Protein 1VS3 (pdb70)

Solvent-accessible surface area: 22667 Å² total; per-residue (Å²): 142,54,37,1,8,0,54,0,3,1,9,1,43,123,8,25,3,2,46,137,80,48,227,85,86,80,3,1,34,11,16,0,7,175,5,0,72,56,9,30,7,55,81,90,5,34,7,1,15,101,9,62,52,13,3,0,0,21,19,0,0,0,5,3,14,0,101,45,97,26,71,37,152,73,1,8,95,7,0,15,168,81,10,37,102,5,0,25,0,40,14,27,103,87,18,52,107,122,14,26,0,117,151,53,7,85,52,21,0,17,14,0,42,0,2,18,28,90,30,22,7,1,10,36,52,66,36,4,26,93,14,103,141,112,14,73,53,142,13,0,71,97,0,0,67,42,0,70,29,195,54,45,1,52,1,4,5,94,143,30,144,120,90,3,107,37,79,5,70,49,8,100,31,82,70,45,149,35,118,24,18,37,24,0,51,0,26,0,49,1,134,21,28,5,113,23,2,8,37,6,0,0,5,0,0,14,50,5,4,63,66,46,193,45,12,100,22,0,99,41,0,9,157,74,28,29,123,204,81,22,16,94,62,2,59,13,50,0,6,10,0,23,74,20,24,32,37,176,189,113,58,42,0,6,0,57,0,7,1,5,2,39,120,9,36,7,6,91,141,109,48,229,80,91,83,3,1,29,13,20,0,15,179,5,0,73,48,13,29,8,72,81,134,1,24,15,1,20,93,4,48,53,13,3,0,0,34,19,0,0,0,7,2,26,1,118,33,95,34,67,31,129,113,1,5,76,17,0,14,180,76,9,37,101,3,0,28,0,38,14,28,117,93,20,52,111,126,8,36,0,119,142,58,4,93,52,20,0,21,41,0,35,0,2,32,34,93,37,25,6,1,7,24,56,72,31,3,28,94,13,142,130,118,27,70,46,125,19,0,85,105,0,4,69,54,0,78,24,191,46,38,0,39,0,5,6,114,165,20,127,96,100,2,109,49,81,6,75,49,12,113,26,93,63,39,149,41,86,16,16,57,12,4,55,0,15,0,50,1,134,32,31,5,128,15,2,7,37,6,0,0,6,0,0,16,52,5,3,55,69,40,170,81,3,101,17,1,128,40,5,19,165,65,22,36,139,193,75,23,17,95,50,5,57,14,47,0,7,11,0,16,71,18,24,30,57,175,199

Sequence (498 aa):
MRRLLLLCEYDGTLFAGLQRQGRGLRTVQGELERALPGIGALPKAVAAGRTDAGVHALAMPFHVDVESAIPVEKVPEALNRLLPEDLKVVGAREVAPDFHARKDALWRAYRYRILVRPHPSPLLRHRALWVRRPLDLEAMEEALSLLLGRHNFLGFAKEETRPGERELLEARLQVAEGEAGLEVRLYFRGKSFLRGQVRGMVGTLLEVGLGKRPPESLKAILKTADRRLAGPTAPAHGLYFVEAAYPEEMRRLLLLCEYDGTLFAGLQRQGRGLRTVQGELERALPGIGALPKAVAAGRTDAGVHALAMPFHVDVESAIPVEKVPEALNRLLPEDLKVVGAREVAPDFHARKDALWRAYRYRILVRPHPSPLLRHRALWVRRPLDLEAMEEALSLLLGRHNFLGFAKEETRPGERELLEARLQVAEGEAGLEVRLYFRGKSFLRGQVRGMVGTLLEVGLGKRPPESLKAILKTADRRLAGPTAPAHGLYFVEAAYPEE

Radius of gyration: 25.38 Å; Cα contacts (8 Å, |Δi|>4): 1256; chains: 2; bounding box: 74×55×56 Å

B-factor: mean 38.06, std 12.83, range [6.57, 115.13]

Nearest PDB structures (foldseek):
  1vs3-assembly1_B  TM=9.971E-01  e=1.453E-52  Thermus thermophilus HB8
  2nr0-assembly1_B  TM=9.198E-01  e=5.809E-24  Escherichia coli K-12
  2nre-assembly1_A-2  TM=9.129E-01  e=4.443E-21  Escherichia coli K-12
  9enc-assembly1_A  TM=8.587E-01  e=5.817E-20  Homo sapiens
  7r9f-assembly1_A-2  TM=7.685E-01  e=6.000E-17  Saccharomyces cerevisiae

Secondary structure (DSSP, 8-state):
-EEEEEEEEE-GGG-SBSS---TT---HHHHHHHHGGGGTB-S--EESS--BTT-EEEEEEEEEEE-S---GGGHHHHHHHHS-TTEEEEEEEEE-TT--TTTT-SEEEEEEEEEE-SS--TTTTTTSEEE-SPP-HHHHHHHHHHHSEEEEGGGG-SS--S--EEEEEEEEEEEEE-SSSEEEEEEEEES---TTHHHHHHHHHHHHHHSSS-GGGHHHHHHH--GGGS-PPPPGGGEEEEEEE----/-EEEEEEEEE--TTSS-SS--STT---HHHHHHHHGGGGTB-S--EESS---TT-EEEEEEEEEEE-S---GGGHHHHHHHHS-TTEEEEEEEEE-TT--TTTT-SEEEEEEEEEESSS--TTTTTTSEEE-S---HHHHHHHHHHH-EEEE-GGG-SS--S--EEEEEEEEEEEEE-SS-EEEEEEEEES---TTHHHHHHHHHHHHHSSSS-TTHHHHHHHH--GGGS-PPPPGGGEEEEEEE----

Organism: Thermus thermophilus (strain ATCC 27634 / DSM 579 / HB8) (NCBI:txid300852)

InterPro domains:
  IPR001406 Pseudouridine synthase I, TruA [MF_00171] (2-246)
  IPR001406 Pseudouridine synthase I, TruA [PIRSF001430] (1-249)
  IPR001406 Pseudouridine synthase I, TruA [PTHR11142] (2-246)
  IPR001406 Pseudouridine synthase I, TruA [TIGR00071] (2-240)
  IPR001406 Pseudouridine synthase I, TruA [cd02570] (6-246)
  IPR020094 Pseudouridine synthase TruA/RsuA/RluB/E/F, N-terminal [G3DSA:3.30.70.580] (1-105)
  IPR020095 Pseudouridine synthase I, TruA, C-terminal [G3DSA:3.30.70.660] (106-249)
  IPR020097 Pseudouridine synthase I, TruA, alpha/beta domain [PF01416] (143-247)
  IPR020103 Pseudouridine synthase, catalytic domain superfamily [SSF55120] (1-249)

CATH classification: 3.30.70.580 (+1 more: 3.30.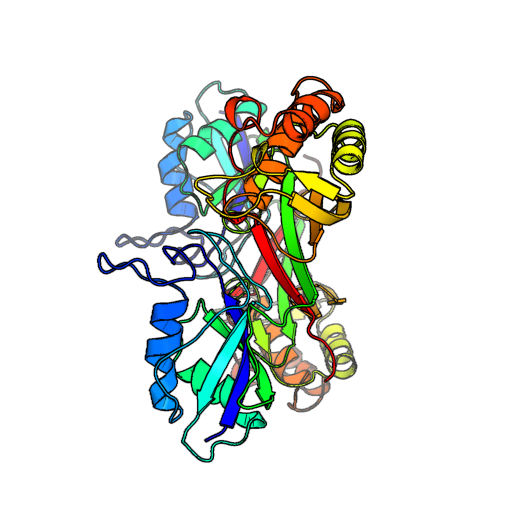70.660)

Foldseek 3Di:
DFKKKWWKWFQQQQFQWADDDDPPGHHVLQQLLVLQVLQQWHSGWAWQDIAGRLAIADTIIIITGHDDPDDQVPPQVSSQVRGDPGMGTPHMDTDDPPDDSHPQFQKWKKKFKAFEDCDDDPVCNLAHHYHDDFFPVVQLVVLLVVPAAWFQLLLLADPFDDRRIWGWHDWDWDWDQDDSGIIIMIMTMTRDDTHRNVQQSVQQSRCCRVPDPTSVQVNVCGVVVHNVSTGDGHDRSRMYTYDTHGDPD/DWKKKWWKWFQQQQAQWADDDDPPGHHVLQQLLVQQVQQQWHSGWAWQDIAGRLATADTTITMTGHPDPDDFVCVQVRSQVRGDPGMGTPHMDTDDPPDHSHVQFQKWKKKFKEFEDQDDQPVCNLAHHYDDDFFDVVLLVVLQVVQAAWFQQLLQADPDDDRRTWHWHDWDWDWDQDPSGIMIMTMTMTSDHHHRRVLQSVQQSRCCGPPDPTSVLSVVCRVVVHNVSTGDRHDRSRMYTYYTDGDPD

Structure (mmCIF, N/CA/C/O backbone):
data_1VS3
#
_entry.id   1VS3
#
_cell.length_a   91.530
_cell.length_b   91.530
_cell.length_c   163.990
_cell.angle_alpha   90.00
_cell.angle_beta   90.00
_cell.angle_gamma   90.00
#
_symmetry.space_group_name_H-M   'P 41 21 2'
#
loop_
_entity.id
_entity.type
_entity.pdbx_description
1 polymer 'tRNA pseudouridine synthase A'
2 water water
#
loop_
_atom_site.group_PDB
_atom_site.id
_atom_site.type_symbol
_atom_site.label_atom_id
_atom_site.label_alt_id
_atom_site.label_comp_id
_atom_site.label_asym_id
_atom_site.label_entity_id
_atom_site.label_seq_id
_atom_site.pdbx_PDB_ins_code
_atom_site.Cartn_x
_atom_site.Cartn_y
_atom_site.Cartn_z
_atom_site.occupancy
_atom_site.B_iso_or_equiv
_atom_site.auth_seq_id
_atom_site.auth_comp_id
_atom_site.auth_asym_id
_atom_site.auth_atom_id
_atom_site.pdbx_PDB_model_num
ATOM 1 N N . MET A 1 1 ? 29.392 20.118 11.806 1.00 51.78 1 MET A N 1
ATOM 2 C CA . MET A 1 1 ? 28.258 20.626 12.619 1.00 51.18 1 MET A CA 1
ATOM 3 C C . MET A 1 1 ? 27.791 22.002 12.146 1.00 49.66 1 MET A C 1
ATOM 4 O O . MET A 1 1 ? 28.592 22.922 11.970 1.00 50.06 1 MET A O 1
ATOM 9 N N . ARG A 1 2 ? 26.479 22.134 11.967 1.00 48.20 2 ARG A N 1
ATOM 10 C CA . ARG A 1 2 ? 25.871 23.381 11.495 1.00 45.81 2 ARG A CA 1
ATOM 11 C C . ARG A 1 2 ? 24.937 24.027 12.536 1.00 44.11 2 ARG A C 1
ATOM 12 O O . ARG A 1 2 ? 24.308 23.326 13.328 1.00 44.15 2 ARG A O 1
ATOM 20 N N . ARG A 1 3 ? 24.836 25.357 12.528 1.00 41.95 3 ARG A N 1
ATOM 21 C CA . ARG A 1 3 ? 23.926 26.038 13.446 1.00 40.33 3 ARG A CA 1
ATOM 22 C C . ARG A 1 3 ? 22.755 26.485 12.603 1.00 40.26 3 ARG A C 1
ATOM 23 O O . ARG A 1 3 ? 22.944 27.219 11.634 1.00 39.95 3 ARG A O 1
ATOM 31 N N . LEU A 1 4 ? 21.559 26.017 12.963 1.00 39.07 4 LEU A N 1
ATOM 32 C CA . LEU A 1 4 ? 20.343 26.351 12.220 1.00 38.10 4 LEU A CA 1
ATOM 33 C C . LEU A 1 4 ? 19.477 27.337 12.987 1.00 37.50 4 LEU A C 1
ATOM 34 O O . LEU A 1 4 ? 19.513 27.358 14.220 1.00 37.78 4 LEU A O 1
ATOM 39 N N . LEU A 1 5 ? 18.705 28.144 12.258 1.00 35.24 5 LEU A N 1
ATOM 40 C CA . LEU A 1 5 ? 17.788 29.101 12.874 1.00 34.70 5 LEU A CA 1
ATOM 41 C C . LEU A 1 5 ? 16.434 28.513 12.544 1.00 34.39 5 LEU A C 1
ATOM 42 O O . LEU A 1 5 ? 16.076 28.383 11.369 1.00 34.90 5 LEU A O 1
ATOM 47 N N . LEU A 1 6 ? 15.722 28.123 13.597 1.00 31.46 6 LEU A N 1
ATOM 48 C CA . LEU A 1 6 ? 14.404 27.517 13.490 1.00 31.45 6 LEU A CA 1
ATOM 49 C C . LEU A 1 6 ? 13.339 28.530 13.891 1.00 30.10 6 LEU A C 1
ATOM 50 O O . LEU A 1 6 ? 13.573 29.366 14.760 1.00 29.44 6 LEU A O 1
ATOM 55 N N . LEU A 1 7 ? 12.189 28.480 13.228 1.00 30.02 7 LEU A N 1
ATOM 56 C CA . LEU A 1 7 ? 11.077 29.361 13.562 1.00 27.37 7 LEU A CA 1
ATOM 57 C C . LEU A 1 7 ? 9.996 28.391 13.983 1.00 27.05 7 LEU A C 1
ATOM 58 O O . LEU A 1 7 ? 9.751 27.388 13.299 1.00 26.14 7 LEU A O 1
ATOM 63 N N . CYS A 1 8 ? 9.374 28.678 15.119 1.00 25.79 8 CYS A N 1
ATOM 64 C CA . CYS A 1 8 ? 8.343 27.807 15.652 1.00 25.45 8 CYS A CA 1
ATOM 65 C C . CYS A 1 8 ? 7.016 28.508 15.934 1.00 24.76 8 CYS A C 1
ATOM 66 O O . CYS A 1 8 ? 6.980 29.671 16.328 1.00 23.12 8 CYS A O 1
ATOM 69 N N . GLU A 1 9 ? 5.929 27.766 15.762 1.00 23.64 9 GLU A N 1
ATOM 70 C CA . GLU A 1 9 ? 4.590 28.257 16.052 1.00 22.91 9 GLU A CA 1
ATOM 71 C C . GLU A 1 9 ? 4.114 27.375 17.166 1.00 21.59 9 GLU A C 1
ATOM 72 O O . GLU A 1 9 ? 4.384 26.179 17.138 1.00 19.94 9 GLU A O 1
ATOM 78 N N . TYR A 1 10 ? 3.438 27.956 18.146 1.00 21.01 10 TYR A N 1
ATOM 79 C CA . TYR A 1 10 ? 2.899 27.134 19.206 1.00 18.64 10 TYR A CA 1
ATOM 80 C C . TYR A 1 10 ? 1.686 27.734 19.865 1.00 18.19 10 TYR A C 1
ATOM 81 O O . TYR A 1 10 ? 1.501 28.948 19.884 1.00 16.64 10 TYR A O 1
ATOM 90 N N . ASP A 1 11 ? 0.856 26.834 20.368 1.00 16.88 11 ASP A N 1
ATOM 91 C CA . ASP A 1 11 ? -0.358 27.162 21.079 1.00 18.07 11 ASP A CA 1
ATOM 92 C C . ASP A 1 11 ? 0.171 27.072 22.488 1.00 19.55 11 ASP A C 1
ATOM 93 O O . ASP A 1 11 ? 0.491 25.988 22.949 1.00 18.21 11 ASP A O 1
ATOM 98 N N . GLY A 1 12 ? 0.277 28.203 23.167 1.00 18.74 12 GLY A N 1
ATOM 99 C CA . GLY A 1 12 ? 0.823 28.148 24.504 1.00 19.78 12 GLY A CA 1
ATOM 100 C C . GLY A 1 12 ? -0.050 27.634 25.641 1.00 20.89 12 GLY A C 1
ATOM 101 O O . GLY A 1 12 ? 0.457 27.410 26.739 1.00 19.86 12 GLY A O 1
ATOM 102 N N . THR A 1 13 ? -1.355 27.461 25.430 1.00 21.27 13 THR A N 1
ATOM 103 C CA . THR A 1 13 ? -2.210 27.048 26.552 1.00 22.68 13 THR A CA 1
ATOM 104 C C . THR A 1 13 ? -1.829 25.789 27.354 1.00 23.15 13 THR A C 1
ATOM 105 O O . THR A 1 13 ? -2.135 25.740 28.543 1.00 23.33 13 THR A O 1
ATOM 109 N N . LEU A 1 14 ? -1.185 24.776 26.766 1.00 21.72 14 LEU A N 1
ATOM 110 C CA . LEU A 1 14 ? -0.802 23.598 27.562 1.00 22.30 14 LEU A CA 1
ATOM 111 C C . LEU A 1 14 ? 0.721 23.561 27.875 1.00 22.16 14 LEU A C 1
ATOM 112 O O . LEU A 1 14 ? 1.302 22.494 28.077 1.00 21.88 14 LEU A O 1
ATOM 117 N N . PHE A 1 15 ? 1.353 24.733 27.939 1.00 23.47 15 PHE A N 1
ATOM 118 C CA . PHE A 1 15 ? 2.791 24.854 28.229 1.00 22.24 15 PHE A CA 1
ATOM 119 C C . PHE A 1 15 ? 2.948 25.775 29.437 1.00 23.66 15 PHE A C 1
ATOM 120 O O . PHE A 1 15 ? 2.250 26.783 29.546 1.00 24.56 15 PHE A O 1
ATOM 128 N N . ALA A 1 16 ? 3.871 25.441 30.333 1.00 23.32 16 ALA A N 1
ATOM 129 C CA . ALA A 1 16 ? 4.099 26.266 31.518 1.00 22.71 16 ALA A CA 1
ATOM 130 C C . ALA A 1 16 ? 4.853 27.539 31.141 1.00 23.34 16 ALA A C 1
ATOM 131 O O . ALA A 1 16 ? 4.956 28.468 31.932 1.00 23.20 16 ALA A O 1
ATOM 133 N N . GLY A 1 17 ? 5.382 27.554 29.922 1.00 22.53 17 GLY A N 1
ATOM 134 C CA . GLY A 1 17 ? 6.132 28.691 29.415 1.00 22.52 17 GLY A CA 1
ATOM 135 C C . GLY A 1 17 ? 7.101 28.234 28.343 1.00 21.42 17 GLY A C 1
ATOM 136 O O . GLY A 1 17 ? 7.111 27.058 27.994 1.00 19.69 17 GLY A O 1
ATOM 137 N N . LEU A 1 18 ? 7.893 29.157 27.803 1.00 22.52 18 LEU A N 1
ATOM 138 C CA . LEU A 1 18 ? 8.858 28.788 26.772 1.00 22.88 18 LEU A CA 1
ATOM 139 C C . LEU A 1 18 ? 10.073 28.121 27.427 1.00 23.28 18 LEU A C 1
ATOM 140 O O . LEU A 1 18 ? 10.245 26.927 27.301 1.00 23.69 18 LEU A O 1
ATOM 145 N N . GLN A 1 19 ? 10.898 28.874 28.147 1.00 25.52 19 GLN A N 1
ATOM 146 C CA . GLN A 1 19 ? 12.079 28.287 28.783 1.00 27.42 19 GLN A CA 1
ATOM 147 C C . GLN A 1 19 ? 11.776 27.195 29.825 1.00 27.70 19 GLN A C 1
ATOM 148 O O . GLN A 1 19 ? 10.705 27.185 30.419 1.00 27.21 19 GLN A O 1
ATOM 154 N N . ARG A 1 20 ? 12.719 26.267 30.034 1.00 28.72 20 ARG A N 1
ATOM 155 C CA . ARG A 1 20 ? 12.547 25.186 31.029 1.00 31.07 20 ARG A CA 1
ATOM 156 C C . ARG A 1 20 ? 12.342 25.817 32.413 1.00 31.01 20 ARG A C 1
ATOM 157 O O . ARG A 1 20 ? 12.942 26.835 32.703 1.00 32.05 20 ARG A O 1
ATOM 165 N N . GLN A 1 21 ? 11.491 25.217 33.246 1.00 32.13 21 GLN A N 1
ATOM 166 C CA . GLN A 1 21 ? 11.221 25.741 34.585 1.00 33.44 21 GLN A CA 1
ATOM 167 C C . GLN A 1 21 ? 11.331 24.652 35.630 1.00 34.55 21 GLN A C 1
ATOM 168 O O . GLN A 1 21 ? 10.906 24.823 36.765 1.00 34.86 21 GLN A O 1
ATOM 174 N N . GLY A 1 22 ? 11.840 23.500 35.229 1.00 35.21 22 GLY A N 1
ATOM 175 C CA . GLY A 1 22 ? 11.981 22.436 36.195 1.00 37.94 22 GLY A CA 1
ATOM 176 C C . GLY A 1 22 ? 10.637 21.979 36.676 1.00 39.46 22 GLY A C 1
ATOM 177 O O . GLY A 1 22 ? 9.682 22.066 35.910 1.00 39.33 22 GLY A O 1
ATOM 178 N N . ARG A 1 23 ? 10.579 21.465 37.904 1.00 39.94 23 ARG A N 1
ATOM 179 C CA . ARG A 1 23 ? 9.336 20.981 38.505 1.00 41.57 23 ARG A CA 1
ATOM 180 C C . ARG A 1 23 ? 8.528 20.011 37.649 1.00 39.99 23 ARG A C 1
ATOM 181 O O . ARG A 1 23 ? 7.326 19.853 37.851 1.00 40.75 23 ARG A O 1
ATOM 189 N N . GLY A 1 24 ? 9.186 19.391 36.680 1.00 39.42 24 GLY A N 1
ATOM 190 C CA . GLY A 1 24 ? 8.505 18.437 35.824 1.00 38.67 24 GLY A CA 1
ATOM 191 C C . GLY A 1 24 ? 7.467 19.066 34.910 1.00 39.13 24 GLY A C 1
ATOM 192 O O . GLY A 1 24 ? 6.639 18.365 34.320 1.00 41.33 24 GLY A O 1
ATOM 193 N N . LEU A 1 25 ? 7.475 20.390 34.818 1.00 36.32 25 LEU A N 1
ATOM 194 C CA . LEU A 1 25 ? 6.501 21.087 33.978 1.00 34.56 25 LEU A CA 1
ATOM 195 C C . LEU A 1 25 ? 6.774 20.958 32.455 1.00 32.02 25 LEU A C 1
ATOM 196 O O . LEU A 1 25 ? 7.930 20.803 32.011 1.00 31.20 25 LEU A O 1
ATOM 201 N N . ARG A 1 26 ? 5.710 21.024 31.645 1.00 30.69 26 ARG A N 1
ATOM 202 C CA . ARG A 1 26 ? 5.875 20.920 30.191 1.00 28.54 26 ARG A CA 1
ATOM 203 C C . ARG A 1 26 ? 6.102 22.322 29.665 1.00 26.78 26 ARG A C 1
ATOM 204 O O . ARG A 1 26 ? 5.278 23.197 29.898 1.00 26.08 26 ARG A O 1
ATOM 212 N N . THR A 1 27 ? 7.226 22.531 28.984 1.00 24.26 27 THR A N 1
ATOM 213 C CA . THR A 1 27 ? 7.561 23.834 28.428 1.00 22.35 27 THR A CA 1
ATOM 214 C C . THR A 1 27 ? 7.872 23.695 26.943 1.00 23.40 27 THR A C 1
ATOM 215 O O . THR A 1 27 ? 8.055 22.575 26.461 1.00 22.76 27 THR A O 1
ATOM 219 N N . VAL A 1 28 ? 7.939 24.814 26.220 1.00 21.94 28 VAL A N 1
ATOM 220 C CA . VAL A 1 28 ? 8.232 24.744 24.790 1.00 20.98 28 VAL A CA 1
ATOM 221 C C . VAL A 1 28 ? 9.678 24.267 24.543 1.00 23.16 28 VAL A C 1
ATOM 222 O O . VAL A 1 28 ? 9.912 23.441 23.659 1.00 21.66 28 VAL A O 1
ATOM 226 N N . GLN A 1 29 ? 10.639 24.777 25.323 1.00 23.47 29 GLN A N 1
ATOM 227 C CA . GLN A 1 29 ? 12.061 24.402 25.199 1.00 25.29 29 GLN A CA 1
ATOM 228 C C . GLN A 1 29 ? 12.236 22.906 25.452 1.00 26.27 29 GLN A C 1
ATOM 229 O O . GLN A 1 29 ? 12.963 22.217 24.742 1.00 26.53 29 GLN A O 1
ATOM 235 N N . GLY A 1 30 ? 11.556 22.415 26.479 1.00 26.90 30 GLY A N 1
ATOM 236 C CA . GLY A 1 30 ? 11.637 21.012 26.821 1.00 27.00 30 GLY A CA 1
ATOM 237 C C . GLY A 1 30 ? 11.240 20.129 25.653 1.00 30.24 30 GLY A C 1
ATOM 238 O O . GLY A 1 30 ? 11.966 19.208 25.271 1.00 31.02 30 GLY A O 1
ATOM 239 N N . GLU A 1 31 ? 10.059 20.381 25.101 1.00 29.34 31 GLU A N 1
ATOM 240 C CA . GLU A 1 31 ? 9.567 19.579 23.990 1.00 29.68 31 GLU A CA 1
ATOM 241 C C . GLU A 1 31 ? 10.402 19.707 22.718 1.00 29.05 31 GLU A C 1
ATOM 242 O O . GLU A 1 31 ? 10.534 18.754 21.959 1.00 28.61 31 GLU A O 1
ATOM 248 N N . LEU A 1 32 ? 10.948 20.889 22.466 1.00 29.18 32 LEU A N 1
ATOM 249 C CA . LEU A 1 32 ? 11.767 21.067 21.281 1.00 29.54 32 LEU A CA 1
ATOM 250 C C . LEU A 1 32 ? 13.065 20.304 21.488 1.00 30.85 32 LEU A C 1
ATOM 251 O O . LEU A 1 32 ? 13.518 19.589 20.605 1.00 31.10 32 LEU A O 1
ATOM 256 N N . GLU A 1 33 ? 13.655 20.427 22.668 1.00 31.79 33 GLU A N 1
ATOM 257 C CA . GLU A 1 33 ? 14.895 19.723 22.923 1.00 31.99 33 GLU A CA 1
ATOM 258 C C . GLU A 1 33 ? 14.678 18.193 22.949 1.00 32.22 33 GLU A C 1
ATOM 259 O O . GLU A 1 33 ? 15.584 17.423 22.641 1.00 35.44 33 GLU A O 1
ATOM 265 N N . ARG A 1 34 ? 13.452 17.764 23.257 1.00 32.45 34 ARG A N 1
ATOM 266 C CA . ARG A 1 34 ? 13.108 16.331 23.298 1.00 33.31 34 ARG A CA 1
ATOM 267 C C . ARG A 1 34 ? 13.158 15.761 21.883 1.00 34.64 34 ARG A C 1
ATOM 268 O O . ARG A 1 34 ? 13.575 14.611 21.664 1.00 34.61 34 ARG A O 1
ATOM 276 N N . ALA A 1 35 ? 12.714 16.584 20.934 1.00 34.04 35 ALA A N 1
ATOM 277 C CA . ALA A 1 35 ? 12.656 16.206 19.524 1.00 33.96 35 ALA A CA 1
ATOM 278 C C . ALA A 1 35 ? 13.999 16.311 18.782 1.00 33.28 35 ALA A C 1
ATOM 279 O O . ALA A 1 35 ? 14.313 15.493 17.910 1.00 33.32 35 ALA A O 1
ATOM 281 N N . LEU A 1 36 ? 14.761 17.349 19.112 1.00 34.75 36 LEU A N 1
ATOM 282 C CA . LEU A 1 36 ? 16.025 17.627 18.447 1.00 35.69 36 LEU A CA 1
ATOM 283 C C . LEU A 1 36 ? 16.964 16.417 18.165 1.00 37.86 36 LEU A C 1
ATOM 284 O O . LEU A 1 36 ? 17.553 16.360 17.102 1.00 39.72 36 LEU A O 1
ATOM 289 N N . PRO A 1 37 ? 17.103 15.426 19.076 1.00 38.83 37 PRO A N 1
ATOM 290 C CA . PRO A 1 37 ? 18.008 14.297 18.765 1.00 39.83 37 PRO A CA 1
ATOM 291 C C . PRO A 1 37 ? 17.531 13.433 17.590 1.00 40.15 37 PRO A C 1
ATOM 292 O O . PRO A 1 37 ? 18.332 12.772 16.917 1.00 41.31 37 PRO A O 1
ATOM 296 N N . GLY A 1 38 ? 16.226 13.437 17.338 1.00 39.75 38 GLY A N 1
ATOM 297 C CA . GLY A 1 38 ? 15.725 12.623 16.244 1.00 40.13 38 GLY A CA 1
ATOM 298 C C . GLY A 1 38 ? 16.159 13.158 14.900 1.00 40.65 38 GLY A C 1
ATOM 299 O O . GLY A 1 38 ? 15.911 12.547 13.863 1.00 41.58 38 GLY A O 1
ATOM 300 N N . ILE A 1 39 ? 16.840 14.299 14.954 1.00 41.87 39 ILE A N 1
ATOM 301 C CA . ILE A 1 39 ? 17.334 14.987 13.776 1.00 42.52 39 ILE A CA 1
ATOM 302 C C . ILE A 1 39 ? 18.867 15.048 13.797 1.00 41.94 39 ILE A C 1
ATOM 303 O O . ILE A 1 39 ? 19.517 15.596 12.908 1.00 42.29 39 ILE A O 1
ATOM 308 N N . GLY A 1 40 ? 19.435 14.421 14.815 1.00 41.06 40 GLY A N 1
ATOM 309 C CA . GLY A 1 40 ? 20.871 14.385 14.937 1.00 40.24 40 GLY A CA 1
ATOM 310 C C . GLY A 1 40 ? 21.394 15.709 15.429 1.00 40.76 40 GLY A C 1
ATOM 311 O O . GLY A 1 40 ? 22.495 16.110 15.056 1.00 41.42 40 GLY A O 1
ATOM 312 N N . ALA A 1 41 ? 20.618 16.388 16.268 1.00 39.18 41 ALA A N 1
ATOM 313 C CA . ALA A 1 41 ? 21.055 17.677 16.790 1.00 38.68 41 ALA A CA 1
ATOM 314 C C . ALA A 1 41 ? 21.239 17.629 18.286 1.00 37.96 41 ALA A C 1
ATOM 315 O O . ALA A 1 41 ? 20.654 16.781 18.953 1.00 37.07 41 ALA A O 1
ATOM 317 N N . LEU A 1 42 ? 22.048 18.548 18.807 1.00 37.86 42 LEU A N 1
ATOM 318 C CA . LEU A 1 42 ? 22.283 18.594 20.236 1.00 37.54 42 LEU A CA 1
ATOM 319 C C . LEU A 1 42 ? 20.956 18.985 20.834 1.00 38.04 42 LEU A C 1
ATOM 320 O O . LEU A 1 42 ? 20.250 19.806 20.269 1.00 37.22 42 LEU A O 1
ATOM 325 N N . PRO A 1 43 ? 20.593 18.390 21.979 1.00 37.41 43 PRO A N 1
ATOM 326 C CA . PRO A 1 43 ? 19.321 18.696 22.636 1.00 36.58 43 PRO A CA 1
ATOM 327 C C . PRO A 1 43 ? 19.325 20.048 23.358 1.00 36.32 43 PRO A C 1
ATOM 328 O O . PRO A 1 43 ? 19.002 20.137 24.543 1.00 37.56 43 PRO A O 1
ATOM 332 N N . LYS A 1 44 ? 19.682 21.100 22.634 1.00 35.98 44 LYS A N 1
ATOM 333 C CA . LYS A 1 44 ? 19.722 22.438 23.190 1.00 35.87 44 LYS A CA 1
ATOM 334 C C . LYS A 1 44 ? 19.085 23.413 22.209 1.00 33.68 44 LYS A C 1
ATOM 335 O O . LYS A 1 44 ? 19.334 23.349 21.011 1.00 34.30 44 LYS A O 1
ATOM 341 N N . ALA A 1 45 ? 18.247 24.299 22.734 1.00 29.59 45 ALA A N 1
ATOM 342 C CA . ALA A 1 45 ? 17.595 25.313 21.927 1.00 28.13 45 ALA A CA 1
ATOM 343 C C . ALA A 1 45 ? 17.572 26.631 22.689 1.00 27.56 45 ALA A C 1
ATOM 344 O O . ALA A 1 45 ? 17.123 26.680 23.830 1.00 28.94 45 ALA A O 1
ATOM 346 N N . VAL A 1 46 ? 18.081 27.690 22.068 1.00 24.76 46 VAL A N 1
ATOM 347 C CA . VAL A 1 46 ? 18.081 29.012 22.693 1.00 25.43 46 VAL A CA 1
ATOM 348 C C . VAL A 1 46 ? 17.124 29.887 21.898 1.00 25.60 46 VAL A C 1
ATOM 349 O O . VAL A 1 46 ? 17.287 30.064 20.686 1.00 24.27 46 VAL A O 1
ATOM 353 N N . ALA A 1 47 ? 16.119 30.420 22.584 1.00 25.21 47 ALA A N 1
ATOM 354 C CA . ALA A 1 47 ? 15.118 31.258 21.937 1.00 26.08 47 ALA A CA 1
ATOM 355 C C . ALA A 1 47 ? 15.470 32.745 21.859 1.00 25.43 47 ALA A C 1
ATOM 356 O O . ALA A 1 47 ? 16.343 33.238 22.580 1.00 25.28 47 ALA A O 1
ATOM 358 N N . ALA A 1 48 ? 14.774 33.458 20.981 1.00 25.19 48 ALA A N 1
ATOM 359 C CA . ALA A 1 48 ? 15.010 34.883 20.805 1.00 24.49 48 ALA A CA 1
ATOM 360 C C . ALA A 1 48 ? 14.401 35.651 21.972 1.00 24.83 48 ALA A C 1
ATOM 361 O O . ALA A 1 48 ? 14.835 36.775 22.297 1.00 26.75 48 ALA A O 1
ATOM 363 N N . GLY A 1 49 ? 13.398 35.045 22.609 1.00 25.08 49 GLY A N 1
ATOM 364 C CA . GLY A 1 49 ? 12.737 35.701 23.725 1.00 24.84 49 GLY A CA 1
ATOM 365 C C . GLY A 1 49 ? 12.102 34.734 24.715 1.00 25.79 49 GLY A C 1
ATOM 366 O O . GLY A 1 49 ? 12.468 33.546 24.779 1.00 27.24 49 GLY A O 1
ATOM 367 N N . ARG A 1 50 ? 11.145 35.256 25.483 1.00 25.72 50 ARG A N 1
ATOM 368 C CA . ARG A 1 50 ? 10.428 34.502 26.514 1.00 25.90 50 ARG A CA 1
ATOM 369 C C . ARG A 1 50 ? 8.914 34.621 26.404 1.00 25.37 50 ARG A C 1
ATOM 370 O O . ARG A 1 50 ? 8.391 35.680 26.118 1.00 27.15 50 ARG A O 1
ATOM 378 N N . THR A 1 51 ? 8.204 33.533 26.647 1.00 22.81 51 THR A N 1
ATOM 379 C CA . THR A 1 51 ? 6.758 33.613 26.687 1.00 22.19 51 THR A CA 1
ATOM 380 C C . THR A 1 51 ? 6.271 32.858 27.921 1.00 20.98 51 THR A C 1
ATOM 381 O O . THR A 1 51 ? 6.766 31.772 28.244 1.00 19.39 51 THR A O 1
ATOM 385 N N . ASP A 1 52 ? 5.364 33.515 28.646 1.00 21.31 52 ASP A N 1
ATOM 386 C CA . ASP A 1 52 ? 4.781 32.977 29.869 1.00 22.21 52 ASP A CA 1
ATOM 387 C C . ASP A 1 52 ? 3.806 31.859 29.532 1.00 23.10 52 ASP A C 1
ATOM 388 O O . ASP A 1 52 ? 3.464 31.653 28.363 1.00 19.59 52 ASP A O 1
ATOM 393 N N . ALA A 1 53 ? 3.344 31.163 30.572 1.00 21.34 53 ALA A N 1
ATOM 394 C CA . ALA A 1 53 ? 2.384 30.088 30.412 1.00 20.17 53 ALA A CA 1
ATOM 395 C C . ALA A 1 53 ? 1.203 30.672 29.665 1.00 20.22 53 ALA A C 1
ATOM 396 O O . ALA A 1 53 ? 0.794 31.789 29.942 1.00 19.84 53 ALA A O 1
ATOM 398 N N . GLY A 1 54 ? 0.674 29.918 28.708 1.00 19.48 54 GLY A N 1
ATOM 399 C CA . GLY A 1 54 ? -0.472 30.398 27.956 1.00 18.52 54 GLY A CA 1
ATOM 400 C C . GLY A 1 54 ? -0.255 31.305 26.742 1.00 20.50 54 GLY A C 1
ATOM 401 O O . GLY A 1 54 ? -1.142 31.387 25.889 1.00 21.02 54 GLY A O 1
ATOM 402 N N . VAL A 1 55 ? 0.885 31.992 26.619 1.00 21.45 55 VAL A N 1
ATOM 403 C CA . VAL A 1 55 ? 1.055 32.843 25.458 1.00 20.11 55 VAL A CA 1
ATOM 404 C C . VAL A 1 55 ? 1.612 32.079 24.265 1.00 20.27 55 VAL A C 1
ATOM 405 O O . VAL A 1 55 ? 2.401 31.119 24.381 1.00 19.36 55 VAL A O 1
ATOM 409 N N . HIS A 1 56 ? 1.151 32.540 23.111 1.00 19.93 56 HIS A N 1
ATOM 410 C CA . HIS A 1 56 ? 1.439 31.961 21.811 1.00 20.43 56 HIS A CA 1
ATOM 411 C C . HIS A 1 56 ? 2.586 32.549 21.008 1.00 19.97 56 HIS A C 1
ATOM 412 O O . HIS A 1 56 ? 3.124 33.588 21.349 1.00 20.43 56 HIS A O 1
ATOM 419 N N . ALA A 1 57 ? 2.913 31.886 19.903 1.00 19.01 57 ALA A N 1
ATOM 420 C CA . ALA A 1 57 ? 3.939 32.374 19.003 1.00 20.58 57 ALA A CA 1
ATOM 421 C C . ALA A 1 57 ? 3.600 31.926 17.602 1.00 19.88 57 ALA A C 1
ATOM 422 O O . ALA A 1 57 ? 3.107 30.825 17.397 1.00 20.11 57 ALA A O 1
ATOM 424 N N . LEU A 1 58 ? 3.851 32.807 16.645 1.00 20.60 58 LEU A N 1
ATOM 425 C CA . LEU A 1 58 ? 3.609 32.495 15.249 1.00 22.49 58 LEU A CA 1
ATOM 426 C C . LEU A 1 58 ? 4.954 32.122 14.653 1.00 22.91 58 LEU A C 1
ATOM 427 O O . LEU A 1 58 ? 5.052 31.164 13.896 1.00 22.70 58 LEU A O 1
ATOM 432 N N . ALA A 1 59 ? 5.989 32.872 15.019 1.00 22.99 59 ALA A N 1
ATOM 433 C CA . ALA A 1 59 ? 7.337 32.580 14.523 1.00 22.96 59 ALA A CA 1
ATOM 434 C C . ALA A 1 59 ? 8.459 32.839 15.535 1.00 21.78 59 ALA A C 1
ATOM 435 O O . ALA A 1 59 ? 9.280 33.727 15.317 1.00 21.10 59 ALA A O 1
ATOM 437 N N . MET A 1 60 ? 8.506 32.081 16.631 1.00 21.08 60 MET A N 1
ATOM 438 C CA . MET A 1 60 ? 9.557 32.282 17.628 1.00 19.95 60 MET A CA 1
ATOM 439 C C . MET A 1 60 ? 10.850 31.649 17.152 1.00 21.12 60 MET A C 1
ATOM 440 O O . MET A 1 60 ? 10.904 30.440 16.901 1.00 20.25 60 MET A O 1
ATOM 445 N N . PRO A 1 61 ? 11.913 32.454 17.039 1.00 23.69 61 PRO A N 1
ATOM 446 C CA . PRO A 1 61 ? 13.195 31.912 16.574 1.00 24.58 61 PRO A CA 1
ATOM 447 C C . PRO A 1 61 ? 13.936 31.131 17.665 1.00 27.11 61 PRO A C 1
ATOM 448 O O . PRO A 1 61 ? 13.836 31.479 18.843 1.00 28.61 61 PRO A O 1
ATOM 452 N N . PHE A 1 62 ? 14.695 30.108 17.267 1.00 27.85 62 PHE A N 1
ATOM 453 C CA . PHE A 1 62 ? 15.503 29.304 18.200 1.00 28.39 62 PHE A CA 1
ATOM 454 C C . PHE A 1 62 ? 16.746 28.920 17.425 1.00 31.06 62 PHE A C 1
ATOM 455 O O . PHE A 1 62 ? 16.651 28.645 16.231 1.00 30.54 62 PHE A O 1
ATOM 463 N N . HIS A 1 63 ? 17.903 28.875 18.073 1.00 31.11 63 HIS A N 1
ATOM 464 C CA . HIS A 1 63 ? 19.056 28.382 17.336 1.00 32.50 63 HIS A CA 1
ATOM 465 C C . HIS A 1 63 ? 19.399 27.045 17.947 1.00 33.02 63 HIS A C 1
ATOM 466 O O . HIS A 1 63 ? 19.289 26.870 19.165 1.00 32.85 63 HIS A O 1
ATOM 473 N N . VAL A 1 64 ? 19.757 26.107 17.076 1.00 33.45 64 VAL A N 1
ATOM 474 C CA . VAL A 1 64 ? 20.089 24.753 17.451 1.00 32.47 64 VAL A CA 1
ATOM 475 C C . VAL A 1 64 ? 21.347 24.335 16.673 1.00 35.19 64 VAL A C 1
ATOM 476 O O . VAL A 1 64 ? 21.696 24.957 15.663 1.00 34.53 64 VAL A O 1
ATOM 480 N N . ASP A 1 65 ? 22.042 23.307 17.149 1.00 35.77 65 ASP A N 1
ATOM 481 C CA . ASP A 1 65 ? 23.236 22.828 16.464 1.00 37.51 65 ASP A CA 1
ATOM 482 C C . ASP A 1 65 ? 22.973 21.408 15.975 1.00 37.32 65 ASP A C 1
ATOM 483 O O . ASP A 1 65 ? 22.637 20.519 16.758 1.00 36.79 65 ASP A O 1
ATOM 488 N N . VAL A 1 66 ? 23.089 21.195 14.671 1.00 39.12 66 VAL A N 1
ATOM 489 C CA . VAL A 1 66 ? 22.854 19.863 14.147 1.00 41.60 66 VAL A CA 1
ATOM 490 C C . VAL A 1 66 ? 24.188 19.224 13.811 1.00 43.01 66 VAL A C 1
ATOM 491 O O . VAL A 1 66 ? 25.098 19.866 13.270 1.00 42.09 66 VAL A O 1
ATOM 495 N N . GLU A 1 67 ? 24.314 17.957 14.174 1.00 44.75 67 GLU A N 1
ATOM 496 C CA . GLU A 1 67 ? 25.532 17.238 13.894 1.00 46.41 67 GLU A CA 1
ATOM 497 C C . GLU A 1 67 ? 25.345 16.442 12.605 1.00 45.94 67 GLU A C 1
ATOM 498 O O . GLU A 1 67 ? 26.217 16.421 11.746 1.00 46.08 67 GLU A O 1
ATOM 504 N N . SER A 1 68 ? 24.174 15.837 12.442 1.00 46.02 68 SER A N 1
ATOM 505 C CA . SER A 1 68 ? 23.896 15.038 11.249 1.00 46.52 68 SER A CA 1
ATOM 506 C C . SER A 1 68 ? 24.063 15.823 9.951 1.00 46.54 68 SER A C 1
ATOM 507 O O . SER A 1 68 ? 24.376 17.015 9.979 1.00 46.28 68 SER A O 1
ATOM 510 N N . ALA A 1 69 ? 23.841 15.143 8.824 1.00 46.83 69 ALA A N 1
ATOM 511 C CA . ALA A 1 69 ? 23.985 15.744 7.498 1.00 47.92 69 ALA A CA 1
ATOM 512 C C . ALA A 1 69 ? 22.661 16.278 6.938 1.00 48.22 69 ALA A C 1
ATOM 513 O O . ALA A 1 69 ? 22.626 16.849 5.842 1.00 48.96 69 ALA A O 1
ATOM 515 N N . ILE A 1 70 ? 21.581 16.079 7.688 1.00 47.98 70 ILE A N 1
ATOM 516 C CA . ILE A 1 70 ? 20.254 16.518 7.288 1.00 46.15 70 ILE A CA 1
ATOM 517 C C . ILE A 1 70 ? 20.226 17.871 6.533 1.00 45.81 70 ILE A C 1
ATOM 518 O O . ILE A 1 70 ? 20.828 18.875 6.951 1.00 45.38 70 ILE A O 1
ATOM 523 N N . PRO A 1 71 ? 19.577 17.888 5.359 1.00 45.77 71 PRO A N 1
ATOM 524 C CA . PRO A 1 71 ? 19.502 19.133 4.584 1.00 44.79 71 PRO A CA 1
ATOM 525 C C . PRO A 1 71 ? 18.547 20.108 5.265 1.00 44.38 71 PRO A C 1
ATOM 526 O O . PRO A 1 71 ? 17.529 19.709 5.791 1.00 44.01 71 PRO A O 1
ATOM 530 N N . VAL A 1 72 ? 18.901 21.384 5.274 1.00 44.77 72 VAL A N 1
ATOM 531 C CA . VAL A 1 72 ? 18.079 22.385 5.925 1.00 45.27 72 VAL A CA 1
ATOM 532 C C . VAL A 1 72 ? 16.606 22.262 5.494 1.00 46.51 72 VAL A C 1
ATOM 533 O O . VAL A 1 72 ? 15.696 22.334 6.331 1.00 46.74 72 VAL A O 1
ATOM 537 N N . GLU A 1 73 ? 16.393 22.025 4.200 1.00 46.09 73 GLU A N 1
ATOM 538 C CA . GLU A 1 73 ? 15.062 21.865 3.610 1.00 44.84 73 GLU A CA 1
ATOM 539 C C . GLU A 1 73 ? 14.203 20.834 4.342 1.00 43.17 73 GLU A C 1
ATOM 540 O O . GLU A 1 73 ? 12.972 20.962 4.422 1.00 43.09 73 GLU A O 1
ATOM 546 N N . LYS A 1 74 ? 14.851 19.798 4.857 1.00 41.32 74 LYS A N 1
ATOM 547 C CA . LYS A 1 74 ? 14.099 18.742 5.512 1.00 41.16 74 LYS A CA 1
ATOM 548 C C . LYS A 1 74 ? 13.905 18.837 7.015 1.00 39.55 74 LYS A C 1
ATOM 549 O O . LYS A 1 74 ? 13.086 18.112 7.562 1.00 36.22 74 LYS A O 1
ATOM 555 N N . VAL A 1 75 ? 14.599 19.720 7.722 1.00 37.95 75 VAL A N 1
ATOM 556 C CA . VAL A 1 75 ? 14.388 19.649 9.163 1.00 38.20 75 VAL A CA 1
ATOM 557 C C . VAL A 1 75 ? 12.991 20.050 9.700 1.00 35.94 75 VAL A C 1
ATOM 558 O O . VAL A 1 75 ? 12.537 19.471 10.681 1.00 37.03 75 VAL A O 1
ATOM 562 N N . PRO A 1 76 ? 12.284 21.018 9.077 1.00 33.72 76 PRO A N 1
ATOM 563 C CA . PRO A 1 76 ? 10.964 21.299 9.664 1.00 33.88 76 PRO A CA 1
ATOM 564 C C . PRO A 1 76 ? 10.039 20.066 9.691 1.00 34.98 76 PRO A C 1
ATOM 565 O O . PRO A 1 76 ? 9.365 19.800 10.691 1.00 33.65 76 PRO A O 1
ATOM 569 N N . GLU A 1 77 ? 10.035 19.304 8.597 1.00 36.25 77 GLU A N 1
ATOM 570 C CA . GLU A 1 77 ? 9.207 18.097 8.499 1.00 36.77 77 GLU A CA 1
ATOM 571 C C . GLU A 1 77 ? 9.670 16.984 9.432 1.00 34.85 77 GLU A C 1
ATOM 572 O O . GLU A 1 77 ? 8.871 16.269 10.034 1.00 35.45 77 GLU A O 1
ATOM 578 N N . ALA A 1 78 ? 10.978 16.812 9.530 1.00 34.82 78 ALA A N 1
ATOM 579 C CA . ALA A 1 78 ? 11.519 15.765 10.399 1.00 34.20 78 ALA A CA 1
ATOM 580 C C . ALA A 1 78 ? 11.241 16.092 11.864 1.00 33.56 78 ALA A C 1
ATOM 581 O O . ALA A 1 78 ? 10.879 15.218 12.642 1.00 34.63 78 ALA A O 1
ATOM 583 N N . LEU A 1 79 ? 11.383 17.354 12.251 1.00 34.59 79 LEU A N 1
ATOM 584 C CA . LEU A 1 79 ? 11.101 17.708 13.640 1.00 33.16 79 LEU A CA 1
ATOM 585 C C . LEU A 1 79 ? 9.599 17.622 13.907 1.00 33.07 79 LEU A C 1
ATOM 586 O O . LEU A 1 79 ? 9.178 17.136 14.948 1.00 32.50 79 LEU A O 1
ATOM 591 N N . ASN A 1 80 ? 8.796 18.032 12.935 1.00 33.85 80 ASN A N 1
ATOM 592 C CA . ASN A 1 80 ? 7.345 17.990 13.083 1.00 34.15 80 ASN A CA 1
ATOM 593 C C . ASN A 1 80 ? 6.723 16.582 13.260 1.00 35.86 80 ASN A C 1
ATOM 594 O O . ASN A 1 80 ? 5.643 16.458 13.852 1.00 36.54 80 ASN A O 1
ATOM 599 N N . ARG A 1 81 ? 7.392 15.530 12.780 1.00 36.65 81 ARG A N 1
ATOM 600 C CA . ARG A 1 81 ? 6.884 14.157 12.962 1.00 38.52 81 ARG A CA 1
ATOM 601 C C . ARG A 1 81 ? 7.084 13.800 14.433 1.00 37.20 81 ARG A C 1
ATOM 602 O O . ARG A 1 81 ? 6.357 12.989 14.996 1.00 38.32 81 ARG A O 1
ATOM 610 N N . LEU A 1 82 ? 8.096 14.414 15.038 1.00 36.74 82 LEU A N 1
ATOM 611 C CA . LEU A 1 82 ? 8.450 14.149 16.433 1.00 35.77 82 LEU A CA 1
ATOM 612 C C . LEU A 1 82 ? 7.813 15.077 17.468 1.00 35.36 82 LEU A C 1
ATOM 613 O O . LEU A 1 82 ? 7.611 14.684 18.608 1.00 36.20 82 LEU A O 1
ATOM 618 N N . LEU A 1 83 ? 7.510 16.304 17.069 1.00 34.06 83 LEU A N 1
ATOM 619 C CA . LEU A 1 83 ? 6.914 17.274 17.978 1.00 31.74 83 LEU A CA 1
ATOM 620 C C . LEU A 1 83 ? 5.440 17.058 18.318 1.00 30.45 83 LEU A C 1
ATOM 621 O O . LEU A 1 83 ? 4.698 16.402 17.581 1.00 33.22 83 LEU A O 1
ATOM 626 N N . PRO A 1 84 ? 4.988 17.631 19.457 1.00 28.28 84 PRO A N 1
ATOM 627 C CA . PRO A 1 84 ? 3.581 17.461 19.836 1.00 26.66 84 PRO A CA 1
ATOM 628 C C . PRO A 1 84 ? 2.680 18.319 18.935 1.00 25.11 84 PRO A C 1
ATOM 629 O O . PRO A 1 84 ? 3.171 19.180 18.210 1.00 25.76 84 PRO A O 1
ATOM 633 N N . GLU A 1 85 ? 1.378 18.034 18.935 1.00 25.86 85 GLU A N 1
ATOM 634 C CA . GLU A 1 85 ? 0.437 18.748 18.065 1.00 27.26 85 GLU A CA 1
ATOM 635 C C . GLU A 1 85 ? 0.335 20.267 18.282 1.00 26.99 85 GLU A C 1
ATOM 636 O O . GLU A 1 85 ? -0.096 20.996 17.381 1.00 27.60 85 GLU A O 1
ATOM 642 N N . ASP A 1 86 ? 0.711 20.752 19.466 1.00 25.91 86 ASP A N 1
ATOM 643 C CA . ASP A 1 86 ? 0.636 22.177 19.739 1.00 23.86 86 ASP A CA 1
ATOM 644 C C . ASP A 1 86 ? 1.942 22.967 19.527 1.00 24.51 86 ASP A C 1
ATOM 645 O O . ASP A 1 86 ? 2.045 24.124 19.951 1.00 23.94 86 ASP A O 1
ATOM 650 N N . LEU A 1 87 ? 2.917 22.380 18.827 1.00 24.11 87 LEU A N 1
ATOM 651 C CA . LEU A 1 87 ? 4.197 23.065 18.579 1.00 23.07 87 LEU A CA 1
ATOM 652 C C . LEU A 1 87 ? 4.822 22.457 17.324 1.00 23.62 87 LEU A C 1
ATOM 653 O O . LEU A 1 87 ? 4.970 21.231 17.204 1.00 23.89 87 LEU A O 1
ATOM 658 N N . LYS A 1 88 ? 5.165 23.322 16.379 1.00 24.59 88 LYS A N 1
ATOM 659 C CA . LYS A 1 88 ? 5.755 22.870 15.126 1.00 24.73 88 LYS A CA 1
ATOM 660 C C . LYS A 1 88 ? 6.744 23.891 14.584 1.00 23.93 88 LYS A C 1
ATOM 661 O O . LYS A 1 88 ? 6.627 25.094 14.833 1.00 25.33 88 LYS A O 1
ATOM 667 N N . VAL A 1 89 ? 7.714 23.397 13.830 1.00 24.72 89 VAL A N 1
ATOM 668 C CA . VAL A 1 89 ? 8.721 24.246 13.207 1.00 24.94 89 VAL A CA 1
ATOM 669 C C . VAL A 1 89 ? 8.100 24.684 11.884 1.00 26.92 89 VAL A C 1
ATOM 670 O O . VAL A 1 89 ? 7.593 23.840 11.133 1.00 26.47 89 VAL A O 1
ATOM 674 N N . VAL A 1 90 ? 8.085 25.992 11.620 1.00 26.91 90 VAL A N 1
ATOM 675 C CA . VAL A 1 90 ? 7.485 26.506 10.380 1.00 29.07 90 VAL A CA 1
ATOM 676 C C . VAL A 1 90 ? 8.543 27.154 9.472 1.00 31.63 90 VAL A C 1
ATOM 677 O O . VAL A 1 90 ? 8.227 27.773 8.441 1.00 32.90 90 VAL A O 1
ATOM 681 N N . GLY A 1 91 ? 9.809 26.963 9.843 1.00 32.17 91 GLY A N 1
ATOM 682 C CA . GLY A 1 91 ? 10.908 27.512 9.069 1.00 33.31 91 GLY A CA 1
ATOM 683 C C . GLY A 1 91 ? 12.266 27.106 9.624 1.00 34.45 91 GLY A C 1
ATOM 684 O O . GLY A 1 91 ? 12.428 26.925 10.830 1.00 34.45 91 GLY A O 1
ATOM 685 N N . ALA A 1 92 ? 13.245 26.973 8.736 1.00 35.42 92 ALA A N 1
ATOM 686 C CA . ALA A 1 92 ? 14.607 26.619 9.114 1.00 36.14 92 ALA A CA 1
ATOM 687 C C . ALA A 1 92 ? 15.550 27.230 8.099 1.00 37.17 92 ALA A C 1
ATOM 688 O O . ALA A 1 92 ? 15.256 27.235 6.901 1.00 38.03 92 ALA A O 1
ATOM 690 N N . ARG A 1 93 ? 16.688 27.715 8.587 1.00 39.01 93 ARG A N 1
ATOM 691 C CA . ARG A 1 93 ? 17.674 28.401 7.751 1.00 40.55 93 ARG A CA 1
ATOM 692 C C . ARG A 1 93 ? 19.068 28.251 8.372 1.00 40.81 93 ARG A C 1
ATOM 693 O O . ARG A 1 93 ? 19.223 28.409 9.590 1.00 39.54 93 ARG A O 1
ATOM 701 N N . GLU A 1 94 ? 20.085 27.953 7.566 1.00 40.30 94 GLU A N 1
ATOM 702 C CA . GLU A 1 94 ? 21.426 27.826 8.136 1.00 40.36 94 GLU A CA 1
ATOM 703 C C . GLU A 1 94 ? 22.003 29.215 8.394 1.00 39.46 94 GLU A C 1
ATOM 704 O O . GLU A 1 94 ? 21.801 30.133 7.591 1.00 38.67 94 GLU A O 1
ATOM 710 N N . VAL A 1 95 ? 22.686 29.373 9.526 1.00 39.19 95 VAL A N 1
ATOM 711 C CA . VAL A 1 95 ? 23.302 30.647 9.875 1.00 39.61 95 VAL A CA 1
ATOM 712 C C . VAL A 1 95 ? 24.750 30.452 10.341 1.00 40.10 95 VAL A C 1
ATOM 713 O O . VAL A 1 95 ? 25.290 29.342 10.282 1.00 40.01 95 VAL A O 1
ATOM 717 N N . ALA A 1 96 ? 25.371 31.532 10.796 1.00 40.32 96 ALA A N 1
ATOM 718 C CA . ALA A 1 96 ? 26.737 31.471 11.286 1.00 41.79 96 ALA A CA 1
ATOM 719 C C . ALA A 1 96 ? 26.783 30.565 12.519 1.00 43.37 96 ALA A C 1
ATOM 720 O O . ALA A 1 96 ? 25.873 30.588 13.343 1.00 44.36 96 ALA A O 1
ATOM 722 N N . PRO A 1 97 ? 27.834 29.740 12.650 1.00 44.61 97 PRO A N 1
ATOM 723 C CA . PRO A 1 97 ? 27.962 28.831 13.802 1.00 43.60 97 PRO A CA 1
ATOM 724 C C . PRO A 1 97 ? 28.014 29.609 15.112 1.00 42.79 97 PRO A C 1
ATOM 725 O O . PRO A 1 97 ? 27.916 29.052 16.204 1.00 41.70 97 PRO A O 1
ATOM 729 N N . ASP A 1 98 ? 28.123 30.916 14.915 1.00 43.10 98 ASP A N 1
ATOM 730 C CA . ASP A 1 98 ? 28.293 31.980 15.894 1.00 42.93 98 ASP A CA 1
ATOM 731 C C . ASP A 1 98 ? 26.982 32.774 16.156 1.00 40.40 98 ASP A C 1
ATOM 732 O O . ASP A 1 98 ? 26.938 33.657 17.013 1.00 39.23 98 ASP A O 1
ATOM 737 N N . PHE A 1 99 ? 25.932 32.460 15.400 1.00 38.88 99 PHE A N 1
ATOM 738 C CA . PHE A 1 99 ? 24.647 33.147 15.492 1.00 36.20 99 PHE A CA 1
ATOM 739 C C . PHE A 1 99 ? 23.915 32.950 16.827 1.00 34.63 99 PHE A C 1
ATOM 740 O O . PHE A 1 99 ? 23.772 31.837 17.327 1.00 32.99 99 PHE A O 1
ATOM 748 N N . HIS A 1 100 ? 23.423 34.045 17.391 1.00 32.85 100 HIS A N 1
ATOM 749 C CA . HIS A 1 100 ? 22.693 33.964 18.637 1.00 30.61 100 HIS A CA 1
ATOM 750 C C . HIS A 1 100 ? 21.297 34.550 18.498 1.00 28.31 100 HIS A C 1
ATOM 751 O O . HIS A 1 100 ? 21.112 35.754 18.368 1.00 25.24 100 HIS A O 1
ATOM 758 N N . ALA A 1 101 ? 20.314 33.659 18.545 1.00 28.59 101 ALA A N 1
ATOM 759 C CA . ALA A 1 101 ? 18.908 34.024 18.407 1.00 28.16 101 ALA A CA 1
ATOM 760 C C . ALA A 1 101 ? 18.472 35.189 19.288 1.00 27.61 101 ALA A C 1
ATOM 761 O O . ALA A 1 101 ? 17.690 36.033 18.860 1.00 27.10 101 ALA A O 1
ATOM 763 N N . ARG A 1 102 ? 18.982 35.242 20.511 1.00 26.94 102 ARG A N 1
ATOM 764 C CA . ARG A 1 102 ? 18.617 36.315 21.418 1.00 27.03 102 ARG A CA 1
ATOM 765 C C . ARG A 1 102 ? 19.505 37.547 21.277 1.00 27.80 102 ARG A C 1
ATOM 766 O O . ARG A 1 102 ? 19.003 38.652 21.077 1.00 27.47 102 ARG A O 1
ATOM 774 N N . LYS A 1 103 ? 20.819 37.379 21.372 1.00 30.33 103 LYS A N 1
ATOM 775 C CA . LYS A 1 103 ? 21.721 38.533 21.269 1.00 32.82 103 LYS A CA 1
ATOM 776 C C . LYS A 1 103 ? 21.755 39.295 19.918 1.00 33.01 103 LYS A C 1
ATOM 777 O O . LYS A 1 103 ? 21.890 40.519 19.905 1.00 33.81 103 LYS A O 1
ATOM 783 N N . ASP A 1 104 ? 21.617 38.585 18.797 1.00 33.06 104 ASP A N 1
ATOM 784 C CA . ASP A 1 104 ? 21.675 39.215 17.466 1.00 33.10 104 ASP A CA 1
ATOM 785 C C . ASP A 1 104 ? 20.359 39.780 16.923 1.00 34.01 104 ASP A C 1
ATOM 786 O O . ASP A 1 104 ? 20.330 40.277 15.793 1.00 34.71 104 ASP A O 1
ATOM 791 N N . ALA A 1 105 ? 19.268 39.671 17.676 1.00 33.76 105 ALA A N 1
ATOM 792 C CA . ALA A 1 105 ? 17.988 40.167 17.177 1.00 32.59 105 ALA A CA 1
ATOM 793 C C . ALA A 1 105 ? 17.914 41.699 17.107 1.00 32.70 105 ALA A C 1
ATOM 794 O O . ALA A 1 105 ? 18.209 42.410 18.071 1.00 34.05 105 ALA A O 1
ATOM 796 N N . LEU A 1 106 ? 17.488 42.213 15.961 1.00 32.71 106 LEU A N 1
ATOM 797 C CA . LEU A 1 106 ? 17.340 43.654 15.780 1.00 33.99 106 LEU A CA 1
ATOM 798 C C . LEU A 1 106 ? 16.091 44.118 16.525 1.00 33.57 106 LEU A C 1
ATOM 799 O O . LEU A 1 106 ? 16.087 45.195 17.135 1.00 34.72 106 LEU A O 1
ATOM 804 N N . TRP A 1 107 ? 15.047 43.290 16.485 1.00 31.84 107 TRP A N 1
ATOM 805 C CA . TRP A 1 107 ? 13.790 43.585 17.183 1.00 31.71 107 TRP A CA 1
ATOM 806 C C . TRP A 1 107 ? 12.833 42.397 17.261 1.00 30.48 107 TRP A C 1
ATOM 807 O O . TRP A 1 107 ? 13.029 41.380 16.598 1.00 28.85 107 TRP A O 1
ATOM 818 N N . ARG A 1 108 ? 11.796 42.553 18.077 1.00 29.21 108 ARG A N 1
ATOM 819 C CA . ARG A 1 108 ? 10.770 41.543 18.252 1.00 29.39 108 ARG A CA 1
ATOM 820 C C . ARG A 1 108 ? 9.423 42.229 18.160 1.00 27.67 108 ARG A C 1
ATOM 821 O O . ARG A 1 108 ? 9.273 43.363 18.587 1.00 27.98 108 ARG A O 1
ATOM 829 N N . ALA A 1 109 ? 8.441 41.526 17.617 1.00 26.76 109 ALA A N 1
ATOM 830 C CA . ALA A 1 109 ? 7.099 42.074 17.483 1.00 27.04 109 ALA A CA 1
ATOM 831 C C . ALA A 1 109 ? 6.083 41.171 18.161 1.00 26.54 109 ALA A C 1
ATOM 832 O O . ALA A 1 109 ? 6.181 39.940 18.076 1.00 26.89 109 ALA A O 1
ATOM 834 N N . TYR A 1 110 ? 5.120 41.801 18.834 1.00 25.20 110 TYR A N 1
ATOM 835 C CA . TYR A 1 110 ? 4.067 41.103 19.570 1.00 25.15 110 TYR A CA 1
ATOM 836 C C . TYR A 1 110 ? 2.687 41.616 19.183 1.00 25.96 110 TYR A C 1
ATOM 837 O O . TYR A 1 110 ? 2.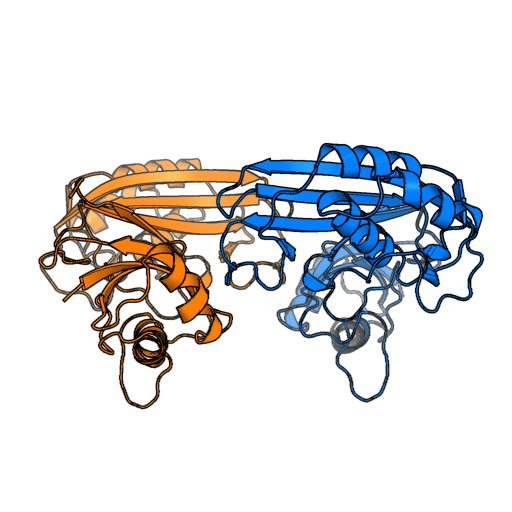523 42.800 18.853 1.00 23.85 110 TYR A O 1
ATOM 846 N N . ARG A 1 111 ? 1.686 40.743 19.264 1.00 25.02 111 ARG A N 1
ATOM 847 C CA . ARG A 1 111 ? 0.319 41.128 18.938 1.00 25.67 111 ARG A CA 1
ATOM 848 C C . ARG A 1 111 ? -0.615 40.543 19.995 1.00 23.34 111 ARG A C 1
ATOM 849 O O . ARG A 1 111 ? -0.457 39.389 20.413 1.00 24.14 111 ARG A O 1
ATOM 857 N N . TYR A 1 112 ? -1.560 41.366 20.445 1.00 22.50 112 TYR A N 1
ATOM 858 C CA . TYR A 1 112 ? -2.546 40.970 21.445 1.00 21.74 112 TYR A CA 1
ATOM 859 C C . TYR A 1 112 ? -3.915 41.125 20.814 1.00 23.31 112 TYR A C 1
ATOM 860 O O . TYR A 1 112 ? -4.189 42.143 20.177 1.00 26.63 112 TYR A O 1
ATOM 869 N N . ARG A 1 113 ? -4.761 40.110 20.982 1.00 24.09 113 ARG A N 1
ATOM 870 C CA . ARG A 1 113 ? -6.107 40.112 20.410 1.00 25.17 113 ARG A CA 1
ATOM 871 C C . ARG A 1 113 ? -7.213 40.252 21.446 1.00 23.85 113 ARG A C 1
ATOM 872 O O . ARG A 1 113 ? -7.303 39.476 22.398 1.00 22.17 113 ARG A O 1
ATOM 880 N N . ILE A 1 114 ? -8.068 41.234 21.220 1.00 22.99 114 ILE A N 1
ATOM 881 C CA . ILE A 1 114 ? -9.196 41.503 22.077 1.00 24.91 114 ILE A CA 1
ATOM 882 C C . ILE A 1 114 ? -10.412 41.332 21.181 1.00 25.29 114 ILE A C 1
ATOM 883 O O . ILE A 1 114 ? -10.411 41.764 20.045 1.00 24.69 114 ILE A O 1
ATOM 888 N N . LEU A 1 115 ? -11.438 40.670 21.681 1.00 26.15 115 LEU A N 1
ATOM 889 C CA . LEU A 1 115 ? -12.631 40.446 20.883 1.00 28.40 115 LEU A CA 1
ATOM 890 C C . LEU A 1 115 ? -13.766 41.037 21.704 1.00 26.95 115 LEU A C 1
ATOM 891 O O . LEU A 1 115 ? -14.055 40.554 22.798 1.00 25.07 115 LEU A O 1
ATOM 896 N N . VAL A 1 116 ? -14.376 42.105 21.202 1.00 26.29 116 VAL A N 1
ATOM 897 C CA . VAL A 1 116 ? -15.462 42.755 21.922 1.00 27.14 116 VAL A CA 1
ATOM 898 C C . VAL A 1 116 ? -16.766 42.212 21.360 1.00 27.23 116 VAL A C 1
ATOM 899 O O . VAL A 1 116 ? -17.034 42.311 20.166 1.00 28.12 116 VAL A O 1
ATOM 903 N N . ARG A 1 117 ? -17.560 41.608 22.233 1.00 27.96 117 ARG A N 1
ATOM 904 C CA . ARG A 1 117 ? -18.837 41.031 21.844 1.00 29.25 117 ARG A CA 1
ATOM 905 C C . ARG A 1 117 ? -19.671 40.732 23.092 1.00 29.85 117 ARG A C 1
ATOM 906 O O . ARG A 1 117 ? -19.122 40.535 24.169 1.00 29.95 117 ARG A O 1
ATOM 914 N N . PRO A 1 118 ? -21.009 40.654 22.954 1.00 29.98 118 PRO A N 1
ATOM 915 C CA . PRO A 1 118 ? -21.925 40.382 24.072 1.00 29.64 118 PRO A CA 1
ATOM 916 C C . PRO A 1 118 ? -21.669 39.122 24.881 1.00 29.95 118 PRO A C 1
ATOM 917 O O . PRO A 1 118 ? -21.862 39.085 26.103 1.00 32.34 118 PRO A O 1
ATOM 921 N N . HIS A 1 119 ? -21.285 38.065 24.186 1.00 29.01 119 HIS A N 1
ATOM 922 C CA . HIS A 1 119 ? -21.101 36.804 24.866 1.00 29.59 119 HIS A CA 1
ATOM 923 C C . HIS A 1 119 ? -19.758 36.126 24.639 1.00 28.47 119 HIS A C 1
ATOM 924 O O . HIS A 1 119 ? -19.060 36.392 23.657 1.00 28.54 119 HIS A O 1
ATOM 931 N N . PRO A 1 120 ? -19.376 35.224 25.551 1.00 27.45 120 PRO A N 1
ATOM 932 C CA . PRO A 1 120 ? -18.088 34.540 25.386 1.00 27.84 120 PRO A CA 1
ATOM 933 C C . PRO A 1 120 ? -18.019 33.796 24.046 1.00 29.40 120 PRO A C 1
ATOM 934 O O . PRO A 1 120 ? -19.067 33.556 23.417 1.00 28.80 120 PRO A O 1
ATOM 938 N N . SER A 1 121 ? -16.807 33.485 23.584 1.00 28.45 121 SER A N 1
ATOM 939 C CA . SER A 1 121 ? -16.633 32.747 22.351 1.00 26.29 121 SER A CA 1
ATOM 940 C C . SER A 1 121 ? -15.884 31.461 22.600 1.00 25.73 121 SER A C 1
ATOM 941 O O . SER A 1 121 ? -14.665 31.460 22.756 1.00 27.21 121 SER A O 1
ATOM 944 N N . PRO A 1 122 ? -16.610 30.349 22.668 1.00 25.47 122 PRO A N 1
ATOM 945 C CA . PRO A 1 122 ? -15.958 29.061 22.909 1.00 23.79 122 PRO A CA 1
ATOM 946 C C . PRO A 1 122 ? -14.896 28.726 21.867 1.00 22.69 122 PRO A C 1
ATOM 947 O O . PRO A 1 122 ? -13.877 28.108 22.204 1.00 21.77 122 PRO A O 1
ATOM 951 N N . LEU A 1 123 ? -15.121 29.141 20.620 1.00 19.83 123 LEU A N 1
ATOM 952 C CA . LEU A 1 123 ? -14.159 28.833 19.583 1.00 21.27 123 LEU A CA 1
ATOM 953 C C . LEU A 1 123 ? -12.863 29.645 19.728 1.00 23.23 123 LEU A C 1
ATOM 954 O O . LEU A 1 123 ? -11.771 29.152 19.394 1.00 23.11 123 LEU A O 1
ATOM 959 N N . LEU A 1 124 ? -12.974 30.876 20.230 1.00 22.72 124 LEU A N 1
ATOM 960 C CA . LEU A 1 124 ? -11.784 31.700 20.401 1.00 24.22 124 LEU A CA 1
ATOM 961 C C . LEU A 1 124 ? -11.369 31.884 21.875 1.00 23.67 124 LEU A C 1
ATOM 962 O O . LEU A 1 124 ? -10.603 32.776 22.205 1.00 24.64 124 LEU A O 1
ATOM 967 N N . ARG A 1 125 ? -11.871 31.033 22.765 1.00 22.51 125 ARG A N 1
ATOM 968 C CA . ARG A 1 125 ? -11.544 31.136 24.195 1.00 22.60 125 ARG A CA 1
ATOM 969 C C . ARG A 1 125 ? -10.044 31.092 24.571 1.00 22.36 125 ARG A C 1
ATOM 970 O O . ARG A 1 125 ? -9.669 31.578 25.637 1.00 23.42 125 ARG A O 1
ATOM 978 N N . HIS A 1 126 ? -9.199 30.508 23.722 1.00 22.34 126 HIS A N 1
ATOM 979 C CA . HIS A 1 126 ? -7.767 30.437 24.015 1.00 20.53 126 HIS A CA 1
ATOM 980 C C . HIS A 1 126 ? -6.987 31.236 22.996 1.00 20.23 126 HIS A C 1
ATOM 981 O O . HIS A 1 126 ? -5.797 31.005 22.803 1.00 20.83 126 HIS A O 1
ATOM 988 N N . ARG A 1 127 ? -7.663 32.166 22.334 1.00 19.90 127 ARG A N 1
ATOM 989 C CA . ARG A 1 127 ? -7.021 32.946 21.282 1.00 20.21 127 ARG A CA 1
ATOM 990 C C . ARG A 1 127 ? -7.203 34.464 21.365 1.00 21.42 127 ARG A C 1
ATOM 991 O O . ARG A 1 127 ? -6.444 35.229 20.751 1.00 22.23 127 ARG A O 1
ATOM 999 N N . ALA A 1 128 ? -8.215 34.917 22.096 1.00 20.72 128 ALA A N 1
ATOM 1000 C CA . ALA A 1 128 ? -8.456 36.352 22.196 1.00 20.55 128 ALA A CA 1
ATOM 1001 C C . ALA A 1 128 ? -9.026 36.686 23.561 1.00 21.11 128 ALA A C 1
ATOM 1002 O O . ALA A 1 128 ? -9.637 35.831 24.214 1.00 21.38 128 ALA A O 1
ATOM 1004 N N . LEU A 1 129 ? -8.817 37.917 24.014 1.00 19.29 129 LEU A N 1
ATOM 1005 C CA . LEU A 1 129 ? -9.356 38.308 25.316 1.00 20.81 129 LEU A CA 1
ATOM 1006 C C . LEU A 1 129 ? -10.798 38.697 25.063 1.00 19.83 129 LEU A C 1
ATOM 1007 O O . LEU A 1 129 ? -11.045 39.614 24.281 1.00 19.51 129 LEU A O 1
ATOM 1012 N N . TRP A 1 130 ? -11.749 38.004 25.684 1.00 20.92 130 TRP A N 1
ATOM 1013 C CA . TRP A 1 130 ? -13.148 38.370 25.470 1.00 22.94 130 TRP A CA 1
ATOM 1014 C C . TRP A 1 130 ? -13.459 39.590 26.338 1.00 25.87 130 TRP A C 1
ATOM 1015 O O . TRP A 1 130 ? -13.223 39.565 27.540 1.00 25.20 130 TRP A O 1
ATOM 1026 N N . VAL A 1 131 ? -13.984 40.648 25.725 1.00 28.14 131 VAL A N 1
ATOM 1027 C CA . VAL A 1 131 ? -14.360 41.861 26.443 1.00 29.71 131 VAL A CA 1
ATOM 1028 C C . VAL A 1 131 ? -15.796 42.211 26.039 1.00 31.10 131 VAL A C 1
ATOM 1029 O O . VAL A 1 131 ? -16.111 42.251 24.865 1.00 28.69 131 VAL A O 1
ATOM 1033 N N . ARG A 1 132 ? -16.667 42.434 27.020 1.00 33.36 132 ARG A N 1
ATOM 1034 C CA . ARG A 1 132 ? -18.068 42.770 26.745 1.00 36.25 132 ARG A CA 1
ATOM 1035 C C . ARG A 1 132 ? -18.296 44.276 26.612 1.00 37.55 132 ARG A C 1
ATOM 1036 O O . ARG A 1 132 ? -18.887 44.726 25.639 1.00 37.41 132 ARG A O 1
ATOM 1044 N N . ARG A 1 133 ? -17.813 45.059 27.563 1.00 39.61 133 ARG A N 1
ATOM 1045 C CA . ARG A 1 133 ? -17.990 46.498 27.483 1.00 41.00 133 ARG A CA 1
ATOM 1046 C C . ARG A 1 133 ? -17.230 47.085 26.313 1.00 40.85 133 ARG A C 1
ATOM 1047 O O . ARG A 1 133 ? -16.140 46.638 25.997 1.00 39.62 133 ARG A O 1
ATOM 1055 N N . PRO A 1 134 ? -17.825 48.089 25.637 1.00 40.77 134 PRO A N 1
ATOM 1056 C CA . PRO A 1 134 ? -17.188 48.736 24.489 1.00 40.76 134 PRO A CA 1
ATOM 1057 C C . PRO A 1 134 ? -15.916 49.377 24.969 1.00 39.63 134 PRO A C 1
ATOM 1058 O O . PRO A 1 134 ? -15.782 49.730 26.131 1.00 39.50 134 PRO A O 1
ATOM 1062 N N . LEU A 1 135 ? -14.976 49.509 24.058 1.00 39.02 135 LEU A N 1
ATOM 1063 C CA . LEU A 1 135 ? -13.696 50.081 24.391 1.00 37.92 135 LEU A CA 1
ATOM 1064 C C . LEU A 1 135 ? -13.543 51.540 23.924 1.00 36.97 135 LEU A C 1
ATOM 1065 O O . LEU A 1 135 ? -13.797 51.873 22.771 1.00 37.76 135 LEU A O 1
ATOM 1070 N N . ASP A 1 136 ? -13.124 52.431 24.816 1.00 37.06 136 ASP A N 1
ATOM 1071 C CA . ASP A 1 136 ? -12.904 53.812 24.397 1.00 37.45 136 ASP A CA 1
ATOM 1072 C C . ASP A 1 136 ? -11.657 53.724 23.565 1.00 36.41 136 ASP A C 1
ATOM 1073 O O . ASP A 1 136 ? -10.558 53.872 24.082 1.00 37.24 136 ASP A O 1
ATOM 1078 N N . LEU A 1 137 ? -11.845 53.423 22.284 1.00 36.56 137 LEU A N 1
ATOM 1079 C CA . LEU A 1 137 ? -10.734 53.290 21.363 1.00 38.10 137 LEU A CA 1
ATOM 1080 C C . LEU A 1 137 ? -9.914 54.575 21.257 1.00 39.67 137 LEU A C 1
ATOM 1081 O O . LEU A 1 137 ? -8.732 54.520 20.916 1.00 39.31 137 LEU A O 1
ATOM 1086 N N . GLU A 1 138 ? -10.534 55.722 21.539 1.00 40.06 138 GLU A N 1
ATOM 1087 C CA . GLU A 1 138 ? -9.846 57.018 21.470 1.00 39.92 138 GLU A CA 1
ATOM 1088 C C . GLU A 1 138 ? -8.790 57.128 22.573 1.00 37.65 138 GLU A C 1
ATOM 1089 O O . GLU A 1 138 ? -7.640 57.491 22.320 1.00 35.56 138 GLU A O 1
ATOM 1095 N N . ALA A 1 139 ? -9.196 56.822 23.798 1.00 37.06 139 ALA A N 1
ATOM 1096 C CA . ALA A 1 139 ? -8.283 56.876 24.924 1.00 37.46 139 ALA A CA 1
ATOM 1097 C C . ALA A 1 139 ? -7.140 55.877 24.739 1.00 38.27 139 ALA A C 1
ATOM 1098 O O . ALA A 1 139 ? -5.986 56.217 24.976 1.00 38.71 139 ALA A O 1
ATOM 1100 N N . MET A 1 140 ? -7.437 54.659 24.287 1.00 37.54 140 MET A N 1
ATOM 1101 C CA . MET A 1 140 ? -6.361 53.690 24.090 1.00 37.45 140 MET A CA 1
ATOM 1102 C C . MET A 1 140 ? -5.302 54.217 23.121 1.00 38.00 140 MET A C 1
ATOM 1103 O O . MET A 1 140 ? -4.111 54.047 23.350 1.00 37.53 140 MET A O 1
ATOM 1108 N N . GLU A 1 141 ? -5.719 54.861 22.036 1.00 39.48 141 GLU A N 1
ATOM 1109 C CA . GLU A 1 141 ? -4.713 55.374 21.105 1.00 42.34 141 GLU A CA 1
ATOM 1110 C C . GLU A 1 141 ? -3.923 56.525 21.718 1.00 42.39 141 GLU A C 1
ATOM 1111 O O . GLU A 1 141 ? -2.749 56.687 21.434 1.00 42.62 141 GLU A O 1
ATOM 1117 N N . GLU A 1 142 ? -4.563 57.329 22.556 1.00 41.88 142 GLU A N 1
ATOM 1118 C CA . GLU A 1 142 ? -3.877 58.436 23.207 1.00 42.91 142 GLU A CA 1
ATOM 1119 C C . GLU A 1 142 ? -2.787 57.823 24.097 1.00 41.16 142 GLU A C 1
ATOM 1120 O O . GLU A 1 142 ? -1.623 58.209 24.034 1.00 42.35 142 GLU A O 1
ATOM 1126 N N . ALA A 1 143 ? -3.176 56.857 24.924 1.00 39.77 143 ALA A N 1
ATOM 1127 C CA . ALA A 1 143 ? -2.238 56.187 25.823 1.00 39.44 143 ALA A CA 1
ATOM 1128 C C . ALA A 1 143 ? -1.121 55.474 25.054 1.00 38.63 143 ALA A C 1
ATOM 1129 O O . ALA A 1 143 ? 0.045 55.525 25.450 1.00 38.57 143 ALA A O 1
ATOM 1131 N N . LEU A 1 144 ? -1.493 54.792 23.974 1.00 39.06 144 LEU A N 1
ATOM 1132 C CA . LEU A 1 144 ? -0.540 54.061 23.146 1.00 39.83 144 LEU A CA 1
ATOM 1133 C C . LEU A 1 144 ? 0.558 55.037 22.729 1.00 40.55 144 LEU A C 1
ATOM 1134 O O . LEU A 1 144 ? 1.750 54.717 22.749 1.00 38.84 144 LEU A O 1
ATOM 1139 N N . SER A 1 145 ? 0.146 56.244 22.366 1.00 41.60 145 SER A N 1
ATOM 1140 C CA . SER A 1 145 ? 1.086 57.261 21.922 1.00 42.09 145 SER A CA 1
ATOM 1141 C C . SER A 1 145 ? 2.089 57.684 23.009 1.00 41.30 145 SER A C 1
ATOM 1142 O O . SER A 1 145 ? 3.221 58.020 22.688 1.00 39.72 145 SER A O 1
ATOM 1145 N N . LEU A 1 146 ? 1.679 57.666 24.279 1.00 40.97 146 LEU A N 1
ATOM 1146 C CA . LEU A 1 146 ? 2.561 58.049 25.377 1.00 41.48 146 LEU A CA 1
ATOM 1147 C C . LEU A 1 146 ? 3.664 57.015 25.617 1.00 42.11 146 LEU A C 1
ATOM 1148 O O . LEU A 1 146 ? 4.686 57.311 26.242 1.00 43.50 146 LEU A O 1
ATOM 1153 N N . LEU A 1 147 ? 3.418 55.796 25.136 1.00 40.94 147 LEU A N 1
ATOM 1154 C CA . LEU A 1 147 ? 4.331 54.646 25.276 1.00 39.00 147 LEU A CA 1
ATOM 1155 C C . LEU A 1 147 ? 5.470 54.565 24.235 1.00 38.04 147 LEU A C 1
ATOM 1156 O O . LEU A 1 147 ? 6.493 53.898 24.444 1.00 37.67 147 LEU A O 1
ATOM 1161 N N . LEU A 1 148 ? 5.274 55.218 23.099 1.00 38.21 148 LEU A N 1
ATOM 1162 C CA . LEU A 1 148 ? 6.258 55.232 22.030 1.00 39.10 148 LEU A CA 1
ATOM 1163 C C . LEU A 1 148 ? 7.514 55.956 22.493 1.00 39.12 148 LEU A C 1
ATOM 1164 O O . LEU A 1 148 ? 7.447 56.861 23.322 1.00 39.42 148 LEU A O 1
ATOM 1169 N N . GLY A 1 149 ? 8.661 55.508 21.996 1.00 40.25 149 GLY A N 1
ATOM 1170 C CA . GLY A 1 149 ? 9.917 56.147 22.342 1.00 42.76 149 GLY A CA 1
ATOM 1171 C C . GLY A 1 149 ? 10.744 55.500 23.437 1.00 44.80 149 GLY A C 1
ATOM 1172 O O . GLY A 1 149 ? 10.454 54.382 23.882 1.00 43.87 149 GLY A O 1
ATOM 1173 N N . ARG A 1 150 ? 11.792 56.207 23.861 1.00 46.50 150 ARG A N 1
ATOM 1174 C CA . ARG A 1 150 ? 12.690 55.717 24.907 1.00 46.26 150 ARG A CA 1
ATOM 1175 C C . ARG A 1 150 ? 12.183 55.990 26.321 1.00 45.72 150 ARG A C 1
ATOM 1176 O O . ARG A 1 150 ? 11.947 57.140 26.700 1.00 46.68 150 ARG A O 1
ATOM 1184 N N . HIS A 1 151 ? 12.027 54.940 27.116 1.00 43.95 151 HIS A N 1
ATOM 1185 C CA . HIS A 1 151 ? 11.584 55.122 28.496 1.00 43.09 151 HIS A CA 1
ATOM 1186 C C . HIS A 1 151 ? 12.070 53.997 29.372 1.00 42.91 151 HIS A C 1
ATOM 1187 O O . HIS A 1 151 ? 12.583 52.994 28.885 1.00 42.17 151 HIS A O 1
ATOM 1194 N N . ASN A 1 152 ? 11.850 54.171 30.667 1.00 41.65 152 ASN A N 1
ATOM 1195 C CA . ASN A 1 152 ? 12.193 53.160 31.625 1.00 41.40 152 ASN A CA 1
ATOM 1196 C C . ASN A 1 152 ? 10.879 52.465 31.774 1.00 40.50 152 ASN A C 1
ATOM 1197 O O . ASN A 1 152 ? 10.016 52.949 32.494 1.00 38.77 152 ASN A O 1
ATOM 1202 N N . PHE A 1 153 ? 10.723 51.345 31.073 1.00 39.23 153 PHE A N 1
ATOM 1203 C CA . PHE A 1 153 ? 9.472 50.599 31.126 1.00 38.44 153 PHE A CA 1
ATOM 1204 C C . PHE A 1 153 ? 9.315 49.661 32.333 1.00 38.11 153 PHE A C 1
ATOM 1205 O O . PHE A 1 153 ? 8.392 48.855 32.359 1.00 38.83 153 PHE A O 1
ATOM 1213 N N . LEU A 1 154 ? 10.193 49.744 33.329 1.00 35.93 154 LEU A N 1
ATOM 1214 C CA . LEU A 1 154 ? 10.070 48.837 34.471 1.00 35.38 154 LEU A CA 1
ATOM 1215 C C . LEU A 1 154 ? 8.719 48.898 35.200 1.00 34.68 154 LEU A C 1
ATOM 1216 O O . LEU A 1 154 ? 8.327 47.945 35.879 1.00 33.71 154 LEU A O 1
ATOM 1221 N N . GLY A 1 155 ? 7.993 49.998 35.046 1.00 34.19 155 GLY A N 1
ATOM 1222 C CA . GLY A 1 155 ? 6.699 50.092 35.699 1.00 32.89 155 GLY A CA 1
ATOM 1223 C C . GLY A 1 155 ? 5.684 49.122 35.117 1.00 32.24 155 GLY A C 1
ATOM 1224 O O . GLY A 1 155 ? 4.724 48.749 35.800 1.00 33.59 155 GLY A O 1
ATOM 1225 N N . PHE A 1 156 ? 5.924 48.670 33.885 1.00 31.12 156 PHE A N 1
ATOM 1226 C CA . PHE A 1 156 ? 5.023 47.730 33.204 1.00 31.68 156 PHE A CA 1
ATOM 1227 C C . PHE A 1 156 ? 5.517 46.311 33.335 1.00 31.43 156 PHE A C 1
ATOM 1228 O O . PHE A 1 156 ? 4.841 45.369 32.912 1.00 29.55 156 PHE A O 1
ATOM 1236 N N . ALA A 1 157 ? 6.719 46.184 33.894 1.00 31.99 157 ALA A N 1
ATOM 1237 C CA . ALA A 1 157 ? 7.387 44.894 34.051 1.00 31.60 157 ALA A CA 1
ATOM 1238 C C . ALA A 1 157 ? 6.980 44.073 35.267 1.00 32.48 157 ALA A C 1
ATOM 1239 O O . ALA A 1 157 ? 6.294 44.548 36.187 1.00 33.34 157 ALA A O 1
ATOM 1241 N N . LYS A 1 158 ? 7.440 42.827 35.279 1.00 33.46 158 LYS A N 1
ATOM 1242 C CA . LYS A 1 158 ? 7.139 41.925 36.375 1.00 35.86 158 LYS A CA 1
ATOM 1243 C C . LYS A 1 158 ? 8.325 41.016 36.655 1.00 36.64 158 LYS A C 1
ATOM 1244 O O . LYS A 1 158 ? 8.717 40.202 35.826 1.00 36.86 158 LYS A O 1
ATOM 1250 N N . GLU A 1 159 ? 8.909 41.174 37.829 1.00 36.18 159 GLU A N 1
ATOM 1251 C CA . GLU A 1 159 ? 10.031 40.336 38.212 1.00 36.45 159 GLU A CA 1
ATOM 1252 C C . GLU A 1 159 ? 11.217 40.379 37.214 1.00 36.44 159 GLU A C 1
ATOM 1253 O O . GLU A 1 159 ? 11.702 39.332 36.767 1.00 35.59 159 GLU A O 1
ATOM 1259 N N . GLU A 1 160 ? 11.692 41.588 36.898 1.00 36.60 160 GLU A N 1
ATOM 1260 C CA . GLU A 1 160 ? 12.797 41.814 35.958 1.00 37.34 160 GLU A CA 1
ATOM 1261 C C . GLU A 1 160 ? 13.987 42.482 36.675 1.00 38.14 160 GLU A C 1
ATOM 1262 O O . GLU A 1 160 ? 13.790 43.333 37.543 1.00 38.51 160 GLU A O 1
ATOM 1268 N N . THR A 1 161 ? 15.214 42.094 36.323 1.00 37.90 161 THR A N 1
ATOM 1269 C CA . THR A 1 161 ? 16.399 42.681 36.955 1.00 38.08 161 THR A CA 1
ATOM 1270 C C . THR A 1 161 ? 17.320 43.388 35.962 1.00 39.47 161 THR A C 1
ATOM 1271 O O . THR A 1 161 ? 18.357 43.915 36.350 1.00 40.55 161 THR A O 1
ATOM 1275 N N . ARG A 1 162 ? 16.947 43.394 34.687 1.00 41.01 162 ARG A N 1
ATOM 1276 C CA . ARG A 1 162 ? 17.764 44.054 33.664 1.00 42.79 162 ARG A CA 1
ATOM 1277 C C . ARG A 1 162 ? 17.584 45.572 33.695 1.00 42.31 162 ARG A C 1
ATOM 1278 O O . ARG A 1 162 ? 16.721 46.099 34.397 1.00 42.46 162 ARG A O 1
ATOM 1286 N N . PRO A 1 163 ? 18.428 46.303 32.949 1.00 42.44 163 PRO A N 1
ATOM 1287 C CA . PRO A 1 163 ? 18.277 47.766 32.954 1.00 42.83 163 PRO A CA 1
ATOM 1288 C C . PRO A 1 163 ? 16.907 48.054 32.340 1.00 43.15 163 PRO A C 1
ATOM 1289 O O . PRO A 1 163 ? 16.553 47.447 31.337 1.00 41.85 163 PRO A O 1
ATOM 1293 N N . GLY A 1 164 ? 16.133 48.937 32.967 1.00 43.16 164 GLY A N 1
ATOM 1294 C CA . GLY A 1 164 ? 14.788 49.225 32.480 1.00 44.57 164 GLY A CA 1
ATOM 1295 C C . GLY A 1 164 ? 14.564 50.050 31.214 1.00 45.56 164 GLY A C 1
ATOM 1296 O O . GLY A 1 164 ? 13.458 50.064 30.661 1.00 44.11 164 GLY A O 1
ATOM 1297 N N . GLU A 1 165 ? 15.601 50.732 30.743 1.00 46.71 165 GLU A N 1
ATOM 1298 C CA . GLU A 1 165 ? 15.491 51.562 29.555 1.00 48.70 165 GLU A CA 1
ATOM 1299 C C . GLU A 1 165 ? 15.385 50.753 28.273 1.00 48.36 165 GLU A C 1
ATOM 1300 O O . GLU A 1 165 ? 16.213 49.875 28.007 1.00 48.06 165 GLU A O 1
ATOM 1306 N N . ARG A 1 166 ? 14.362 51.069 27.483 1.00 47.57 166 ARG A N 1
ATOM 1307 C CA . ARG A 1 166 ? 14.113 50.407 26.208 1.00 47.11 166 ARG A CA 1
ATOM 1308 C C . ARG A 1 166 ? 13.546 51.437 25.259 1.00 46.21 166 ARG A C 1
ATOM 1309 O O . ARG A 1 166 ? 13.134 52.525 25.672 1.00 44.23 166 ARG A O 1
ATOM 1317 N N . GLU A 1 167 ? 13.495 51.065 23.987 1.00 46.14 167 GLU A N 1
ATOM 1318 C CA . GLU A 1 167 ? 12.968 51.936 22.956 1.00 46.30 167 GLU A CA 1
ATOM 1319 C C . GLU A 1 167 ? 11.839 51.190 22.253 1.00 44.06 167 GLU A C 1
ATOM 1320 O O . GLU A 1 167 ? 12.073 50.169 21.596 1.00 43.01 167 GLU A O 1
ATOM 1326 N N . LEU A 1 168 ? 10.616 51.690 22.431 1.00 42.77 168 LEU A N 1
ATOM 1327 C CA . LEU A 1 168 ? 9.420 51.107 21.823 1.00 40.38 168 LEU A CA 1
ATOM 1328 C C . LEU A 1 168 ? 9.300 51.744 20.453 1.00 40.36 168 LEU A C 1
ATOM 1329 O O . LEU A 1 168 ? 9.001 52.927 20.360 1.00 41.48 168 LEU A O 1
ATOM 1334 N N . LEU A 1 169 ? 9.525 50.960 19.404 1.00 39.43 169 LEU A N 1
ATOM 1335 C CA . LEU A 1 169 ? 9.474 51.458 18.034 1.00 39.51 169 LEU A CA 1
ATOM 1336 C C . LEU A 1 169 ? 8.062 51.605 17.467 1.00 40.45 169 LEU A C 1
ATOM 1337 O O . LEU A 1 169 ? 7.782 52.568 16.746 1.00 40.88 169 LEU A O 1
ATOM 1342 N N . GLU A 1 170 ? 7.183 50.650 17.759 1.00 39.13 170 GLU A N 1
ATOM 1343 C CA . GLU A 1 170 ? 5.803 50.739 17.278 1.00 38.49 170 GLU A CA 1
ATOM 1344 C C . GLU A 1 170 ? 4.848 50.368 18.406 1.00 37.88 170 GLU A C 1
ATOM 1345 O O . GLU A 1 170 ? 5.167 49.539 19.250 1.00 37.90 170 GLU A O 1
ATOM 1351 N N . ALA A 1 171 ? 3.669 50.974 18.395 1.00 37.22 171 ALA A N 1
ATOM 1352 C CA . ALA A 1 171 ? 2.642 50.721 19.398 1.00 37.24 171 ALA A CA 1
ATOM 1353 C C . ALA A 1 171 ? 1.363 51.238 18.772 1.00 38.23 171 ALA A C 1
ATOM 1354 O O . ALA A 1 171 ? 1.037 52.427 18.874 1.00 38.25 171 ALA A O 1
ATOM 1356 N N . ARG A 1 172 ? 0.664 50.330 18.096 1.00 39.32 172 ARG A N 1
ATOM 1357 C CA . ARG A 1 172 ? -0.558 50.679 17.395 1.00 40.19 172 ARG A CA 1
ATOM 1358 C C . ARG A 1 172 ? -1.785 49.790 17.614 1.00 40.50 172 ARG A C 1
ATOM 1359 O O . ARG A 1 172 ? -1.699 48.589 17.915 1.00 39.11 172 ARG A O 1
ATOM 1367 N N . LEU A 1 173 ? -2.941 50.411 17.432 1.00 39.88 173 LEU A N 1
ATOM 1368 C CA . LEU A 1 173 ? -4.214 49.748 17.593 1.00 40.87 173 LEU A CA 1
ATOM 1369 C C . LEU A 1 173 ? -4.760 49.506 16.199 1.00 41.84 173 LEU A C 1
ATOM 1370 O O . LEU A 1 173 ? -4.533 50.293 15.285 1.00 41.92 173 LEU A O 1
ATOM 1375 N N . GLN A 1 174 ? -5.474 48.408 16.033 1.00 43.24 174 GLN A N 1
ATOM 1376 C CA . GLN A 1 174 ? -6.040 48.085 14.744 1.00 46.12 174 GLN A CA 1
ATOM 1377 C C . GLN A 1 174 ? -7.364 47.448 15.087 1.00 46.29 174 GLN A C 1
ATOM 1378 O O . GLN A 1 174 ? -7.427 46.458 15.820 1.00 46.35 174 GLN A O 1
ATOM 1384 N N . VAL A 1 175 ? -8.433 48.058 14.597 1.00 46.96 175 VAL A N 1
ATOM 1385 C CA . VAL A 1 175 ? -9.762 47.543 14.859 1.00 48.68 175 VAL A CA 1
ATOM 1386 C C . VAL A 1 175 ? -10.362 47.046 13.563 1.00 50.01 175 VAL A C 1
ATOM 1387 O O . VAL A 1 175 ? -10.227 47.683 12.519 1.00 51.23 175 VAL A O 1
ATOM 1391 N N . ALA A 1 176 ? -11.026 45.902 13.630 1.00 51.46 176 ALA A N 1
ATOM 1392 C CA . ALA A 1 176 ? -11.656 45.342 12.455 1.00 52.77 176 ALA A CA 1
ATOM 1393 C C . ALA A 1 176 ? -12.975 44.755 12.882 1.00 53.35 176 ALA A C 1
ATOM 1394 O O . ALA A 1 176 ? -13.064 44.041 13.880 1.00 52.76 176 ALA A O 1
ATOM 1396 N N . GLU A 1 177 ? -14.011 45.081 12.130 1.00 54.37 177 GLU A N 1
ATOM 1397 C CA . GLU A 1 177 ? -15.303 44.539 12.462 1.00 54.39 177 GLU A CA 1
ATOM 1398 C C . GLU A 1 177 ? -15.162 43.190 11.846 1.00 53.95 177 GLU A C 1
ATOM 1399 O O . GLU A 1 177 ? -14.747 43.082 10.702 1.00 54.69 177 GLU A O 1
ATOM 1405 N N . GLY A 1 178 ? -15.421 42.160 12.635 1.00 53.33 178 GLY A N 1
ATOM 1406 C CA . GLY A 1 178 ? -15.310 40.821 12.105 1.00 52.15 178 GLY A CA 1
ATOM 1407 C C . GLY A 1 178 ? -16.555 39.988 12.365 1.00 51.97 178 GLY A C 1
ATOM 1408 O O . GLY A 1 178 ? -17.552 40.471 12.924 1.00 51.63 178 GLY A O 1
ATOM 1409 N N . GLU A 1 179 ? -16.495 38.723 11.958 1.00 51.76 179 GLU A N 1
ATOM 1410 C CA . GLU A 1 179 ? -17.615 37.812 12.118 1.00 50.50 179 GLU A CA 1
ATOM 1411 C C . GLU A 1 179 ? -17.856 37.406 13.568 1.00 48.68 179 GLU A C 1
ATOM 1412 O O . GLU A 1 179 ? -19.008 37.275 13.979 1.00 48.58 179 GLU A O 1
ATOM 1418 N N . ALA A 1 180 ? -16.789 37.207 14.340 1.00 45.95 180 ALA A N 1
ATOM 1419 C CA . ALA A 1 180 ? -16.933 36.807 15.732 1.00 42.63 180 ALA A CA 1
ATOM 1420 C C . ALA A 1 180 ? -17.202 38.018 16.628 1.00 41.37 180 ALA A C 1
ATOM 1421 O O . ALA A 1 180 ? -17.509 37.864 17.808 1.00 41.28 180 ALA A O 1
ATOM 1423 N N . GLY A 1 181 ? -17.081 39.216 16.056 1.00 39.42 181 GLY A N 1
ATOM 1424 C CA . GLY A 1 181 ? -17.311 40.445 16.806 1.00 36.91 181 GLY A CA 1
ATOM 1425 C C . GLY A 1 181 ? -16.342 41.549 16.405 1.00 36.57 181 GLY A C 1
ATOM 1426 O O . GLY A 1 181 ? -15.792 41.520 15.309 1.00 34.99 181 GLY A O 1
ATOM 1427 N N . LEU A 1 182 ? -16.126 42.537 17.266 1.00 36.26 182 LEU A N 1
ATOM 1428 C CA . LEU A 1 182 ? -15.185 43.591 16.911 1.00 35.48 182 LEU A CA 1
ATOM 1429 C C . LEU A 1 182 ? -13.801 43.121 17.330 1.00 35.59 182 LEU A C 1
ATOM 1430 O O . LEU A 1 182 ? -13.585 42.814 18.499 1.00 34.91 182 LEU A O 1
ATOM 1435 N N . GLU A 1 183 ? -12.877 43.037 16.374 1.00 35.36 183 GLU A N 1
ATOM 1436 C CA . GLU A 1 183 ? -11.518 42.586 16.670 1.00 36.65 183 GLU A CA 1
ATOM 1437 C C . GLU A 1 183 ? -10.606 43.780 16.968 1.00 35.32 183 GLU A C 1
ATOM 1438 O O . GLU A 1 183 ? -10.393 44.636 16.103 1.00 33.97 183 GLU A O 1
ATOM 1444 N N . VAL A 1 184 ? -10.065 43.839 18.180 1.00 34.40 184 VAL A N 1
ATOM 1445 C CA . VAL A 1 184 ? -9.139 44.913 18.509 1.00 34.98 184 VAL A CA 1
ATOM 1446 C C . VAL A 1 184 ? -7.798 44.248 18.749 1.00 35.64 184 VAL A C 1
ATOM 1447 O O . VAL A 1 184 ? -7.648 43.403 19.633 1.00 36.32 184 VAL A O 1
ATOM 1451 N N . ARG A 1 185 ? -6.846 44.613 17.897 1.00 35.37 185 ARG A N 1
ATOM 1452 C CA . ARG A 1 185 ? -5.500 44.077 17.949 1.00 35.96 185 ARG A CA 1
ATOM 1453 C C . ARG A 1 185 ? -4.529 45.192 18.354 1.00 34.28 185 ARG A C 1
ATOM 1454 O O . ARG A 1 185 ? -4.588 46.301 17.823 1.00 33.24 185 ARG A O 1
ATOM 1462 N N . LEU A 1 186 ? -3.652 44.889 19.309 1.00 30.77 186 LEU A N 1
ATOM 1463 C CA . LEU A 1 186 ? -2.640 45.829 19.785 1.00 29.23 186 LEU A CA 1
ATOM 1464 C C . LEU A 1 186 ? -1.320 45.273 19.272 1.00 28.87 186 LEU A C 1
ATOM 1465 O O . LEU A 1 186 ? -1.022 44.097 19.489 1.00 28.88 186 LEU A O 1
ATOM 1470 N N . TYR A 1 187 ? -0.544 46.100 18.573 1.00 27.68 187 TYR A N 1
ATOM 1471 C CA . TYR A 1 187 ? 0.743 45.647 18.038 1.00 29.88 187 TYR A CA 1
ATOM 1472 C C . TYR A 1 187 ? 1.898 46.439 18.656 1.00 30.27 187 TYR A C 1
ATOM 1473 O O . TYR A 1 187 ? 1.798 47.647 18.849 1.00 31.08 187 TYR A O 1
ATOM 1482 N N . PHE A 1 188 ? 2.991 45.746 18.979 1.00 31.22 188 PHE A N 1
ATOM 1483 C CA . PHE A 1 188 ? 4.178 46.365 19.584 1.00 30.40 188 PHE A CA 1
ATOM 1484 C C . PHE A 1 188 ? 5.439 45.794 18.939 1.00 30.06 188 PHE A C 1
ATOM 1485 O O . PHE A 1 188 ? 5.519 44.600 18.677 1.00 29.40 188 PHE A O 1
ATOM 1493 N N . ARG A 1 189 ? 6.433 46.648 18.717 1.00 30.96 189 ARG A N 1
ATOM 1494 C CA . ARG A 1 189 ? 7.716 46.235 18.134 1.00 31.89 189 ARG A CA 1
ATOM 1495 C C . ARG A 1 189 ? 8.774 47.113 18.807 1.00 33.85 189 ARG A C 1
ATOM 1496 O O . ARG A 1 189 ? 8.615 48.329 18.890 1.00 33.52 189 ARG A O 1
ATOM 1504 N N . GLY A 1 190 ? 9.814 46.484 19.344 1.00 34.63 190 GLY A N 1
ATOM 1505 C CA . GLY A 1 190 ? 10.887 47.215 20.007 1.00 33.44 190 GLY A CA 1
ATOM 1506 C C . GLY A 1 190 ? 12.136 46.350 19.936 1.00 33.87 190 GLY A C 1
ATOM 1507 O O . GLY A 1 190 ? 12.000 45.163 19.640 1.00 32.73 190 GLY A O 1
ATOM 1508 N N . LYS A 1 191 ? 13.332 46.878 20.222 1.00 33.79 191 LYS A N 1
ATOM 1509 C CA . LYS A 1 191 ? 14.520 46.022 20.148 1.00 34.53 191 LYS A CA 1
ATOM 1510 C C . LYS A 1 191 ? 14.379 44.832 21.079 1.00 32.26 191 LYS A C 1
ATOM 1511 O O . LYS A 1 191 ? 14.676 43.703 20.705 1.00 30.37 191 LYS A O 1
ATOM 1517 N N . SER A 1 192 ? 13.902 45.081 22.291 1.00 32.34 192 SER A N 1
ATOM 1518 C CA . SER A 1 192 ? 13.700 43.990 23.235 1.00 31.45 192 SER A CA 1
ATOM 1519 C C . SER A 1 192 ? 12.715 44.412 24.295 1.00 30.44 192 SER A C 1
ATOM 1520 O O . SER A 1 192 ? 12.447 45.601 24.456 1.00 31.21 192 SER A O 1
ATOM 1523 N N . PHE A 1 193 ? 12.175 43.438 25.014 1.00 27.90 193 PHE A N 1
ATOM 1524 C CA . PHE A 1 193 ? 11.206 43.745 26.048 1.00 28.18 193 PHE A CA 1
ATOM 1525 C C . PHE A 1 193 ? 11.596 43.173 27.391 1.00 27.46 193 PHE A C 1
ATOM 1526 O O . PHE A 1 193 ? 12.270 42.145 27.469 1.00 28.45 193 PHE A O 1
ATOM 1534 N N . LEU A 1 194 ? 11.154 43.846 28.447 1.00 26.72 194 LEU A N 1
ATOM 1535 C CA . LEU A 1 194 ? 11.435 43.399 29.799 1.00 25.86 194 LEU A CA 1
ATOM 1536 C C . LEU A 1 194 ? 10.460 42.283 30.109 1.00 25.70 194 LEU A C 1
ATOM 1537 O O . LEU A 1 194 ? 9.420 42.184 29.458 1.00 25.86 194 LEU A O 1
ATOM 1542 N N . ARG A 1 195 ? 10.790 41.458 31.099 1.00 24.91 195 ARG A N 1
ATOM 1543 C CA . ARG A 1 195 ? 9.909 40.368 31.474 1.00 24.38 195 ARG A CA 1
ATOM 1544 C C . ARG A 1 195 ? 8.583 40.966 31.898 1.00 24.43 195 ARG A C 1
ATOM 1545 O O . ARG A 1 195 ? 8.557 41.954 32.636 1.00 23.51 195 ARG A O 1
ATOM 1553 N N . GLY A 1 196 ? 7.492 40.381 31.403 1.00 23.99 196 GLY A N 1
ATOM 1554 C CA . GLY A 1 196 ? 6.155 40.852 31.734 1.00 25.42 196 GLY A CA 1
ATOM 1555 C C . GLY A 1 196 ? 5.750 42.209 31.177 1.00 26.72 196 GLY A C 1
ATOM 1556 O O . GLY A 1 196 ? 4.628 42.661 31.390 1.00 27.56 196 GLY A O 1
ATOM 1557 N N . GLN A 1 197 ? 6.656 42.859 30.458 1.00 26.60 197 GLN A N 1
ATOM 1558 C CA . GLN A 1 197 ? 6.382 44.184 29.911 1.00 26.98 197 GLN A CA 1
ATOM 1559 C C . GLN A 1 197 ? 5.174 44.284 28.958 1.00 27.29 197 GLN A C 1
ATOM 1560 O O . GLN A 1 197 ? 4.304 45.136 29.144 1.00 26.41 197 GLN A O 1
ATOM 1566 N N . VAL A 1 198 ? 5.114 43.432 27.937 1.00 25.37 198 VAL A N 1
ATOM 1567 C CA . VAL A 1 198 ? 4.014 43.494 26.999 1.00 23.52 198 VAL A CA 1
ATOM 1568 C C . VAL A 1 198 ? 2.666 43.231 27.665 1.00 24.41 198 VAL A C 1
ATOM 1569 O O . VAL A 1 198 ? 1.699 43.942 27.384 1.00 24.48 198 VAL A O 1
ATOM 1573 N N . ARG A 1 199 ? 2.595 42.239 28.552 1.00 22.45 199 ARG A N 1
ATOM 1574 C CA . ARG A 1 199 ? 1.326 41.946 29.220 1.00 23.01 199 ARG A CA 1
ATOM 1575 C C . ARG A 1 199 ? 0.908 43.070 30.178 1.00 24.01 199 ARG A C 1
ATOM 1576 O O . ARG A 1 199 ? -0.296 43.267 30.449 1.00 23.67 199 ARG A O 1
ATOM 1584 N N . GLY A 1 200 ? 1.901 43.799 30.694 1.00 22.23 200 GLY A N 1
ATOM 1585 C CA . GLY A 1 200 ? 1.624 44.899 31.607 1.00 21.17 200 GLY A CA 1
ATOM 1586 C C . GLY A 1 200 ? 1.151 46.141 30.866 1.00 22.31 200 GLY A C 1
ATOM 1587 O O . GLY A 1 200 ? 0.274 46.861 31.352 1.00 22.16 200 GLY A O 1
ATOM 1588 N N . MET A 1 201 ? 1.723 46.390 29.687 1.00 21.28 201 MET A N 1
ATOM 1589 C CA . MET A 1 201 ? 1.311 47.519 28.880 1.00 21.94 201 MET A CA 1
ATOM 1590 C C . MET A 1 201 ? -0.109 47.211 28.407 1.00 24.81 201 MET A C 1
ATOM 1591 O O . MET A 1 201 ? -0.992 48.060 28.536 1.00 25.20 201 MET A O 1
ATOM 1596 N N . VAL A 1 202 ? -0.341 45.998 27.900 1.00 25.20 202 VAL A N 1
ATOM 1597 C CA . VAL A 1 202 ? -1.687 45.638 27.448 1.00 24.91 202 VAL A CA 1
ATOM 1598 C C . VAL A 1 202 ? -2.696 45.755 28.602 1.00 25.88 202 VAL A C 1
ATOM 1599 O O . VAL A 1 202 ? -3.790 46.297 28.419 1.00 25.56 202 VAL A O 1
ATOM 1603 N N . GLY A 1 203 ? -2.334 45.254 29.779 1.00 24.90 203 GLY A N 1
ATOM 1604 C CA . GLY A 1 203 ? -3.234 45.337 30.910 1.00 27.10 203 GLY A CA 1
ATOM 1605 C C . GLY A 1 203 ? -3.568 46.768 31.299 1.00 28.98 203 GLY A C 1
ATOM 1606 O O . GLY A 1 203 ? -4.702 47.058 31.684 1.00 30.27 203 GLY A O 1
ATOM 1607 N N . THR A 1 204 ? -2.600 47.672 31.209 1.00 27.91 204 THR A N 1
ATOM 1608 C CA . THR A 1 204 ? -2.861 49.051 31.569 1.00 29.77 204 THR A CA 1
ATOM 1609 C C . THR A 1 204 ? -3.721 49.686 30.471 1.00 30.06 204 THR A C 1
ATOM 1610 O O . THR A 1 204 ? -4.612 50.462 30.771 1.00 29.61 204 THR A O 1
ATOM 1614 N N . LEU A 1 205 ? -3.483 49.306 29.214 1.00 30.67 205 LEU A N 1
ATOM 1615 C CA . LEU A 1 205 ? -4.268 49.819 28.103 1.00 31.37 205 LEU A CA 1
ATOM 1616 C C . LEU A 1 205 ? -5.735 49.355 28.184 1.00 31.91 205 LEU A C 1
ATOM 1617 O O . LEU A 1 205 ? -6.655 50.150 27.946 1.00 31.10 205 LEU A O 1
ATOM 1622 N N . LEU A 1 206 ? -5.975 48.103 28.575 1.00 32.53 206 LEU A N 1
ATOM 1623 C CA . LEU A 1 206 ? -7.370 47.638 28.702 1.00 33.84 206 LEU A CA 1
ATOM 1624 C C . LEU A 1 206 ? -8.099 48.518 29.707 1.00 35.33 206 LEU A C 1
ATOM 1625 O O . LEU A 1 206 ? -9.274 48.831 29.550 1.00 35.56 206 LEU A O 1
ATOM 1630 N N . GLU A 1 207 ? -7.386 48.910 30.754 1.00 34.97 207 GLU A N 1
ATOM 1631 C CA . GLU A 1 207 ? -7.984 49.734 31.784 1.00 35.21 207 GLU A CA 1
ATOM 1632 C C . GLU A 1 207 ? -8.367 51.066 31.195 1.00 34.32 207 GLU A C 1
ATOM 1633 O O . GLU A 1 207 ? -9.444 51.591 31.462 1.00 32.63 207 GLU A O 1
ATOM 1639 N N . VAL A 1 208 ? -7.484 51.599 30.367 1.00 34.38 208 VAL A N 1
ATOM 1640 C CA . VAL A 1 208 ? -7.756 52.862 29.718 1.00 35.30 208 VAL A CA 1
ATOM 1641 C C . VAL A 1 208 ? -9.048 52.654 28.919 1.00 36.67 208 VAL A C 1
ATOM 1642 O O . VAL A 1 208 ? -10.077 53.285 29.181 1.00 38.18 208 VAL A O 1
ATOM 1646 N N . GLY A 1 209 ? -8.989 51.745 27.957 1.00 36.65 209 GLY A N 1
ATOM 1647 C CA . GLY A 1 209 ? -10.156 51.460 27.149 1.00 34.72 209 GLY A CA 1
ATOM 1648 C C . GLY A 1 209 ? -11.473 51.316 27.909 1.00 35.65 209 GLY A C 1
ATOM 1649 O O . GLY A 1 209 ? -12.545 51.659 27.374 1.00 35.63 209 GLY A O 1
ATOM 1650 N N . LEU A 1 210 ? -11.386 50.837 29.158 1.00 36.86 210 LEU A N 1
ATOM 1651 C CA . LEU A 1 210 ? -12.559 50.540 30.002 1.00 39.02 210 LEU A CA 1
ATOM 1652 C C . LEU A 1 210 ? -12.923 51.535 31.064 1.00 41.21 210 LEU A C 1
ATOM 1653 O O . LEU A 1 210 ? -14.066 51.615 31.514 1.00 41.41 210 LEU A O 1
ATOM 1658 N N . GLY A 1 211 ? -11.885 52.183 31.557 1.00 45.70 211 GLY A N 1
ATOM 1659 C CA . GLY A 1 211 ? -12.064 53.196 32.543 1.00 47.22 211 GLY A CA 1
ATOM 1660 C C . GLY A 1 211 ? -10.969 53.146 33.538 1.00 48.44 211 GLY A C 1
ATOM 1661 O O . GLY A 1 211 ? -11.146 52.549 34.570 1.00 49.17 211 GLY A O 1
ATOM 1662 N N . LYS A 1 212 ? -9.839 53.734 33.178 1.00 49.75 212 LYS A N 1
ATOM 1663 C CA . LYS A 1 212 ? -8.694 53.855 34.057 1.00 49.99 212 LYS A CA 1
ATOM 1664 C C . LYS A 1 212 ? -8.474 55.312 33.810 1.00 50.24 212 LYS A C 1
ATOM 1665 O O . LYS A 1 212 ? -8.664 55.763 32.682 1.00 47.56 212 LYS A O 1
ATOM 1671 N N . ARG A 1 213 ? -8.094 56.056 34.861 1.00 52.75 213 ARG A N 1
ATOM 1672 C CA . ARG A 1 213 ? -7.867 57.524 34.740 1.00 53.79 213 ARG A CA 1
ATOM 1673 C C . ARG A 1 213 ? -7.574 57.758 33.257 1.00 53.22 213 ARG A C 1
ATOM 1674 O O . ARG A 1 213 ? -7.198 56.853 32.559 1.00 52.55 213 ARG A O 1
ATOM 1682 N N . PRO A 1 214 ? -7.609 58.971 32.808 1.00 53.37 214 PRO A N 1
ATOM 1683 C CA . PRO A 1 214 ? -7.342 59.036 31.384 1.00 52.21 214 PRO A CA 1
ATOM 1684 C C . PRO A 1 214 ? -6.116 58.305 30.853 1.00 50.61 214 PRO A C 1
ATOM 1685 O O . PRO A 1 214 ? -5.386 57.522 31.530 1.00 50.06 214 PRO A O 1
ATOM 1689 N N . PRO A 1 215 ? -5.875 58.556 29.607 1.00 49.62 215 PRO A N 1
ATOM 1690 C CA . PRO A 1 215 ? -4.701 57.898 29.084 1.00 49.24 215 PRO A CA 1
ATOM 1691 C C . PRO A 1 215 ? -3.546 58.521 29.842 1.00 49.31 215 PRO A C 1
ATOM 1692 O O . PRO A 1 215 ? -2.602 57.808 30.131 1.00 49.66 215 PRO A O 1
ATOM 1696 N N . GLU A 1 216 ? -3.687 59.802 30.221 1.00 48.69 216 GLU A N 1
ATOM 1697 C CA . GLU A 1 216 ? -2.596 60.500 30.929 1.00 49.13 216 GLU A CA 1
ATOM 1698 C C . GLU A 1 216 ? -1.862 59.681 31.982 1.00 47.30 216 GLU A C 1
ATOM 1699 O O . GLU A 1 216 ? -0.645 59.777 32.098 1.00 46.83 216 GLU A O 1
ATOM 1705 N N . SER A 1 217 ? -2.614 58.961 32.810 1.00 45.94 217 SER A N 1
ATOM 1706 C CA . SER A 1 217 ? -2.041 58.196 33.905 1.00 44.88 217 SER A CA 1
ATOM 1707 C C . SER A 1 217 ? -0.845 57.297 33.576 1.00 44.86 217 SER A C 1
ATOM 1708 O O . SER A 1 217 ? -0.174 56.821 34.502 1.00 44.30 217 SER A O 1
ATOM 1711 N N . LEU A 1 218 ? -0.569 57.063 32.291 1.00 43.21 218 LEU A N 1
ATOM 1712 C CA . LEU A 1 218 ? 0.576 56.247 31.931 1.00 44.16 218 LEU A CA 1
ATOM 1713 C C . LEU A 1 218 ? 1.856 57.038 32.073 1.00 45.43 218 LEU A C 1
ATOM 1714 O O . LEU A 1 218 ? 2.930 56.469 32.106 1.00 46.16 218 LEU A O 1
ATOM 1719 N N . LYS A 1 219 ? 1.737 58.360 32.111 1.00 46.63 219 LYS A N 1
ATOM 1720 C CA . LYS A 1 219 ? 2.915 59.235 32.256 1.00 47.86 219 LYS A CA 1
ATOM 1721 C C . LYS A 1 219 ? 3.641 58.897 33.564 1.00 46.43 219 LYS A C 1
ATOM 1722 O O . LYS A 1 219 ? 4.862 58.728 33.614 1.00 46.66 219 LYS A O 1
ATOM 1728 N N . ALA A 1 220 ? 2.832 58.795 34.614 1.00 46.50 220 ALA A N 1
ATOM 1729 C CA . ALA A 1 220 ? 3.284 58.494 35.953 1.00 46.40 220 ALA A CA 1
ATOM 1730 C C . ALA A 1 220 ? 4.001 57.169 35.968 1.00 47.34 220 ALA A C 1
ATOM 1731 O O . ALA A 1 220 ? 5.015 57.036 36.636 1.00 46.72 220 ALA A O 1
ATOM 1733 N N . ILE A 1 221 ? 3.489 56.197 35.222 1.00 46.89 221 ILE A N 1
ATOM 1734 C CA . ILE A 1 221 ? 4.111 54.875 35.173 1.00 46.68 221 ILE A CA 1
ATOM 1735 C C . ILE A 1 221 ? 5.481 54.882 34.483 1.00 46.20 221 ILE A C 1
ATOM 1736 O O . ILE A 1 221 ? 6.403 54.172 34.901 1.00 45.65 221 ILE A O 1
ATOM 1741 N N . LEU A 1 222 ? 5.616 55.692 33.435 1.00 46.29 222 LEU A N 1
ATOM 1742 C CA . LEU A 1 222 ? 6.875 55.769 32.715 1.00 47.47 222 LEU A CA 1
ATOM 1743 C C . LEU A 1 222 ? 7.895 56.596 33.485 1.00 49.22 222 LEU A C 1
ATOM 1744 O O . LEU A 1 222 ? 9.048 56.198 33.605 1.00 49.14 222 LEU A O 1
ATOM 1749 N N . LYS A 1 223 ? 7.487 57.757 33.990 1.00 50.06 223 LYS A N 1
ATOM 1750 C CA . LYS A 1 223 ? 8.410 58.617 34.737 1.00 51.15 223 LYS A CA 1
ATOM 1751 C C . LYS A 1 223 ? 9.086 57.885 35.929 1.00 50.79 223 LYS A C 1
ATOM 1752 O O . LYS A 1 223 ? 10.321 57.760 35.979 1.00 50.89 223 LYS A O 1
ATOM 1758 N N . THR A 1 224 ? 8.251 57.413 36.861 1.00 49.70 224 THR A N 1
ATOM 1759 C CA . THR A 1 224 ? 8.619 56.737 38.106 1.00 50.11 224 THR A CA 1
ATOM 1760 C C . THR A 1 224 ? 8.992 55.244 38.040 1.00 50.15 224 THR A C 1
ATOM 1761 O O . THR A 1 224 ? 9.515 54.707 39.022 1.00 50.02 224 THR A O 1
ATOM 1765 N N . ALA A 1 225 ? 8.699 54.582 36.919 1.00 49.52 225 ALA A N 1
ATOM 1766 C CA . ALA A 1 225 ? 8.947 53.144 36.761 1.00 47.90 225 ALA A CA 1
ATOM 1767 C C . ALA A 1 225 ? 8.440 52.348 37.955 1.00 47.36 225 ALA A C 1
ATOM 1768 O O . ALA A 1 225 ? 9.041 51.360 38.352 1.00 48.45 225 ALA A O 1
ATOM 1770 N N . ASP A 1 226 ? 7.341 52.808 38.537 1.00 46.92 226 ASP A N 1
ATOM 1771 C CA . ASP A 1 226 ? 6.742 52.156 39.701 1.00 47.11 226 ASP A CA 1
ATOM 1772 C C . ASP A 1 226 ? 5.588 51.242 39.235 1.00 47.06 226 ASP A C 1
ATOM 1773 O O . ASP A 1 226 ? 4.530 51.719 38.818 1.00 46.58 226 ASP A O 1
ATOM 1778 N N . ARG A 1 227 ? 5.813 49.927 39.280 1.00 46.89 227 ARG A N 1
ATOM 1779 C CA . ARG A 1 227 ? 4.803 48.947 38.855 1.00 46.52 227 ARG A CA 1
ATOM 1780 C C . ARG A 1 227 ? 3.535 48.931 39.711 1.00 45.05 227 ARG A C 1
ATOM 1781 O O . ARG A 1 227 ? 2.515 48.354 39.325 1.00 43.02 227 ARG A O 1
ATOM 1789 N N . ARG A 1 228 ? 3.597 49.561 40.878 1.00 45.96 228 ARG A N 1
ATOM 1790 C CA . ARG A 1 228 ? 2.446 49.616 41.766 1.00 46.14 228 ARG A CA 1
ATOM 1791 C C . ARG A 1 228 ? 1.334 50.447 41.123 1.00 45.00 228 ARG A C 1
ATOM 1792 O O . ARG A 1 228 ? 0.164 50.253 41.428 1.00 44.58 228 ARG A O 1
ATOM 1800 N N . LEU A 1 229 ? 1.702 51.327 40.192 1.00 44.37 229 LEU A N 1
ATOM 1801 C CA . LEU A 1 229 ? 0.742 52.190 39.499 1.00 44.43 229 LEU A CA 1
ATOM 1802 C C . LEU A 1 229 ? 0.091 51.559 38.242 1.00 44.36 229 LEU A C 1
ATOM 1803 O O . LEU A 1 229 ? -0.982 51.999 37.813 1.00 44.86 229 LEU A O 1
ATOM 1808 N N . ALA A 1 230 ? 0.724 50.528 37.677 1.00 42.46 230 ALA A N 1
ATOM 1809 C CA . ALA A 1 230 ? 0.214 49.868 36.475 1.00 41.28 230 ALA A CA 1
ATOM 1810 C C . ALA A 1 230 ? -1.008 49.002 36.722 1.00 40.04 230 ALA A C 1
ATOM 1811 O O . ALA A 1 230 ? -1.282 48.628 37.852 1.00 41.35 230 ALA A O 1
ATOM 1813 N N . GLY A 1 231 ? -1.724 48.668 35.653 1.00 39.29 231 GLY A N 1
ATOM 1814 C CA . GLY A 1 231 ? -2.913 47.853 35.803 1.00 37.47 231 GLY A CA 1
ATOM 1815 C C . GLY A 1 231 ? -2.551 46.402 35.969 1.00 36.81 231 GLY A C 1
ATOM 1816 O O . GLY A 1 231 ? -1.375 46.077 36.006 1.00 36.98 231 GLY A O 1
ATOM 1817 N N . PRO A 1 232 ? -3.542 45.503 36.049 1.00 37.11 232 PRO A N 1
ATOM 1818 C CA . PRO A 1 232 ? -3.278 44.066 36.214 1.00 34.74 232 PRO A CA 1
ATOM 1819 C C . PRO A 1 232 ? -2.627 43.562 34.922 1.00 33.82 232 PRO A C 1
ATOM 1820 O O . PRO A 1 232 ? -2.802 44.181 33.871 1.00 33.04 232 PRO A O 1
ATOM 1824 N N . THR A 1 233 ? -1.870 42.469 34.983 1.00 31.80 233 THR A N 1
ATOM 1825 C CA . THR A 1 233 ? -1.237 41.976 33.764 1.00 30.53 233 THR A CA 1
ATOM 1826 C C . THR A 1 233 ? -2.312 41.336 32.898 1.00 27.28 233 THR A C 1
ATOM 1827 O O . THR A 1 233 ? -3.208 40.693 33.421 1.00 26.67 233 THR A O 1
ATOM 1831 N N . ALA A 1 234 ? -2.217 41.498 31.584 1.00 24.90 234 ALA A N 1
ATOM 1832 C CA . ALA A 1 234 ? -3.232 40.943 30.701 1.00 22.90 234 ALA A CA 1
ATOM 1833 C C . ALA A 1 234 ? -3.214 39.422 30.649 1.00 22.64 234 ALA A C 1
ATOM 1834 O O . ALA A 1 234 ? -2.157 38.801 30.753 1.00 20.94 234 ALA A O 1
ATOM 1836 N N . PRO A 1 235 ? -4.395 38.801 30.522 1.00 21.51 235 PRO A N 1
ATOM 1837 C CA . PRO A 1 235 ? -4.467 37.338 30.464 1.00 21.28 235 PRO A CA 1
ATOM 1838 C C . PRO A 1 235 ? -3.608 36.856 29.294 1.00 21.30 235 PRO A C 1
ATOM 1839 O O . PRO A 1 235 ? -3.585 37.474 28.235 1.00 19.83 235 PRO A O 1
ATOM 1843 N N . ALA A 1 236 ? -2.866 35.776 29.510 1.00 21.84 236 ALA A N 1
ATOM 1844 C CA . ALA A 1 236 ? -1.946 35.251 28.495 1.00 21.67 236 ALA A CA 1
ATOM 1845 C C . ALA A 1 236 ? -2.522 34.807 27.152 1.00 21.96 236 ALA A C 1
ATOM 1846 O O . ALA A 1 236 ? -1.942 35.098 26.101 1.00 21.74 236 ALA A O 1
ATOM 1848 N N . HIS A 1 237 ? -3.650 34.104 27.161 1.00 21.61 237 HIS A N 1
ATOM 1849 C CA . HIS A 1 237 ? -4.183 33.599 25.898 1.00 20.93 237 HIS A CA 1
ATOM 1850 C C . HIS A 1 237 ? -4.423 34.568 24.743 1.00 19.59 237 HIS A C 1
ATOM 1851 O O . HIS A 1 237 ? -4.648 34.118 23.630 1.00 18.32 237 HIS A O 1
ATOM 1858 N N . GLY A 1 238 ? -4.369 35.878 24.975 1.00 18.99 238 GLY A N 1
ATOM 1859 C CA . GLY A 1 238 ? -4.582 36.812 23.875 1.00 18.03 238 GLY A CA 1
ATOM 1860 C C . GLY A 1 238 ? -3.277 37.318 23.274 1.00 18.73 238 GLY A C 1
ATOM 1861 O O . GLY A 1 238 ? -3.299 38.064 22.302 1.00 17.85 238 GLY A O 1
ATOM 1862 N N . LEU A 1 239 ? -2.144 36.927 23.863 1.00 18.07 239 LEU A N 1
ATOM 1863 C CA . LEU A 1 239 ? -0.824 37.379 23.401 1.00 18.51 239 LEU A CA 1
ATOM 1864 C C . LEU A 1 239 ? -0.118 36.438 22.422 1.00 19.54 239 LEU A C 1
ATOM 1865 O O . LEU A 1 239 ? -0.042 35.221 22.637 1.00 20.78 239 LEU A O 1
ATOM 1870 N N . TYR A 1 240 ? 0.424 37.023 21.356 1.00 21.44 240 TYR A N 1
ATOM 1871 C CA . TYR A 1 240 ? 1.156 36.282 20.329 1.00 20.71 240 TYR A CA 1
ATOM 1872 C C . TYR A 1 240 ? 2.512 36.903 20.047 1.00 21.42 240 TYR A C 1
ATOM 1873 O O . TYR A 1 240 ? 2.611 38.092 19.796 1.00 19.89 240 TYR A O 1
ATOM 1882 N N . PHE A 1 241 ? 3.546 36.081 20.042 1.00 22.38 241 PHE A N 1
ATOM 1883 C CA . PHE A 1 241 ? 4.864 36.572 19.675 1.00 22.78 241 PHE A CA 1
ATOM 1884 C C . PHE A 1 241 ? 4.769 36.431 18.178 1.00 22.92 241 PHE A C 1
ATOM 1885 O O . PHE A 1 241 ? 4.533 35.335 17.705 1.00 23.22 241 PHE A O 1
ATOM 1893 N N . VAL A 1 242 ? 4.911 37.527 17.438 1.00 24.21 242 VAL A N 1
ATOM 1894 C CA . VAL A 1 242 ? 4.786 37.449 15.981 1.00 24.56 242 VAL A CA 1
ATOM 1895 C C . VAL A 1 242 ? 6.066 37.055 15.227 1.00 25.79 242 VAL A C 1
ATOM 1896 O O . VAL A 1 242 ? 6.078 36.062 14.487 1.00 28.65 242 VAL A O 1
ATOM 1900 N N . GLU A 1 243 ? 7.148 37.810 15.419 1.00 25.99 243 GLU A N 1
ATOM 1901 C CA . GLU A 1 243 ? 8.402 37.520 14.712 1.00 28.19 243 GLU A CA 1
ATOM 1902 C C . GLU A 1 243 ? 9.566 38.333 15.268 1.00 28.88 243 GLU A C 1
ATOM 1903 O O . GLU A 1 243 ? 9.374 39.206 16.110 1.00 29.36 243 GLU A O 1
ATOM 1909 N N . ALA A 1 244 ? 10.764 38.058 14.754 1.00 30.52 244 ALA A N 1
ATOM 1910 C CA . ALA A 1 244 ? 11.971 38.775 15.150 1.00 32.67 244 ALA A CA 1
ATOM 1911 C C . ALA A 1 244 ? 12.762 39.004 13.879 1.00 34.12 244 ALA A C 1
ATOM 1912 O O . ALA A 1 244 ? 12.694 38.191 12.961 1.00 34.39 244 ALA A O 1
ATOM 1914 N N . ALA A 1 245 ? 13.493 40.114 13.840 1.00 35.21 245 ALA A N 1
ATOM 1915 C CA . ALA A 1 245 ? 14.307 40.469 12.694 1.00 35.52 245 ALA A CA 1
ATOM 1916 C C . ALA A 1 245 ? 15.770 40.398 13.077 1.00 36.40 245 ALA A C 1
ATOM 1917 O O . ALA A 1 245 ? 16.134 40.830 14.161 1.00 35.63 245 ALA A O 1
ATOM 1919 N N . TYR A 1 246 ? 16.588 39.861 12.179 1.00 37.01 246 TYR A N 1
ATOM 1920 C CA . TYR A 1 246 ? 18.020 39.719 12.405 1.00 39.62 246 TYR A CA 1
ATOM 1921 C C . TYR A 1 246 ? 18.739 40.502 11.323 1.00 43.73 246 TYR A C 1
ATOM 1922 O O . TYR A 1 246 ? 18.133 40.862 10.329 1.00 43.79 246 TYR A O 1
ATOM 1931 N N . PRO A 1 247 ? 20.040 40.789 11.506 1.00 46.81 247 PRO A N 1
ATOM 1932 C CA . PRO A 1 247 ? 20.754 41.537 10.468 1.00 50.17 247 PRO A CA 1
ATOM 1933 C C . PRO A 1 247 ? 21.240 40.563 9.392 1.00 52.88 247 PRO A C 1
ATOM 1934 O O . PRO A 1 247 ? 21.782 39.518 9.706 1.00 52.95 247 PRO A O 1
ATOM 1938 N N . GLU A 1 248 ? 21.001 40.902 8.128 1.00 56.21 248 GLU A N 1
ATOM 1939 C CA . GLU A 1 248 ? 21.354 40.031 7.014 1.00 60.18 248 GLU A CA 1
ATOM 1940 C C . GLU A 1 248 ? 22.721 39.327 7.088 1.00 61.93 248 GLU A C 1
ATOM 1941 O O . GLU A 1 248 ? 22.891 38.224 6.558 1.00 62.12 248 GLU A O 1
ATOM 1947 N N . GLU A 1 249 ? 23.669 39.938 7.791 1.00 64.13 249 GLU A N 1
ATOM 1948 C CA . GLU A 1 249 ? 25.013 39.394 7.947 1.00 66.52 249 GLU A CA 1
ATOM 1949 C C . GLU A 1 249 ? 25.056 38.011 8.590 1.00 67.97 249 GLU A C 1
ATOM 1950 O O . GLU A 1 249 ? 25.882 37.165 8.162 1.00 68.90 249 GLU A O 1
ATOM 1957 N N . MET B 1 1 ? -45.142 27.199 27.980 1.00 51.64 1 MET B N 1
ATOM 1958 C CA . MET B 1 1 ? -45.361 28.383 28.840 1.00 50.82 1 MET B CA 1
ATOM 1959 C C . MET B 1 1 ? -44.705 29.487 28.024 1.00 50.04 1 MET B C 1
ATOM 1960 O O . MET B 1 1 ? -45.393 30.249 27.377 1.00 51.22 1 MET B O 1
ATOM 1965 N N . ARG B 1 2 ? -43.382 29.550 27.996 1.00 48.04 2 ARG B N 1
ATOM 1966 C CA . ARG B 1 2 ? -42.719 30.535 27.150 1.00 46.52 2 ARG B CA 1
ATOM 1967 C C . ARG B 1 2 ? -41.789 29.674 26.377 1.00 45.70 2 ARG B C 1
ATOM 1968 O O . ARG B 1 2 ? -41.197 28.762 26.937 1.00 46.23 2 ARG B O 1
ATOM 1976 N N . ARG B 1 3 ? -41.698 29.929 25.084 1.00 43.72 3 ARG B N 1
ATOM 1977 C CA . ARG B 1 3 ? -40.796 29.148 24.278 1.00 42.20 3 ARG B CA 1
ATOM 1978 C C . ARG B 1 3 ? -39.759 30.111 23.774 1.00 41.28 3 ARG B C 1
ATOM 1979 O O . ARG B 1 3 ? -40.085 31.222 23.343 1.00 40.56 3 ARG B O 1
ATOM 1987 N N . LEU B 1 4 ? -38.500 29.695 23.843 1.00 39.69 4 LEU B N 1
ATOM 1988 C CA . LEU B 1 4 ? -37.418 30.564 23.404 1.00 38.00 4 LEU B CA 1
ATOM 1989 C C . LEU B 1 4 ? -36.520 29.928 22.360 1.00 36.03 4 LEU B C 1
ATOM 1990 O O . LEU B 1 4 ? -36.341 28.705 22.345 1.00 33.98 4 LEU B O 1
ATOM 1995 N N . LEU B 1 5 ? -35.939 30.780 21.515 1.00 35.17 5 LEU B N 1
ATOM 1996 C CA . LEU B 1 5 ? -35.016 30.342 20.477 1.00 35.52 5 LEU B CA 1
ATOM 1997 C C . LEU B 1 5 ? -33.676 30.733 21.044 1.00 35.44 5 LEU B C 1
ATOM 1998 O O . LEU B 1 5 ? -33.439 31.905 21.327 1.00 35.97 5 LEU B O 1
ATOM 2003 N N . LEU B 1 6 ? -32.833 29.728 21.242 1.00 34.50 6 LEU B N 1
ATOM 2004 C CA . LEU B 1 6 ? -31.498 29.898 21.799 1.00 33.53 6 LEU B CA 1
ATOM 2005 C C . LEU B 1 6 ? -30.483 29.717 20.677 1.00 32.60 6 LEU B C 1
ATOM 2006 O O . LEU B 1 6 ? -30.594 28.776 19.907 1.00 33.87 6 LEU B O 1
ATOM 2011 N N . LEU B 1 7 ? -29.505 30.604 20.558 1.00 30.98 7 LEU B N 1
ATOM 2012 C CA . LEU B 1 7 ? -28.488 30.407 19.524 1.00 29.86 7 LEU B CA 1
ATOM 2013 C C . LEU B 1 7 ? -27.247 29.993 20.284 1.00 29.60 7 LEU B C 1
ATOM 2014 O O . LEU B 1 7 ? -26.919 30.608 21.300 1.00 30.87 7 LEU B O 1
ATOM 2019 N N . CYS B 1 8 ? -26.596 28.929 19.822 1.00 27.44 8 CYS B N 1
ATOM 2020 C CA . CYS B 1 8 ? -25.422 28.419 20.509 1.00 27.64 8 CYS B CA 1
ATOM 2021 C C . CYS B 1 8 ? -24.162 28.361 19.657 1.00 26.74 8 CYS B C 1
ATOM 2022 O O . CYS B 1 8 ? -24.208 28.049 18.463 1.00 25.32 8 CYS B O 1
ATOM 2025 N N . GLU B 1 9 ? -23.029 28.627 20.295 1.00 22.67 9 GLU B N 1
ATOM 2026 C CA . GLU B 1 9 ? -21.750 28.545 19.626 1.00 23.09 9 GLU B CA 1
ATOM 2027 C C . GLU B 1 9 ? -21.047 27.426 20.333 1.00 21.64 9 GLU B C 1
ATOM 2028 O O . GLU B 1 9 ? -21.116 27.341 21.550 1.00 20.41 9 GLU B O 1
ATOM 2034 N N . TYR B 1 10 ? -20.374 26.560 19.592 1.00 21.34 10 TYR B N 1
ATOM 2035 C CA . TYR B 1 10 ? -19.648 25.507 20.261 1.00 20.60 10 TYR B CA 1
ATOM 2036 C C . TYR B 1 10 ? -18.440 25.028 19.500 1.00 21.00 10 TYR B C 1
ATOM 2037 O O . TYR B 1 10 ? -18.357 25.118 18.275 1.00 19.90 10 TYR B O 1
ATOM 2046 N N . ASP B 1 11 ? -17.467 24.578 20.270 1.00 20.89 11 ASP B N 1
ATOM 2047 C CA . ASP B 1 11 ? -16.253 24.016 19.724 1.00 20.92 11 ASP B CA 1
ATOM 2048 C C . ASP B 1 11 ? -16.636 22.553 19.813 1.00 22.63 11 ASP B C 1
ATOM 2049 O O . ASP B 1 11 ? -16.856 22.043 20.898 1.00 22.92 11 ASP B O 1
ATOM 2054 N N . GLY B 1 12 ? -16.762 21.890 18.675 1.00 22.38 12 GLY B N 1
ATOM 2055 C CA . GLY B 1 12 ? -17.183 20.500 18.705 1.00 23.87 12 GLY B CA 1
ATOM 2056 C C . GLY B 1 12 ? -16.128 19.437 18.955 1.00 25.61 12 GLY B C 1
ATOM 2057 O O . GLY B 1 12 ? -16.430 18.252 19.031 1.00 25.45 12 GLY B O 1
ATOM 2058 N N . THR B 1 13 ? -14.868 19.840 19.018 1.00 27.56 13 THR B N 1
ATOM 2059 C CA . THR B 1 13 ? -13.799 18.875 19.217 1.00 29.81 13 THR B CA 1
ATOM 2060 C C . THR B 1 13 ? -14.010 17.892 20.404 1.00 29.70 13 THR B C 1
ATOM 2061 O O . THR B 1 13 ? -13.819 16.691 20.238 1.00 27.33 13 THR B O 1
ATOM 2065 N N . LEU B 1 14 ? -14.440 18.353 21.581 1.00 30.40 14 LEU B N 1
ATOM 2066 C CA . LEU B 1 14 ? -14.630 17.435 22.714 1.00 31.71 14 LEU B CA 1
ATOM 2067 C C . LEU B 1 14 ? -16.084 16.974 22.914 1.00 32.00 14 LEU B C 1
ATOM 2068 O O . LEU B 1 14 ? -16.499 16.685 24.032 1.00 32.68 14 LEU B O 1
ATOM 2073 N N . PHE B 1 15 ? -16.855 16.896 21.832 1.00 31.02 15 PHE B N 1
ATOM 2074 C CA . PHE B 1 15 ? -18.246 16.442 21.914 1.00 28.88 15 PHE B CA 1
ATOM 2075 C C . PHE B 1 15 ? -18.388 15.311 20.913 1.00 28.49 15 PHE B C 1
ATOM 2076 O O . PHE B 1 15 ? -17.695 15.292 19.914 1.00 26.02 15 PHE B O 1
ATOM 2084 N N . ALA B 1 16 ? -19.294 14.380 21.161 1.00 28.62 16 ALA B N 1
ATOM 2085 C CA . ALA B 1 16 ? -19.492 13.286 20.230 1.00 31.84 16 ALA B CA 1
ATOM 2086 C C . ALA B 1 16 ? -20.594 13.681 19.261 1.00 32.97 16 ALA B C 1
ATOM 2087 O O . ALA B 1 16 ? -21.258 12.831 18.677 1.00 35.00 16 ALA B O 1
ATOM 2089 N N . GLY B 1 17 ? -20.780 14.978 19.079 1.00 33.51 17 GLY B N 1
ATOM 2090 C CA . GLY B 1 17 ? -21.830 15.421 18.182 1.00 31.08 17 GLY B CA 1
ATOM 2091 C C . GLY B 1 17 ? -22.916 16.207 18.908 1.00 31.08 17 GLY B C 1
ATOM 2092 O O . GLY B 1 17 ? -22.842 16.418 20.119 1.00 28.15 17 GLY B O 1
ATOM 2093 N N . LEU B 1 18 ? -23.929 16.665 18.172 1.00 31.37 18 LEU B N 1
ATOM 2094 C CA . LEU B 1 18 ? -24.996 17.447 18.783 1.00 31.74 18 LEU B CA 1
ATOM 2095 C C . LEU B 1 18 ? -26.040 16.578 19.471 1.00 32.27 18 LEU B C 1
ATOM 2096 O O . LEU B 1 18 ? -26.293 16.758 20.652 1.00 30.25 18 LEU B O 1
ATOM 2101 N N . GLN B 1 19 ? -26.660 15.660 18.730 1.00 33.36 19 GLN B N 1
ATOM 2102 C CA . GLN B 1 19 ? -27.705 14.784 19.277 1.00 36.94 19 GLN B CA 1
ATOM 2103 C C . GLN B 1 19 ? -27.317 13.919 20.497 1.00 37.62 19 GLN B C 1
ATOM 2104 O O . GLN B 1 19 ? -26.303 13.209 20.505 1.00 35.73 19 GLN B O 1
ATOM 2110 N N . ARG B 1 20 ? -28.168 13.955 21.521 1.00 41.26 20 ARG B N 1
ATOM 2111 C CA . ARG B 1 20 ? -27.939 13.161 22.725 1.00 46.86 20 ARG B CA 1
ATOM 2112 C C . ARG B 1 20 ? -27.920 11.694 22.337 1.00 48.52 20 ARG B C 1
ATOM 2113 O O . ARG B 1 20 ? -28.832 11.233 21.677 1.00 49.47 20 ARG B O 1
ATOM 2121 N N . GLN B 1 21 ? -26.855 10.975 22.703 1.00 52.52 21 GLN B N 1
ATOM 2122 C CA . GLN B 1 21 ? -26.730 9.563 22.306 1.00 56.96 21 GLN B CA 1
ATOM 2123 C C . GLN B 1 21 ? -26.740 8.431 23.357 1.00 58.97 21 GLN B C 1
ATOM 2124 O O . GLN B 1 21 ? -26.694 7.253 22.981 1.00 59.65 21 GLN B O 1
ATOM 2130 N N . GLY B 1 22 ? -26.794 8.751 24.651 1.00 60.56 22 GLY B N 1
ATOM 2131 C CA . GLY B 1 22 ? -26.824 7.697 25.665 1.00 60.89 22 GLY B CA 1
ATOM 2132 C C . GLY B 1 22 ? -25.518 6.950 25.875 1.00 61.36 22 GLY B C 1
ATOM 2133 O O . GLY B 1 22 ? -24.652 6.965 25.005 1.00 61.39 22 GLY B O 1
ATOM 2134 N N . ARG B 1 23 ? -25.388 6.289 27.024 1.00 62.08 23 ARG B N 1
ATOM 2135 C CA . ARG B 1 23 ? -24.179 5.540 27.396 1.00 62.08 23 ARG B CA 1
ATOM 2136 C C . ARG B 1 23 ? -23.066 6.506 27.792 1.00 60.52 23 ARG B C 1
ATOM 2137 O O . ARG B 1 23 ? -21.903 6.313 27.438 1.00 60.21 23 ARG B O 1
ATOM 2145 N N . GLY B 1 24 ? -23.447 7.562 28.506 1.00 58.89 24 GLY B N 1
ATOM 2146 C CA . GLY B 1 24 ? -22.485 8.544 28.981 1.00 56.85 24 GLY B CA 1
ATOM 2147 C C . GLY B 1 24 ? -21.884 9.529 27.982 1.00 55.41 24 GLY B C 1
ATOM 2148 O O . GLY B 1 24 ? -21.409 10.598 28.387 1.00 56.86 24 GLY B O 1
ATOM 2149 N N . LEU B 1 25 ? -21.871 9.178 26.696 1.00 52.13 25 LEU B N 1
ATOM 2150 C CA . LEU B 1 25 ? -21.297 10.047 25.667 1.00 47.98 25 LEU B CA 1
ATOM 2151 C C . LEU B 1 25 ? -21.632 11.533 25.874 1.00 45.23 25 LEU B C 1
ATOM 2152 O O . LEU B 1 25 ? -22.778 11.914 26.150 1.00 46.12 25 LEU B O 1
ATOM 2157 N N . ARG B 1 26 ? -20.609 12.368 25.736 1.00 40.67 26 ARG B N 1
ATOM 2158 C CA . ARG B 1 26 ? -20.731 13.813 25.911 1.00 36.37 26 ARG B CA 1
ATOM 2159 C C . ARG B 1 26 ? -21.246 14.487 24.631 1.00 34.15 26 ARG B C 1
ATOM 2160 O O . ARG B 1 26 ? -20.579 14.439 23.596 1.00 33.12 26 ARG B O 1
ATOM 2168 N N . THR B 1 27 ? -22.427 15.104 24.683 1.00 31.73 27 THR B N 1
ATOM 2169 C CA . THR B 1 27 ? -22.950 15.771 23.485 1.00 29.62 27 THR B CA 1
ATOM 2170 C C . THR B 1 27 ? -23.397 17.217 23.718 1.00 28.76 27 THR B C 1
ATOM 2171 O O . THR B 1 27 ? -23.633 17.629 24.857 1.00 28.13 27 THR B O 1
ATOM 2175 N N . VAL B 1 28 ? -23.499 17.994 22.641 1.00 27.28 28 VAL B N 1
ATOM 2176 C CA . VAL B 1 28 ? -23.932 19.376 22.780 1.00 26.54 28 VAL B CA 1
ATOM 2177 C C . VAL B 1 28 ? -25.345 19.420 23.353 1.00 27.21 28 VAL B C 1
ATOM 2178 O O . VAL B 1 28 ? -25.589 20.125 24.328 1.00 26.53 28 VAL B O 1
ATOM 2182 N N . GLN B 1 29 ? -26.271 18.660 22.769 1.00 29.05 29 GLN B N 1
ATOM 2183 C CA . GLN B 1 29 ? -27.660 18.619 23.260 1.00 30.72 29 GLN B CA 1
ATOM 2184 C C . GLN B 1 29 ? -27.687 18.174 24.720 1.00 29.77 29 GLN B C 1
ATOM 2185 O O . GLN B 1 29 ? -28.414 18.725 25.536 1.00 29.09 29 GLN B O 1
ATOM 2191 N N . GLY B 1 30 ? -26.868 17.181 25.042 1.00 30.41 30 GLY B N 1
ATOM 2192 C CA . GLY B 1 30 ? -26.823 16.675 26.399 1.00 32.33 30 GLY B CA 1
ATOM 2193 C C . GLY B 1 30 ? -26.415 17.743 27.393 1.00 32.93 30 GLY B C 1
ATOM 2194 O O . GLY B 1 30 ? -27.042 17.887 28.440 1.00 33.42 30 GLY B O 1
ATOM 2195 N N . GLU B 1 31 ? -25.351 18.480 27.083 1.00 33.12 31 GLU B N 1
ATOM 2196 C CA . GLU B 1 31 ? -24.872 19.538 27.978 1.00 32.78 31 GLU B CA 1
ATOM 2197 C C . GLU B 1 31 ? -25.811 20.752 28.093 1.00 33.24 31 GLU B C 1
ATOM 2198 O O . GLU B 1 31 ? -25.847 21.412 29.141 1.00 33.39 31 GLU B O 1
ATOM 2204 N N . LEU B 1 32 ? -26.557 21.063 27.032 1.00 33.62 32 LEU B N 1
ATOM 2205 C CA . LEU B 1 32 ? -27.490 22.185 27.082 1.00 32.94 32 LEU B CA 1
ATOM 2206 C C . LEU B 1 32 ? -28.677 21.739 27.908 1.00 33.63 32 LEU B C 1
ATOM 2207 O O . LEU B 1 32 ? -29.206 22.503 28.704 1.00 31.34 32 LEU B O 1
ATOM 2212 N N . GLU B 1 33 ? -29.085 20.490 27.739 1.00 33.24 33 GLU B N 1
ATOM 2213 C CA . GLU B 1 33 ? -30.223 19.999 28.505 1.00 35.84 33 GLU B CA 1
ATOM 2214 C C . GLU B 1 33 ? -29.868 19.870 29.999 1.00 37.11 33 GLU B C 1
ATOM 2215 O O . GLU B 1 33 ? -30.706 20.124 30.865 1.00 36.09 33 GLU B O 1
ATOM 2221 N N . ARG B 1 34 ? -28.611 19.537 30.291 1.00 39.00 34 ARG B N 1
ATOM 2222 C CA . ARG B 1 34 ? -28.141 19.413 31.668 1.00 39.66 34 ARG B CA 1
ATOM 2223 C C . ARG B 1 34 ? -28.236 20.747 32.402 1.00 39.68 34 ARG B C 1
ATOM 2224 O O . ARG B 1 34 ? -28.379 20.778 33.631 1.00 40.58 34 ARG B O 1
ATOM 2232 N N . ALA B 1 35 ? -28.165 21.842 31.646 1.00 38.37 35 ALA B N 1
ATOM 2233 C CA . ALA B 1 35 ? -28.196 23.189 32.235 1.00 37.11 35 ALA B CA 1
ATOM 2234 C C . ALA B 1 35 ? -29.526 23.948 32.188 1.00 38.38 35 ALA B C 1
ATOM 2235 O O . ALA B 1 35 ? -29.703 24.955 32.892 1.00 36.78 35 ALA B O 1
ATOM 2237 N N . LEU B 1 36 ? -30.456 23.488 31.357 1.00 37.94 36 LEU B N 1
ATOM 2238 C CA . LEU B 1 36 ? -31.738 24.162 31.241 1.00 39.83 36 LEU B CA 1
ATOM 2239 C C . LEU B 1 36 ? -32.496 24.263 32.569 1.00 40.76 36 LEU B C 1
ATOM 2240 O O . LEU B 1 36 ? -33.139 25.279 32.834 1.00 39.91 36 LEU B O 1
ATOM 2245 N N . PRO B 1 37 ? -32.437 23.223 33.420 1.00 41.58 37 PRO B N 1
ATOM 2246 C CA . PRO B 1 37 ? -33.148 23.290 34.707 1.00 43.65 37 PRO B CA 1
ATOM 2247 C C . PRO B 1 37 ? -32.733 24.495 35.547 1.00 44.80 37 PRO B C 1
ATOM 2248 O O . PRO B 1 37 ? -33.553 25.144 36.202 1.00 46.66 37 PRO B O 1
ATOM 2252 N N . GLY B 1 38 ? -31.435 24.766 35.510 1.00 45.50 38 GLY B N 1
ATOM 2253 C CA . GLY B 1 38 ? -30.875 25.869 36.257 1.00 45.53 38 GLY B CA 1
ATOM 2254 C C . GLY B 1 38 ? -31.446 27.242 35.949 1.00 47.16 38 GLY B C 1
ATOM 2255 O O . GLY B 1 38 ? -31.111 28.233 36.620 1.00 47.04 38 GLY B O 1
ATOM 2256 N N . ILE B 1 39 ? -32.320 27.309 34.950 1.00 48.64 39 ILE B N 1
ATOM 2257 C CA . ILE B 1 39 ? -32.917 28.575 34.558 1.00 50.05 39 ILE B CA 1
ATOM 2258 C C . ILE B 1 39 ? -34.447 28.458 34.621 1.00 49.19 39 ILE B C 1
ATOM 2259 O O . ILE B 1 39 ? -35.160 29.392 34.275 1.00 49.28 39 ILE B O 1
ATOM 2264 N N . GLY B 1 40 ? -34.943 27.310 35.082 1.00 47.90 40 GLY B N 1
ATOM 2265 C CA . GLY B 1 40 ? -36.379 27.118 35.195 1.00 48.02 40 GLY B CA 1
ATOM 2266 C C . GLY B 1 40 ? -37.001 26.660 33.889 1.00 48.44 40 GLY B C 1
ATOM 2267 O O . GLY B 1 40 ? -38.172 26.942 33.619 1.00 49.42 40 GLY B O 1
ATOM 2268 N N . ALA B 1 41 ? -36.221 25.945 33.082 1.00 47.39 41 ALA B N 1
ATOM 2269 C CA . ALA B 1 41 ? -36.699 25.449 31.804 1.00 46.17 41 ALA B CA 1
ATOM 2270 C C . ALA B 1 41 ? -36.707 23.930 31.785 1.00 45.74 41 ALA B C 1
ATOM 2271 O O . ALA B 1 41 ? -35.913 23.283 32.464 1.00 44.47 41 ALA B O 1
ATOM 2273 N N . LEU B 1 42 ? -37.617 23.368 30.991 1.00 45.41 42 LEU B N 1
ATOM 2274 C CA . LEU B 1 42 ? -37.742 21.917 30.863 1.00 45.48 42 LEU B CA 1
ATOM 2275 C C . LEU B 1 42 ? -36.426 21.427 30.261 1.00 45.69 42 LEU B C 1
ATOM 2276 O O . LEU B 1 42 ? -35.873 22.068 29.380 1.00 46.02 42 LEU B O 1
ATOM 2281 N N . PRO B 1 43 ? -35.898 20.292 30.737 1.00 45.93 43 PRO B N 1
ATOM 2282 C CA . PRO B 1 43 ? -34.628 19.821 30.170 1.00 45.67 43 PRO B CA 1
ATOM 2283 C C . PRO B 1 43 ? -34.751 19.201 28.787 1.00 45.01 43 PRO B C 1
ATOM 2284 O O . PRO B 1 43 ? -34.372 18.039 28.552 1.00 45.50 43 PRO B O 1
ATOM 2288 N N . LYS B 1 44 ? -35.274 19.983 27.858 1.00 43.57 44 LYS B N 1
ATOM 2289 C CA . LYS B 1 44 ? -35.441 19.512 26.489 1.00 42.55 44 LYS B CA 1
ATOM 2290 C C . LYS B 1 44 ? -35.014 20.592 25.492 1.00 40.09 44 LYS B C 1
ATOM 2291 O O . LYS B 1 44 ? -35.499 21.721 25.534 1.00 39.97 44 LYS B O 1
ATOM 2297 N N . ALA B 1 45 ? -34.102 20.251 24.593 1.00 38.11 45 ALA B N 1
ATOM 2298 C CA . ALA B 1 45 ? -33.647 21.226 23.617 1.00 37.85 45 ALA B CA 1
ATOM 2299 C C . ALA B 1 45 ? -33.789 20.667 22.209 1.00 36.80 45 ALA B C 1
ATOM 2300 O O . ALA B 1 45 ? -33.167 19.664 21.868 1.00 37.89 45 ALA B O 1
ATOM 2302 N N . VAL B 1 46 ? -34.621 21.314 21.398 1.00 35.66 46 VAL B N 1
ATOM 2303 C CA . VAL B 1 46 ? -34.828 20.877 20.022 1.00 34.48 46 VAL B CA 1
ATOM 2304 C C . VAL B 1 46 ? -33.962 21.730 19.088 1.00 33.49 46 VAL B C 1
ATOM 2305 O O . VAL B 1 46 ? -34.149 22.941 18.978 1.00 32.81 46 VAL B O 1
ATOM 2309 N N . ALA B 1 47 ? -32.994 21.075 18.442 1.00 33.14 47 ALA B N 1
ATOM 2310 C CA . ALA B 1 47 ? -32.050 21.739 17.533 1.00 33.77 47 ALA B CA 1
ATOM 2311 C C . ALA B 1 47 ? -32.528 21.852 16.080 1.00 34.23 47 ALA B C 1
ATOM 2312 O O . ALA B 1 47 ? -33.311 21.028 15.596 1.00 34.54 47 ALA B O 1
ATOM 2314 N N . ALA B 1 48 ? -32.025 22.871 15.383 1.00 33.55 48 ALA B N 1
ATOM 2315 C CA . ALA B 1 48 ? -32.381 23.122 13.992 1.00 33.04 48 ALA B CA 1
ATOM 2316 C C . ALA B 1 48 ? -31.761 22.052 13.119 1.00 33.35 48 ALA B C 1
ATOM 2317 O O . ALA B 1 48 ? -32.246 21.758 12.019 1.00 35.47 48 ALA B O 1
ATOM 2319 N N . GLY B 1 49 ? -30.672 21.482 13.614 1.00 32.33 49 GLY B N 1
ATOM 2320 C CA . GLY B 1 49 ? -29.997 20.459 12.853 1.00 32.80 49 GLY B CA 1
ATOM 2321 C C . GLY B 1 49 ? -29.119 19.546 13.680 1.00 32.54 49 GLY B C 1
ATOM 2322 O O . GLY B 1 49 ? -29.195 19.500 14.895 1.00 33.68 49 GLY B O 1
ATOM 2323 N N . ARG B 1 50 ? -28.269 18.802 12.994 1.00 33.53 50 ARG B N 1
ATOM 2324 C CA . ARG B 1 50 ? -27.401 17.826 13.637 1.00 34.26 50 ARG B CA 1
ATOM 2325 C C . ARG B 1 50 ? -25.951 17.955 13.175 1.00 31.38 50 ARG B C 1
ATOM 2326 O O . ARG B 1 50 ? -25.670 17.954 11.990 1.00 31.99 50 ARG B O 1
ATOM 2334 N N . THR B 1 51 ? -25.017 18.092 14.098 1.00 29.74 51 THR B N 1
ATOM 2335 C CA . THR B 1 51 ? -23.633 18.148 13.670 1.00 28.35 51 THR B CA 1
ATOM 2336 C C . THR B 1 51 ? -22.909 16.923 14.162 1.00 26.67 51 THR B C 1
ATOM 2337 O O . THR B 1 51 ? -23.144 16.463 15.277 1.00 25.22 51 THR B O 1
ATOM 2341 N N . ASP B 1 52 ? -22.064 16.371 13.298 1.00 28.74 52 ASP B N 1
ATOM 2342 C CA . ASP B 1 52 ? -21.298 15.176 13.647 1.00 30.69 52 ASP B CA 1
ATOM 2343 C C . ASP B 1 52 ? -20.211 15.529 14.661 1.00 30.66 52 ASP B C 1
ATOM 2344 O O . ASP B 1 52 ? -19.944 16.707 14.920 1.00 30.59 52 ASP B O 1
ATOM 2349 N N . ALA B 1 53 ? -19.597 14.496 15.230 1.00 29.42 53 ALA B N 1
ATOM 2350 C CA . ALA B 1 53 ? -18.532 14.654 16.198 1.00 28.25 53 ALA B CA 1
ATOM 2351 C C . ALA B 1 53 ? -17.422 15.516 15.610 1.00 27.68 53 ALA B C 1
ATOM 2352 O O . ALA B 1 53 ? -16.989 15.322 14.475 1.00 28.56 53 ALA B O 1
ATOM 2354 N N . GLY B 1 54 ? -16.942 16.454 16.412 1.00 26.69 54 GLY B N 1
ATOM 2355 C CA . GLY B 1 54 ? -15.887 17.326 15.943 1.00 24.59 54 GLY B CA 1
ATOM 2356 C C . GLY B 1 54 ? -16.343 18.574 15.190 1.00 24.64 54 GLY B C 1
ATOM 2357 O O . GLY B 1 54 ? -15.610 19.553 15.157 1.00 24.56 54 GLY B O 1
ATOM 2358 N N . VAL B 1 55 ? -17.530 18.593 14.590 1.00 24.43 55 VAL B N 1
ATOM 2359 C CA . VAL B 1 55 ? -17.902 19.792 13.888 1.00 24.29 55 VAL B CA 1
ATOM 2360 C C . VAL B 1 55 ? -18.454 20.875 14.814 1.00 22.74 55 VAL B C 1
ATOM 2361 O O . VAL B 1 55 ? -19.101 20.625 15.854 1.00 23.21 55 VAL B O 1
ATOM 2365 N N . HIS B 1 56 ? -18.116 22.100 14.427 1.00 20.22 56 HIS B N 1
ATOM 2366 C CA . HIS B 1 56 ? -18.437 23.308 15.182 1.00 20.70 56 HIS B CA 1
ATOM 2367 C C . HIS B 1 56 ? -19.698 24.057 14.773 1.00 20.01 56 HIS B C 1
ATOM 2368 O O . HIS B 1 56 ? -20.287 23.808 13.714 1.00 19.94 56 HIS B O 1
ATOM 2375 N N . ALA B 1 57 ? -20.084 25.011 15.614 1.00 19.65 57 ALA B N 1
ATOM 2376 C CA . ALA B 1 57 ? -21.225 25.863 15.328 1.00 21.66 57 ALA B CA 1
ATOM 2377 C C . ALA B 1 57 ? -21.012 27.259 15.889 1.00 20.83 57 ALA B C 1
ATOM 2378 O O . ALA B 1 57 ? -20.480 27.442 16.994 1.00 21.18 57 ALA B O 1
ATOM 2380 N N . LEU B 1 58 ? -21.420 28.206 15.052 1.00 20.88 58 LEU B N 1
ATOM 2381 C CA . LEU B 1 58 ? -21.354 29.632 15.282 1.00 22.48 58 LEU B CA 1
ATOM 2382 C C . LEU B 1 58 ? -22.694 30.073 15.904 1.00 22.36 58 LEU B C 1
ATOM 2383 O O . LEU B 1 58 ? -22.710 30.768 16.928 1.00 21.60 58 LEU B O 1
ATOM 2388 N N . ALA B 1 59 ? -23.809 29.648 15.308 1.00 20.84 59 ALA B N 1
ATOM 2389 C CA . ALA B 1 59 ? -25.126 30.014 15.821 1.00 21.19 59 ALA B CA 1
ATOM 2390 C C . ALA B 1 59 ? -26.171 28.916 15.586 1.00 21.03 59 ALA B C 1
ATOM 2391 O O . ALA B 1 59 ? -27.132 29.112 14.824 1.00 21.32 59 ALA B O 1
ATOM 2393 N N . MET B 1 60 ? -25.964 27.753 1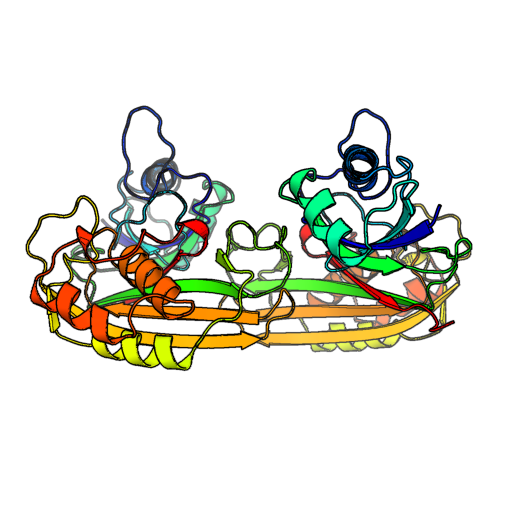6.198 1.00 20.40 60 MET B N 1
ATOM 2394 C CA . MET B 1 60 ? -26.920 26.658 16.077 1.00 21.53 60 MET B CA 1
ATOM 2395 C C . MET B 1 60 ? -28.160 26.955 16.914 1.00 22.50 60 MET B C 1
ATOM 2396 O O . MET B 1 60 ? -28.085 27.137 18.131 1.00 22.68 60 MET B O 1
ATOM 2401 N N . PRO B 1 61 ? -29.326 26.992 16.269 1.00 24.92 61 PRO B N 1
ATOM 2402 C CA . PRO B 1 61 ? -30.560 27.271 17.004 1.00 24.37 61 PRO B CA 1
ATOM 2403 C C . PRO B 1 61 ? -31.140 26.058 17.743 1.00 25.63 61 PRO B C 1
ATOM 2404 O O . PRO B 1 61 ? -31.072 24.942 17.242 1.00 26.08 61 PRO B O 1
ATOM 2408 N N . PHE B 1 62 ? -31.721 26.292 18.923 1.00 26.86 62 PHE B N 1
ATOM 2409 C CA . PHE B 1 62 ? -32.406 25.245 19.717 1.00 28.32 62 PHE B CA 1
ATOM 2410 C C . PHE B 1 62 ? -33.626 25.954 20.282 1.00 29.95 62 PHE B C 1
ATOM 2411 O O . PHE B 1 62 ? -33.503 27.109 20.702 1.00 31.81 62 PHE B O 1
ATOM 2419 N N . HIS B 1 63 ? -34.785 25.302 20.331 1.00 28.42 63 HIS B N 1
ATOM 2420 C CA . HIS B 1 63 ? -35.892 25.985 20.976 1.00 29.87 63 HIS B CA 1
ATOM 2421 C C . HIS B 1 63 ? -36.043 25.252 22.291 1.00 29.90 63 HIS B C 1
ATOM 2422 O O . HIS B 1 63 ? -35.714 24.064 22.366 1.00 27.19 63 HIS B O 1
ATOM 2429 N N . VAL B 1 64 ? -36.471 25.970 23.329 1.00 30.91 64 VAL B N 1
ATOM 2430 C CA . VAL B 1 64 ? -36.646 25.383 24.653 1.00 32.95 64 VAL B CA 1
ATOM 2431 C C . VAL B 1 64 ? -37.883 26.004 25.293 1.00 35.76 64 VAL B C 1
ATOM 2432 O O . VAL B 1 64 ? -38.349 27.061 24.856 1.00 35.45 64 VAL B O 1
ATOM 2436 N N . ASP B 1 65 ? -38.423 25.354 26.318 1.00 37.27 65 ASP B N 1
ATOM 2437 C CA . ASP B 1 65 ? -39.604 25.884 26.988 1.00 40.00 65 ASP B CA 1
ATOM 2438 C C . ASP B 1 65 ? -39.235 26.205 28.424 1.00 42.20 65 ASP B C 1
ATOM 2439 O O . ASP B 1 65 ? -38.806 25.321 29.160 1.00 41.90 65 ASP B O 1
ATOM 2444 N N . VAL B 1 66 ? -39.371 27.468 28.819 1.00 44.54 66 VAL B N 1
ATOM 2445 C CA . VAL B 1 66 ? -39.030 27.830 30.183 1.00 47.67 66 VAL B CA 1
ATOM 2446 C C . VAL B 1 66 ? -40.288 28.126 31.001 1.00 49.94 66 VAL B C 1
ATOM 2447 O O . VAL B 1 66 ? -41.118 28.947 30.613 1.00 51.02 66 VAL B O 1
ATOM 2451 N N . GLU B 1 67 ? -40.412 27.446 32.139 1.00 50.91 67 GLU B N 1
ATOM 2452 C CA . GLU B 1 67 ? -41.557 27.596 33.031 1.00 52.26 67 GLU B CA 1
ATOM 2453 C C . GLU B 1 67 ? -41.399 28.854 33.855 1.00 53.01 67 GLU B C 1
ATOM 2454 O O . GLU B 1 67 ? -42.358 29.595 34.107 1.00 53.45 67 GLU B O 1
ATOM 2460 N N . SER B 1 68 ? -40.148 29.073 34.238 1.00 53.08 68 SER B N 1
ATOM 2461 C CA . SER B 1 68 ? -39.694 30.210 35.032 1.00 52.48 68 SER B CA 1
ATOM 2462 C C . SER B 1 68 ? -40.101 31.587 34.486 1.00 52.55 68 SER B C 1
ATOM 2463 O O . SER B 1 68 ? -40.659 31.683 33.401 1.00 53.53 68 SER B O 1
ATOM 2466 N N . ALA B 1 69 ? -39.804 32.653 35.229 1.00 52.66 69 ALA B N 1
ATOM 2467 C CA . ALA B 1 69 ? -40.145 34.013 34.800 1.00 52.66 69 ALA B CA 1
ATOM 2468 C C . ALA B 1 69 ? -38.906 34.850 34.380 1.00 52.75 69 ALA B C 1
ATOM 2469 O O . ALA B 1 69 ? -39.026 36.078 34.249 1.00 52.51 69 ALA B O 1
ATOM 2471 N N . ILE B 1 70 ? -37.760 34.192 34.162 1.00 53.25 70 ILE B N 1
ATOM 2472 C CA . ILE B 1 70 ? -36.513 34.847 33.743 1.00 53.01 70 ILE B CA 1
ATOM 2473 C C . ILE B 1 70 ? -36.728 35.768 32.556 1.00 51.58 70 ILE B C 1
ATOM 2474 O O . ILE B 1 70 ? -37.422 35.400 31.630 1.00 52.18 70 ILE B O 1
ATOM 2479 N N . PRO B 1 71 ? -36.136 36.974 32.567 1.00 50.67 71 PRO B N 1
ATOM 2480 C CA . PRO B 1 71 ? -36.359 37.846 31.402 1.00 50.51 71 PRO B CA 1
ATOM 2481 C C . PRO B 1 71 ? -35.519 37.283 30.254 1.00 51.45 71 PRO B C 1
ATOM 2482 O O . PRO B 1 71 ? -34.457 36.738 30.513 1.00 51.80 71 PRO B O 1
ATOM 2486 N N . VAL B 1 72 ? -36.009 37.386 29.015 1.00 50.47 72 VAL B N 1
ATOM 2487 C CA . VAL B 1 72 ? -35.284 36.865 27.848 1.00 49.51 72 VAL B CA 1
ATOM 2488 C C . VAL B 1 72 ? -33.832 37.351 27.802 1.00 49.19 72 VAL B C 1
ATOM 2489 O O . VAL B 1 72 ? -32.899 36.564 27.652 1.00 48.13 72 VAL B O 1
ATOM 2493 N N . GLU B 1 73 ? -33.641 38.659 27.916 1.00 49.39 73 GLU B N 1
ATOM 2494 C CA . GLU B 1 73 ? -32.296 39.220 27.870 1.00 49.16 73 GLU B CA 1
ATOM 2495 C C . GLU B 1 73 ? -31.321 38.670 28.932 1.00 47.57 73 GLU B C 1
ATOM 2496 O O . GLU B 1 73 ? -30.110 38.883 28.844 1.00 46.62 73 GLU B O 1
ATOM 2502 N N . LYS B 1 74 ? -31.855 37.943 29.911 1.00 46.60 74 LYS B N 1
ATOM 2503 C CA . LYS B 1 74 ? -31.068 37.349 30.992 1.00 45.21 74 LYS B CA 1
ATOM 2504 C C . LYS B 1 74 ? -30.731 35.869 30.791 1.00 42.83 74 LYS B C 1
ATOM 2505 O O . LYS B 1 74 ? -29.864 35.335 31.484 1.00 41.62 74 LYS B O 1
ATOM 2511 N N . VAL B 1 75 ? -31.411 35.203 29.862 1.00 40.54 75 VAL B N 1
ATOM 2512 C CA . VAL B 1 75 ? -31.186 33.771 29.640 1.00 38.19 75 VAL B CA 1
ATOM 2513 C C . VAL B 1 75 ? -29.780 33.284 29.228 1.00 36.50 75 VAL B C 1
ATOM 2514 O O . VAL B 1 75 ? -29.305 32.270 29.744 1.00 36.58 75 VAL B O 1
ATOM 2518 N N . PRO B 1 76 ? -29.105 33.972 28.289 1.00 34.38 76 PRO B N 1
ATOM 2519 C CA . PRO B 1 76 ? -27.758 33.554 27.867 1.00 35.78 76 PRO B CA 1
ATOM 2520 C C . PRO B 1 76 ? -26.773 33.564 29.033 1.00 36.24 76 PRO B C 1
ATOM 2521 O O . PRO B 1 76 ? -26.150 32.546 29.356 1.00 34.32 76 PRO B O 1
ATOM 2525 N N . GLU B 1 77 ? -26.665 34.723 29.670 1.00 38.20 77 GLU B N 1
ATOM 2526 C CA . GLU B 1 77 ? -25.784 34.898 30.814 1.00 40.12 77 GLU B CA 1
ATOM 2527 C C . GLU B 1 77 ? -26.047 33.827 31.867 1.00 40.67 77 GLU B C 1
ATOM 2528 O O . GLU B 1 77 ? -25.105 33.212 32.386 1.00 41.62 77 GLU B O 1
ATOM 2534 N N . ALA B 1 78 ? -27.317 33.602 32.188 1.00 38.77 78 ALA B N 1
ATOM 2535 C CA . ALA B 1 78 ? -27.644 32.593 33.181 1.00 37.47 78 ALA B CA 1
ATOM 2536 C C . ALA B 1 78 ? -27.254 31.179 32.738 1.00 37.13 78 ALA B C 1
ATOM 2537 O O . ALA B 1 78 ? -26.720 30.401 33.527 1.00 38.21 78 ALA B O 1
ATOM 2539 N N . LEU B 1 79 ? -27.527 30.819 31.492 1.00 36.50 79 LEU B N 1
ATOM 2540 C CA . LEU B 1 79 ? -27.149 29.481 31.056 1.00 33.48 79 LEU B CA 1
ATOM 2541 C C . LEU B 1 79 ? -25.638 29.371 30.938 1.00 32.26 79 LEU B C 1
ATOM 2542 O O . LEU B 1 79 ? -25.063 28.321 31.180 1.00 29.69 79 LEU B O 1
ATOM 2547 N N . ASN B 1 80 ? -24.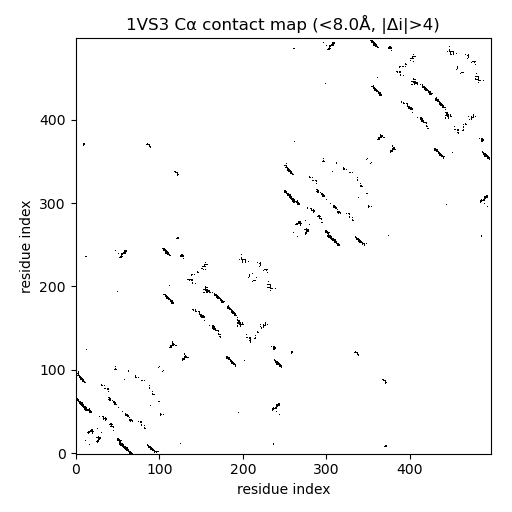978 30.469 30.609 1.00 31.30 80 ASN B N 1
ATOM 2548 C CA . ASN B 1 80 ? -23.531 30.419 30.456 1.00 32.68 80 ASN B CA 1
ATOM 2549 C C . ASN B 1 80 ? -22.728 30.152 31.751 1.00 34.57 80 ASN B C 1
ATOM 2550 O O . ASN B 1 80 ? -21.631 29.604 31.691 1.00 36.55 80 ASN B O 1
ATOM 2555 N N . ARG B 1 81 ? -23.287 30.498 32.911 1.00 35.11 81 ARG B N 1
ATOM 2556 C CA . ARG B 1 81 ? -22.637 30.235 34.200 1.00 36.74 81 ARG B CA 1
ATOM 2557 C C . ARG B 1 81 ? -22.620 28.724 34.413 1.00 35.91 81 ARG B C 1
ATOM 2558 O O . ARG B 1 81 ? -21.778 28.181 35.126 1.00 36.27 81 ARG B O 1
ATOM 2566 N N . LEU B 1 82 ? -23.596 28.064 33.803 1.00 36.00 82 LEU B N 1
ATOM 2567 C CA . LEU B 1 82 ? -23.753 26.623 33.937 1.00 35.05 82 LEU B CA 1
ATOM 2568 C C . LEU B 1 82 ? -23.100 25.752 32.857 1.00 33.75 82 LEU B C 1
ATOM 2569 O O . LEU B 1 82 ? -22.695 24.616 33.138 1.00 34.60 82 LEU B O 1
ATOM 2574 N N . LEU B 1 83 ? -23.014 26.266 31.636 1.00 32.65 83 LEU B N 1
ATOM 2575 C CA . LEU B 1 83 ? -22.433 25.525 30.522 1.00 32.01 83 LEU B CA 1
ATOM 2576 C C . LEU B 1 83 ? -20.893 25.448 30.513 1.00 30.85 83 LEU B C 1
ATOM 2577 O O . LEU B 1 83 ? -20.188 26.341 31.004 1.00 33.73 83 LEU B O 1
ATOM 2582 N N . PRO B 1 84 ? -20.353 24.359 29.939 1.00 30.94 84 PRO B N 1
ATOM 2583 C CA . PRO B 1 84 ? -18.902 24.203 29.884 1.00 29.99 84 PRO B CA 1
ATOM 2584 C C . PRO B 1 84 ? -18.283 25.249 28.965 1.00 29.33 84 PRO B C 1
ATOM 2585 O O . PRO B 1 84 ? -18.988 25.896 28.195 1.00 27.78 84 PRO B O 1
ATOM 2589 N N . GLU B 1 85 ? -16.974 25.438 29.087 1.00 27.85 85 GLU B N 1
ATOM 2590 C CA . GLU B 1 85 ? -16.259 26.439 28.300 1.00 28.43 85 GLU B CA 1
ATOM 2591 C C . GLU B 1 85 ? -16.347 26.301 26.762 1.00 27.89 85 GLU B C 1
ATOM 2592 O O . GLU B 1 85 ? -16.139 27.280 26.043 1.00 26.90 85 GLU B O 1
ATOM 2598 N N . ASP B 1 86 ? -16.655 25.102 26.257 1.00 26.68 86 ASP B N 1
ATOM 2599 C CA . ASP B 1 86 ? -16.736 24.873 24.811 1.00 26.92 86 ASP B CA 1
ATOM 2600 C C . ASP B 1 86 ? -18.133 24.932 24.182 1.00 26.93 86 ASP B C 1
ATOM 2601 O O . ASP B 1 86 ? -18.301 24.567 23.011 1.00 25.25 86 ASP B O 1
ATOM 2606 N N . LEU B 1 87 ? -19.112 25.401 24.956 1.00 25.84 87 LEU B N 1
ATOM 2607 C CA . LEU B 1 87 ? -20.496 25.532 24.510 1.00 26.61 87 LEU B CA 1
ATOM 2608 C C . LEU B 1 87 ? -21.130 26.704 25.253 1.00 26.65 87 LEU B C 1
ATOM 2609 O O . LEU B 1 87 ? -21.247 26.664 26.476 1.00 27.58 87 LEU B O 1
ATOM 2614 N N . LYS B 1 88 ? -21.530 27.747 24.530 1.00 25.82 88 LYS B N 1
ATOM 2615 C CA . LYS B 1 88 ? -22.164 28.899 25.171 1.00 26.07 88 LYS B CA 1
ATOM 2616 C C . LYS B 1 88 ? -23.372 29.363 24.364 1.00 26.48 88 LYS B C 1
ATOM 2617 O O . LYS B 1 88 ? -23.440 29.153 23.157 1.00 25.77 88 LYS B O 1
ATOM 2623 N N . VAL B 1 89 ? -24.317 29.990 25.049 1.00 24.91 89 VAL B N 1
ATOM 2624 C CA . VAL B 1 89 ? -25.485 30.528 24.406 1.00 25.53 89 VAL B CA 1
ATOM 2625 C C . VAL B 1 89 ? -25.102 31.950 24.001 1.00 25.93 89 VAL B C 1
ATOM 2626 O O . VAL B 1 89 ? -24.678 32.743 24.842 1.00 27.60 89 VAL B O 1
ATOM 2630 N N . VAL B 1 90 ? -25.204 32.251 22.705 1.00 27.52 90 VAL B N 1
ATOM 2631 C CA . VAL B 1 90 ? -24.847 33.578 22.213 1.00 27.86 90 VAL B CA 1
ATOM 2632 C C . VAL B 1 90 ? -26.059 34.393 21.770 1.00 30.28 90 VAL B C 1
ATOM 2633 O O . VAL B 1 90 ? -25.922 35.407 21.078 1.00 29.62 90 VAL B O 1
ATOM 2637 N N . GLY B 1 91 ? -27.251 33.950 22.171 1.00 31.49 91 GLY B N 1
ATOM 2638 C CA . GLY B 1 91 ? -28.461 34.685 21.826 1.00 32.22 91 GLY B CA 1
ATOM 2639 C C . GLY B 1 91 ? -29.750 34.002 22.241 1.00 33.04 91 GLY B C 1
ATOM 2640 O O . GLY B 1 91 ? -29.838 32.779 22.232 1.00 31.31 91 GLY B O 1
ATOM 2641 N N . ALA B 1 92 ? -30.762 34.787 22.588 1.00 33.94 92 ALA B N 1
ATOM 2642 C CA . ALA B 1 92 ? -32.039 34.217 22.984 1.00 36.81 92 ALA B CA 1
ATOM 2643 C C . ALA B 1 92 ? -33.178 35.133 22.572 1.00 38.83 92 ALA B C 1
ATOM 2644 O O . ALA B 1 92 ? -33.076 36.361 22.655 1.00 39.08 92 ALA B O 1
ATOM 2646 N N . ARG B 1 93 ? -34.271 34.518 22.140 1.00 40.71 93 ARG B N 1
ATOM 2647 C CA . ARG B 1 93 ? -35.419 35.272 21.667 1.00 42.70 93 ARG B CA 1
ATOM 2648 C C . ARG B 1 93 ? -36.751 34.601 22.002 1.00 42.77 93 ARG B C 1
ATOM 2649 O O . ARG B 1 93 ? -36.897 33.385 21.868 1.00 40.67 93 ARG B O 1
ATOM 2657 N N . GLU B 1 94 ? -37.740 35.382 22.420 1.00 43.38 94 GLU B N 1
ATOM 2658 C CA . GLU B 1 94 ? -39.021 34.770 22.715 1.00 45.01 94 GLU B CA 1
ATOM 2659 C C . GLU B 1 94 ? -39.729 34.491 21.408 1.00 44.33 94 GLU B C 1
ATOM 2660 O O . GLU B 1 94 ? -39.822 35.372 20.562 1.00 44.91 94 GLU B O 1
ATOM 2666 N N . VAL B 1 95 ? -40.219 33.264 21.245 1.00 44.12 95 VAL B N 1
ATOM 2667 C CA . VAL B 1 95 ? -40.922 32.901 20.025 1.00 44.90 95 VAL B CA 1
ATOM 2668 C C . VAL B 1 95 ? -42.311 32.391 20.333 1.00 45.42 95 VAL B C 1
ATOM 2669 O O . VAL B 1 95 ? -42.723 32.320 21.490 1.00 45.10 95 VAL B O 1
ATOM 2673 N N . ALA B 1 96 ? -43.005 32.007 19.273 1.00 45.51 96 ALA B N 1
ATOM 2674 C CA . ALA B 1 96 ? -44.351 31.482 19.373 1.00 46.00 96 ALA B CA 1
ATOM 2675 C C . ALA B 1 96 ? -44.286 30.164 20.108 1.00 46.51 96 ALA B C 1
ATOM 2676 O O . ALA B 1 96 ? -43.308 29.462 19.982 1.00 46.39 96 ALA B O 1
ATOM 2678 N N . PRO B 1 97 ? -45.327 29.818 20.889 1.00 46.85 97 PRO B N 1
ATOM 2679 C CA . PRO B 1 97 ? -45.418 28.572 21.673 1.00 46.25 97 PRO B CA 1
ATOM 2680 C C . PRO B 1 97 ? -45.380 27.360 20.738 1.00 46.06 97 PRO B C 1
ATOM 2681 O O . PRO B 1 97 ? -45.128 26.217 21.145 1.00 45.46 97 PRO B O 1
ATOM 2685 N N . ASP B 1 98 ? -45.633 27.691 19.475 1.00 45.44 98 ASP B N 1
ATOM 2686 C CA . ASP B 1 98 ? -45.763 26.828 18.295 1.00 44.96 98 ASP B CA 1
ATOM 2687 C C . ASP B 1 98 ? -44.435 26.598 17.539 1.00 43.53 98 ASP B C 1
ATOM 2688 O O . ASP B 1 98 ? -44.244 25.591 16.852 1.00 41.64 98 ASP B O 1
ATOM 2693 N N . PHE B 1 99 ? -43.545 27.578 17.642 1.00 41.53 99 PHE B N 1
ATOM 2694 C CA . PHE B 1 99 ? -42.254 27.553 16.983 1.00 39.02 99 PHE B CA 1
ATOM 2695 C C . PHE B 1 99 ? -41.512 26.217 17.029 1.00 37.74 99 PHE B C 1
ATOM 2696 O O . PHE B 1 99 ? -41.410 25.572 18.071 1.00 36.34 99 PHE B O 1
ATOM 2704 N N . HIS B 1 100 ? -40.972 25.807 15.887 1.00 36.03 100 HIS B N 1
ATOM 2705 C CA . HIS B 1 100 ? -40.192 24.573 15.841 1.00 34.89 100 HIS B CA 1
ATOM 2706 C C . HIS B 1 100 ? -38.876 24.855 15.122 1.00 34.02 100 HIS B C 1
ATOM 2707 O O . HIS B 1 100 ? -38.848 25.115 13.921 1.00 33.01 100 HIS B O 1
ATOM 2714 N N . ALA B 1 101 ? -37.791 24.812 15.890 1.00 34.30 101 ALA B N 1
ATOM 2715 C CA . ALA B 1 101 ? -36.454 25.090 15.380 1.00 32.01 101 ALA B CA 1
ATOM 2716 C C . ALA B 1 101 ? -36.065 24.302 14.130 1.00 31.69 101 ALA B C 1
ATOM 2717 O O . ALA B 1 101 ? -35.368 24.835 13.267 1.00 28.71 101 ALA B O 1
ATOM 2719 N N . ARG B 1 102 ? -36.502 23.047 14.027 1.00 30.53 102 ARG B N 1
ATOM 2720 C CA . ARG B 1 102 ? -36.150 22.233 12.871 1.00 31.50 102 ARG B CA 1
ATOM 2721 C C . ARG B 1 102 ? -37.047 22.443 11.653 1.00 32.24 102 ARG B C 1
ATOM 2722 O O . ARG B 1 102 ? -36.572 22.793 10.577 1.00 35.08 102 ARG B O 1
ATOM 2730 N N . LYS B 1 103 ? -38.344 22.210 11.821 1.00 33.00 103 LYS B N 1
ATOM 2731 C CA . LYS B 1 103 ? -39.333 22.343 10.736 1.00 34.69 103 LYS B CA 1
ATOM 2732 C C . LYS B 1 103 ? -39.598 23.743 10.168 1.00 33.74 103 LYS B C 1
ATOM 2733 O O . LYS B 1 103 ? -39.894 23.882 8.974 1.00 34.99 103 LYS B O 1
ATOM 2739 N N . ASP B 1 104 ? -39.548 24.763 11.025 1.00 33.12 104 ASP B N 1
ATOM 2740 C CA . ASP B 1 104 ? -39.813 26.137 10.607 1.00 33.00 104 ASP B CA 1
ATOM 2741 C C . ASP B 1 104 ? -38.610 26.821 9.939 1.00 33.55 104 ASP B C 1
ATOM 2742 O O . ASP B 1 104 ? -38.736 27.951 9.479 1.00 34.41 104 ASP B O 1
ATOM 2747 N N . ALA B 1 105 ? -37.448 26.168 9.885 1.00 32.82 105 ALA B N 1
ATOM 2748 C CA . ALA B 1 105 ? -36.274 26.797 9.273 1.00 33.22 105 ALA B CA 1
ATOM 2749 C C . ALA B 1 105 ? -36.400 26.971 7.751 1.00 31.76 105 ALA B C 1
ATOM 2750 O O . ALA B 1 105 ? -36.744 26.042 7.033 1.00 33.39 105 ALA B O 1
ATOM 2752 N N . LEU B 1 106 ? -36.095 28.172 7.269 1.00 32.52 106 LEU B N 1
ATOM 2753 C CA . LEU B 1 106 ? -36.143 28.470 5.842 1.00 32.72 106 LEU B CA 1
ATOM 2754 C C . LEU B 1 106 ? -34.907 27.865 5.199 1.00 32.58 106 LEU B C 1
ATOM 2755 O O . LEU B 1 106 ? -34.990 27.303 4.110 1.00 34.48 106 LEU B O 1
ATOM 2760 N N . TRP B 1 107 ? -33.764 27.982 5.880 1.00 31.21 107 TRP B N 1
ATOM 2761 C CA . TRP B 1 107 ? -32.496 27.404 5.399 1.00 30.65 107 TRP B CA 1
ATOM 2762 C C . TRP B 1 107 ? -31.378 27.308 6.424 1.00 29.90 107 TRP B C 1
ATOM 2763 O O . TRP B 1 107 ? -31.429 27.945 7.463 1.00 28.34 107 TRP B O 1
ATOM 2774 N N . ARG B 1 108 ? -30.358 26.520 6.088 1.00 29.11 108 ARG B N 1
ATOM 2775 C CA . ARG B 1 108 ? -29.199 26.317 6.943 1.00 28.42 108 ARG B CA 1
ATOM 2776 C C . ARG B 1 108 ? -27.957 26.572 6.114 1.00 28.29 108 ARG B C 1
ATOM 2777 O O . ARG B 1 108 ? -27.914 26.210 4.929 1.00 26.03 108 ARG B O 1
ATOM 2785 N N . ALA B 1 109 ? -26.966 27.203 6.745 1.00 25.42 109 ALA B N 1
ATOM 2786 C CA . ALA B 1 109 ? -25.708 27.533 6.087 1.00 25.92 109 ALA B CA 1
ATOM 2787 C C . ALA B 1 109 ? -24.496 26.942 6.822 1.00 24.96 109 ALA B C 1
ATOM 2788 O O . ALA B 1 109 ? -24.441 26.985 8.058 1.00 24.51 109 ALA B O 1
ATOM 2790 N N . TYR B 1 110 ? -23.533 26.421 6.056 1.00 23.43 110 TYR B N 1
ATOM 2791 C CA . TYR B 1 110 ? -22.314 25.814 6.600 1.00 23.39 110 TYR B CA 1
ATOM 2792 C C . TYR B 1 110 ? -21.081 26.454 5.982 1.00 24.98 110 TYR B C 1
ATOM 2793 O O . TYR B 1 110 ? -21.146 27.000 4.878 1.00 23.72 110 TYR B O 1
ATOM 2802 N N . ARG B 1 111 ? -19.957 26.357 6.686 1.00 22.43 111 ARG B N 1
ATOM 2803 C CA . ARG B 1 111 ? -18.707 26.883 6.171 1.00 23.10 111 ARG B CA 1
ATOM 2804 C C . ARG B 1 111 ? -17.593 25.922 6.518 1.00 20.96 111 ARG B C 1
ATOM 2805 O O . ARG B 1 111 ? -17.516 25.423 7.643 1.00 20.16 111 ARG B O 1
ATOM 2813 N N . TYR B 1 112 ? -16.737 25.660 5.540 1.00 20.04 112 TYR B N 1
ATOM 2814 C CA . TYR B 1 112 ? -15.614 24.775 5.748 1.00 20.43 112 TYR B CA 1
ATOM 2815 C C . TYR B 1 112 ? -14.364 25.600 5.501 1.00 21.56 112 TYR B C 1
ATOM 2816 O O . TYR B 1 112 ? -14.276 26.347 4.525 1.00 22.57 112 TYR B O 1
ATOM 2825 N N . ARG B 1 113 ? -13.385 25.444 6.373 1.00 20.36 113 ARG B N 1
ATOM 2826 C CA . ARG B 1 113 ? -12.177 26.230 6.251 1.00 22.65 113 ARG B CA 1
ATOM 2827 C C . ARG B 1 113 ? -10.930 25.350 6.018 1.00 21.35 113 ARG B C 1
ATOM 2828 O O . ARG B 1 113 ? -10.638 24.432 6.712 1.00 21.66 113 ARG B O 1
ATOM 2836 N N . ILE B 1 114 ? -10.208 25.672 4.947 1.00 22.95 114 ILE B N 1
ATOM 2837 C CA . ILE B 1 114 ? -8.977 24.995 4.583 1.00 24.28 114 ILE B CA 1
ATOM 2838 C C . ILE B 1 114 ? -7.847 26.018 4.715 1.00 23.62 114 ILE B C 1
ATOM 2839 O O . ILE B 1 114 ? -7.982 27.147 4.261 1.00 23.40 114 ILE B O 1
ATOM 2844 N N . LEU B 1 115 ? -6.754 25.620 5.357 1.00 22.55 115 LEU B N 1
ATOM 2845 C CA . LEU B 1 115 ? -5.610 26.496 5.563 1.00 23.27 115 LEU B CA 1
ATOM 2846 C C . LEU B 1 115 ? -4.493 25.891 4.743 1.00 22.80 115 LEU B C 1
ATOM 2847 O O . LEU B 1 115 ? -4.046 24.769 4.990 1.00 21.62 115 LEU B O 1
ATOM 2852 N N . VAL B 1 116 ? -4.101 26.654 3.738 1.00 23.95 116 VAL B N 1
ATOM 2853 C CA . VAL B 1 116 ? -3.072 26.313 2.780 1.00 25.23 116 VAL B CA 1
ATOM 2854 C C . VAL B 1 116 ? -1.724 26.958 3.139 1.00 26.60 116 VAL B C 1
ATOM 2855 O O . VAL B 1 116 ? -1.571 28.176 3.133 1.00 28.53 116 VAL B O 1
ATOM 2859 N N . ARG B 1 117 ? -0.741 26.131 3.469 1.00 27.24 117 ARG B N 1
ATOM 2860 C CA . ARG B 1 117 ? 0.595 26.614 3.824 1.00 29.48 117 ARG B CA 1
ATOM 2861 C C . ARG B 1 117 ? 1.551 25.432 3.923 1.00 29.99 117 ARG B C 1
ATOM 2862 O O . ARG B 1 117 ? 1.112 24.297 4.042 1.00 29.39 117 ARG B O 1
ATOM 2870 N N . PRO B 1 118 ? 2.870 25.682 3.914 1.00 31.00 118 PRO B N 1
ATOM 2871 C CA . PRO B 1 118 ? 3.880 24.618 3.988 1.00 31.42 118 PRO B CA 1
ATOM 2872 C C . PRO B 1 118 ? 3.872 23.790 5.274 1.00 31.18 118 PRO B C 1
ATOM 2873 O O . PRO B 1 118 ? 4.229 22.613 5.256 1.00 32.51 118 PRO B O 1
ATOM 2877 N N . HIS B 1 119 ? 3.489 24.379 6.404 1.00 30.75 119 HIS B N 1
ATOM 2878 C CA . HIS B 1 119 ? 3.524 23.587 7.627 1.00 30.12 119 HIS B CA 1
ATOM 2879 C C . HIS B 1 119 ? 2.276 23.636 8.470 1.00 28.94 119 HIS B C 1
ATOM 2880 O O . HIS B 1 119 ? 1.514 24.605 8.448 1.00 29.75 119 HIS B O 1
ATOM 2887 N N . PRO B 1 120 ? 2.066 22.581 9.260 1.00 27.49 120 PRO B N 1
ATOM 2888 C CA . PRO B 1 120 ? 0.880 22.534 10.105 1.00 27.01 120 PRO B CA 1
ATOM 2889 C C . PRO B 1 120 ? 0.811 23.713 11.070 1.00 26.14 120 PRO B C 1
ATOM 2890 O O . PRO B 1 120 ? 1.836 24.325 11.394 1.00 24.12 120 PRO B O 1
ATOM 2894 N N . SER B 1 121 ? -0.395 24.043 11.498 1.00 25.58 121 SER B N 1
ATOM 2895 C CA . SER B 1 121 ? -0.596 25.152 12.382 1.00 26.05 121 SER B CA 1
ATOM 2896 C C . SER B 1 121 ? -1.198 24.754 13.727 1.00 26.67 121 SER B C 1
ATOM 2897 O O . SER B 1 121 ? -2.378 24.403 13.830 1.00 26.45 121 SER B O 1
ATOM 2900 N N . PRO B 1 122 ? -0.377 24.777 14.773 1.00 25.34 122 PRO B N 1
ATOM 2901 C CA . PRO B 1 122 ? -0.812 24.419 16.124 1.00 23.38 122 PRO B CA 1
ATOM 2902 C C . PRO B 1 122 ? -1.966 25.317 16.556 1.00 22.02 122 PRO B C 1
ATOM 2903 O O . PRO B 1 122 ? -2.884 24.868 17.232 1.00 21.47 122 PRO B O 1
ATOM 2907 N N . LEU B 1 123 ? -1.926 26.579 16.131 1.00 21.75 123 LEU B N 1
ATOM 2908 C CA . LEU B 1 123 ? -2.978 27.499 16.517 1.00 21.55 123 LEU B CA 1
ATOM 2909 C C . LEU B 1 123 ? -4.346 27.188 15.889 1.00 23.68 123 LEU B C 1
ATOM 2910 O O . LEU B 1 123 ? -5.384 27.337 16.544 1.00 25.55 123 LEU B O 1
ATOM 2915 N N . LEU B 1 124 ? -4.350 26.737 14.640 1.00 23.16 124 LEU B N 1
ATOM 2916 C CA . LEU B 1 124 ? -5.605 26.415 13.978 1.00 22.07 124 LEU B CA 1
ATOM 2917 C C . LEU B 1 124 ? -5.833 24.915 13.749 1.00 22.93 124 LEU B C 1
ATOM 2918 O O . LEU B 1 124 ? -6.670 24.537 12.926 1.00 23.20 124 LEU B O 1
ATOM 2923 N N . ARG B 1 125 ? -5.109 24.066 14.479 1.00 21.05 125 ARG B N 1
ATOM 2924 C CA . ARG B 1 125 ? -5.224 22.618 14.304 1.00 21.85 125 ARG B CA 1
ATOM 2925 C C . ARG B 1 125 ? -6.636 22.013 14.456 1.00 22.09 125 ARG B C 1
ATOM 2926 O O . ARG B 1 125 ? -6.904 20.952 13.871 1.00 21.51 125 ARG B O 1
ATOM 2934 N N . HIS B 1 126 ? -7.525 22.663 15.215 1.00 21.00 126 HIS B N 1
ATOM 2935 C CA . HIS B 1 126 ? -8.886 22.161 15.397 1.00 20.96 126 HIS B CA 1
ATOM 2936 C C . HIS B 1 126 ? -9.888 23.119 14.775 1.00 19.77 126 HIS B C 1
ATOM 2937 O O . HIS B 1 126 ? -11.052 23.090 15.130 1.00 22.94 126 HIS B O 1
ATOM 2944 N N . ARG B 1 127 ? -9.432 23.998 13.888 1.00 19.90 127 ARG B N 1
ATOM 2945 C CA . ARG B 1 127 ? -10.331 24.996 13.288 1.00 19.42 127 ARG B CA 1
ATOM 2946 C C . ARG B 1 127 ? -10.371 25.021 11.760 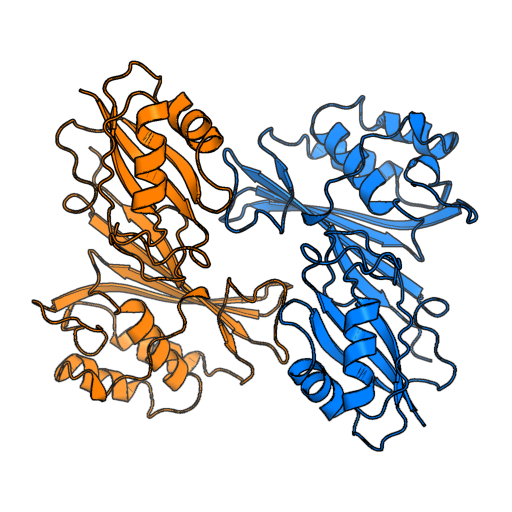1.00 20.89 127 ARG B C 1
ATOM 2947 O O . ARG B 1 127 ? -11.264 25.632 11.159 1.00 22.56 127 ARG B O 1
ATOM 2955 N N . ALA B 1 128 ? -9.380 24.397 11.141 1.00 21.45 128 ALA B N 1
ATOM 2956 C CA . ALA B 1 128 ? -9.267 24.376 9.698 1.00 20.61 128 ALA B CA 1
ATOM 2957 C C . ALA B 1 128 ? -8.481 23.161 9.241 1.00 21.96 128 ALA B C 1
ATOM 2958 O O . ALA B 1 128 ? -7.636 22.656 9.980 1.00 19.76 128 ALA B O 1
ATOM 2960 N N . LEU B 1 129 ? -8.760 22.707 8.019 1.00 22.22 129 LEU B N 1
ATOM 2961 C CA . LEU B 1 129 ? -8.086 21.544 7.443 1.00 23.42 129 LEU B CA 1
ATOM 2962 C C . LEU B 1 129 ? -6.771 22.045 6.874 1.00 22.44 129 LEU B C 1
ATOM 2963 O O . LEU B 1 129 ? -6.781 22.880 5.972 1.00 24.08 129 LEU B O 1
ATOM 2968 N N . TRP B 1 130 ? -5.649 21.543 7.383 1.00 21.48 130 TRP B N 1
ATOM 2969 C CA . TRP B 1 130 ? -4.375 21.974 6.846 1.00 25.03 130 TRP B CA 1
ATOM 2970 C C . TRP B 1 130 ? -4.098 21.202 5.572 1.00 26.73 130 TRP B C 1
ATOM 2971 O O . TRP B 1 130 ? -4.197 19.980 5.543 1.00 27.50 130 TRP B O 1
ATOM 2982 N N . VAL B 1 131 ? -3.769 21.937 4.519 1.00 27.72 131 VAL B N 1
ATOM 2983 C CA . VAL B 1 131 ? -3.451 21.362 3.226 1.00 30.79 131 VAL B CA 1
ATOM 2984 C C . VAL B 1 131 ? -2.111 21.955 2.808 1.00 33.29 131 VAL B C 1
ATOM 2985 O O . VAL B 1 131 ? -1.933 23.170 2.794 1.00 33.44 131 VAL B O 1
ATOM 2989 N N . ARG B 1 132 ? -1.162 21.077 2.500 1.00 36.71 132 ARG B N 1
ATOM 2990 C CA . ARG B 1 132 ? 0.197 21.484 2.133 1.00 41.07 132 ARG B CA 1
ATOM 2991 C C . ARG B 1 132 ? 0.349 21.784 0.639 1.00 41.92 132 ARG B C 1
ATOM 2992 O O . ARG B 1 132 ? 1.055 22.727 0.255 1.00 43.80 132 ARG B O 1
ATOM 3000 N N . ARG B 1 133 ? -0.311 21.002 -0.195 1.00 42.67 133 ARG B N 1
ATOM 3001 C CA . ARG B 1 133 ? -0.184 21.201 -1.619 1.00 42.96 133 ARG B CA 1
ATOM 3002 C C . ARG B 1 133 ? -0.929 22.423 -2.169 1.00 43.09 133 ARG B C 1
ATOM 3003 O O . ARG B 1 133 ? -1.817 22.963 -1.531 1.00 42.84 133 ARG B O 1
ATOM 3011 N N . PRO B 1 134 ? -0.491 22.906 -3.337 1.00 42.39 134 PRO B N 1
ATOM 3012 C CA . PRO B 1 134 ? -1.061 24.058 -4.032 1.00 40.25 134 PRO B CA 1
ATOM 3013 C C . PRO B 1 134 ? -2.448 23.628 -4.420 1.00 38.42 134 PRO B C 1
ATOM 3014 O O . PRO B 1 134 ? -2.688 22.445 -4.566 1.00 38.61 134 PRO B O 1
ATOM 3018 N N . LEU B 1 135 ? -3.373 24.567 -4.517 1.00 35.49 135 LEU B N 1
ATOM 3019 C CA . LEU B 1 135 ? -4.745 24.179 -4.839 1.00 34.14 135 LEU B CA 1
ATOM 3020 C C . LEU B 1 135 ? -5.254 24.885 -6.117 1.00 32.93 135 LEU B C 1
ATOM 3021 O O . LEU B 1 135 ? -4.996 26.079 -6.313 1.00 31.82 135 LEU B O 1
ATOM 3026 N N . ASP B 1 136 ? -5.937 24.151 -7.002 1.00 28.92 136 ASP B N 1
ATOM 3027 C CA . ASP B 1 136 ? -6.463 24.751 -8.228 1.00 29.32 136 ASP B CA 1
ATOM 3028 C C . ASP B 1 136 ? -7.867 25.250 -7.953 1.00 27.38 136 ASP B C 1
ATOM 3029 O O . ASP B 1 136 ? -8.838 24.495 -8.023 1.00 29.91 136 ASP B O 1
ATOM 3034 N N . LEU B 1 137 ? -7.938 26.535 -7.612 1.00 26.58 137 LEU B N 1
ATOM 3035 C CA . LEU B 1 137 ? -9.179 27.237 -7.281 1.00 25.52 137 LEU B CA 1
ATOM 3036 C C . LEU B 1 137 ? -10.156 27.326 -8.463 1.00 25.30 137 LEU B C 1
ATOM 3037 O O . LEU B 1 137 ? -11.373 27.329 -8.263 1.00 22.65 137 LEU B O 1
ATOM 3042 N N . GLU B 1 138 ? -9.630 27.401 -9.684 1.00 24.85 138 GLU B N 1
ATOM 3043 C CA . GLU B 1 138 ? -10.477 27.502 -10.861 1.00 25.56 138 GLU B CA 1
ATOM 3044 C C . GLU B 1 138 ? -11.208 26.182 -11.089 1.00 24.98 138 GLU B C 1
ATOM 3045 O O . GLU B 1 138 ? -12.412 26.170 -11.338 1.00 23.36 138 GLU B O 1
ATOM 3051 N N . ALA B 1 139 ? -10.481 25.070 -10.991 1.00 24.47 139 ALA B N 1
ATOM 3052 C CA . ALA B 1 139 ? -11.096 23.758 -11.153 1.00 24.39 139 ALA B CA 1
ATOM 3053 C C . ALA B 1 139 ? -12.104 23.598 -10.039 1.00 23.80 139 ALA B C 1
ATOM 3054 O O . ALA B 1 139 ? -13.179 23.143 -10.260 1.00 23.82 139 ALA B O 1
ATOM 3056 N N . MET B 1 140 ? -11.756 24.002 -8.829 1.00 25.52 140 MET B N 1
ATOM 3057 C CA . MET B 1 140 ? -12.694 23.903 -7.710 1.00 25.38 140 MET B CA 1
ATOM 3058 C C . MET B 1 140 ? -13.951 24.741 -7.947 1.00 26.61 140 MET B C 1
ATOM 3059 O O . MET B 1 140 ? -15.067 24.302 -7.654 1.00 27.52 140 MET B O 1
ATOM 3064 N N . GLU B 1 141 ? -13.796 25.951 -8.471 1.00 26.63 141 GLU B N 1
ATOM 3065 C CA . GLU B 1 141 ? -14.990 26.759 -8.692 1.00 26.63 141 GLU B CA 1
ATOM 3066 C C . GLU B 1 141 ? -15.887 26.180 -9.787 1.00 25.68 141 GLU B C 1
ATOM 3067 O O . GLU B 1 141 ? -17.093 26.254 -9.674 1.00 24.81 141 GLU B O 1
ATOM 3073 N N . GLU B 1 142 ? -15.318 25.590 -10.831 1.00 25.99 142 GLU B N 1
ATOM 3074 C CA . GLU B 1 142 ? -16.149 25.016 -11.878 1.00 28.16 142 GLU B CA 1
ATOM 3075 C C . GLU B 1 142 ? -16.923 23.796 -11.282 1.00 26.82 142 GLU B C 1
ATOM 3076 O O . GLU B 1 142 ? -18.095 23.627 -11.589 1.00 26.59 142 GLU B O 1
ATOM 3082 N N . ALA B 1 143 ? -16.321 22.979 -10.405 1.00 26.31 143 ALA B N 1
ATOM 3083 C CA . ALA B 1 143 ? -17.089 21.851 -9.802 1.00 27.48 143 ALA B CA 1
ATOM 3084 C C . ALA B 1 143 ? -18.155 22.393 -8.873 1.00 27.61 143 ALA B C 1
ATOM 3085 O O . ALA B 1 143 ? -19.284 21.905 -8.880 1.00 27.51 143 ALA B O 1
ATOM 3087 N N . LEU B 1 144 ? -17.796 23.383 -8.060 1.00 28.10 144 LEU B N 1
ATOM 3088 C CA . LEU B 1 144 ? -18.742 23.982 -7.117 1.00 27.82 144 LEU B CA 1
ATOM 3089 C C . LEU B 1 144 ? -20.009 24.375 -7.868 1.00 27.96 144 LEU B C 1
ATOM 3090 O O . LEU B 1 144 ? -21.122 24.089 -7.423 1.00 28.37 144 LEU B O 1
ATOM 3095 N N . SER B 1 145 ? -19.844 25.020 -9.018 1.00 27.15 145 SER B N 1
ATOM 3096 C CA . SER B 1 145 ? -21.012 25.454 -9.786 1.00 28.77 145 SER B CA 1
ATOM 3097 C C . SER B 1 145 ? -21.898 24.297 -10.246 1.00 28.31 145 SER B C 1
ATOM 3098 O O . SER B 1 145 ? -23.085 24.486 -10.460 1.00 27.23 145 SER B O 1
ATOM 3101 N N . LEU B 1 146 ? -21.342 23.099 -10.389 1.00 29.69 146 LEU B N 1
ATOM 3102 C CA . LEU B 1 146 ? -22.155 21.974 -10.819 1.00 31.57 146 LEU B CA 1
ATOM 3103 C C . LEU B 1 146 ? -23.144 21.608 -9.714 1.00 33.22 146 LEU B C 1
ATOM 3104 O O . LEU B 1 146 ? -24.274 21.201 -10.003 1.00 34.33 146 LEU B O 1
ATOM 3109 N N . LEU B 1 147 ? -22.718 21.773 -8.458 1.00 32.88 147 LEU B N 1
ATOM 3110 C CA . LEU B 1 147 ? -23.563 21.459 -7.296 1.00 32.94 147 LEU B CA 1
ATOM 3111 C C . LEU B 1 147 ? -24.792 22.377 -7.063 1.00 33.71 147 LEU B C 1
ATOM 3112 O O . LEU B 1 147 ? -25.738 21.989 -6.370 1.00 33.08 147 LEU B O 1
ATOM 3117 N N . LEU B 1 148 ? -24.779 23.588 -7.617 1.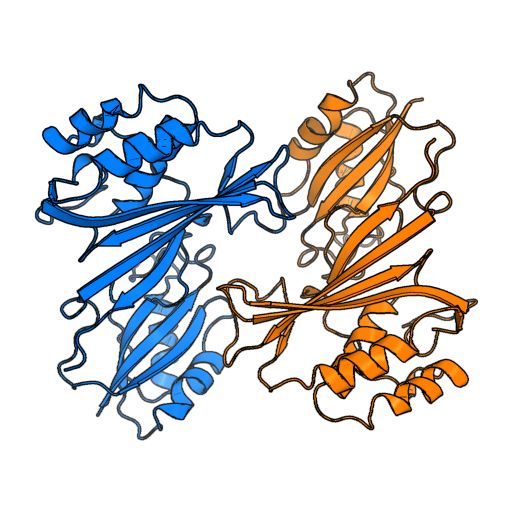00 35.01 148 LEU B N 1
ATOM 3118 C CA . LEU B 1 148 ? -25.884 24.534 -7.423 1.00 36.04 148 LEU B CA 1
ATOM 3119 C C . LEU B 1 148 ? -27.247 24.032 -7.944 1.00 37.00 148 LEU B C 1
ATOM 3120 O O . LEU B 1 148 ? -27.361 23.380 -8.980 1.00 36.61 148 LEU B O 1
ATOM 3125 N N . GLY B 1 149 ? -28.292 24.343 -7.191 1.00 38.58 149 GLY B N 1
ATOM 3126 C CA . GLY B 1 149 ? -29.632 23.954 -7.589 1.00 39.68 149 GLY B CA 1
ATOM 3127 C C . GLY B 1 149 ? -30.175 22.604 -7.127 1.00 40.72 149 GLY B C 1
ATOM 3128 O O . GLY B 1 149 ? -29.578 21.896 -6.310 1.00 39.09 149 GLY B O 1
ATOM 3129 N N . ARG B 1 150 ? -31.340 22.256 -7.667 1.00 42.05 150 ARG B N 1
ATOM 3130 C CA . ARG B 1 150 ? -32.050 21.017 -7.328 1.00 43.34 150 ARG B CA 1
ATOM 3131 C C . ARG B 1 150 ? -31.417 19.717 -7.859 1.00 42.72 150 ARG B C 1
ATOM 3132 O O . ARG B 1 150 ? -31.380 19.465 -9.072 1.00 42.89 150 ARG B O 1
ATOM 3140 N N . HIS B 1 151 ? -30.931 18.884 -6.934 1.00 41.50 151 HIS B N 1
ATOM 3141 C CA . HIS B 1 151 ? -30.308 17.595 -7.276 1.00 41.59 151 HIS B CA 1
ATOM 3142 C C . HIS B 1 151 ? -30.587 16.566 -6.198 1.00 41.74 151 HIS B C 1
ATOM 3143 O O . HIS B 1 151 ? -31.107 16.881 -5.127 1.00 41.47 151 HIS B O 1
ATOM 3150 N N . ASN B 1 152 ? -30.217 15.327 -6.494 1.00 41.60 152 ASN B N 1
ATOM 3151 C CA . ASN B 1 152 ? -30.335 14.256 -5.522 1.00 41.68 152 ASN B CA 1
ATOM 3152 C C . ASN B 1 152 ? -28.908 14.220 -5.061 1.00 40.27 152 ASN B C 1
ATOM 3153 O O . ASN B 1 152 ? -28.017 13.854 -5.824 1.00 38.78 152 ASN B O 1
ATOM 3158 N N . PHE B 1 153 ? -28.697 14.667 -3.834 1.00 39.87 153 PHE B N 1
ATOM 3159 C CA . PHE B 1 153 ? -27.355 14.727 -3.284 1.00 39.13 153 PHE B CA 1
ATOM 3160 C C . PHE B 1 153 ? -26.831 13.500 -2.524 1.00 39.28 153 PHE B C 1
ATOM 3161 O O . PHE B 1 153 ? -25.720 13.530 -1.969 1.00 39.79 153 PHE B O 1
ATOM 3169 N N . LEU B 1 154 ? -27.609 12.418 -2.519 1.00 39.02 154 LEU B N 1
ATOM 3170 C CA . LEU B 1 154 ? -27.241 11.188 -1.823 1.00 39.62 154 LEU B CA 1
ATOM 3171 C C . LEU B 1 154 ? -25.835 10.673 -2.178 1.00 40.18 154 LEU B C 1
ATOM 3172 O O . LEU B 1 154 ? -25.201 9.994 -1.364 1.00 40.90 154 LEU B O 1
ATOM 3177 N N . GLY B 1 155 ? -25.318 11.027 -3.355 1.00 38.60 155 GLY B N 1
ATOM 3178 C CA . GLY B 1 155 ? -23.982 10.575 -3.703 1.00 38.59 155 GLY B CA 1
ATOM 3179 C C . GLY B 1 155 ? -22.962 11.200 -2.769 1.00 40.06 155 GLY B C 1
ATOM 3180 O O . GLY B 1 155 ? -21.798 10.809 -2.784 1.00 39.01 155 GLY B O 1
ATOM 3181 N N . PHE B 1 156 ? -23.397 12.168 -1.961 1.00 40.27 156 PHE B N 1
ATOM 3182 C CA . PHE B 1 156 ? -22.498 12.845 -1.028 1.00 41.94 156 PHE B CA 1
ATOM 3183 C C . PHE B 1 156 ? -22.858 12.600 0.439 1.00 43.24 156 PHE B C 1
ATOM 3184 O O . PHE B 1 156 ? -22.147 13.052 1.335 1.00 43.54 156 PHE B O 1
ATOM 3192 N N . ALA B 1 157 ? -23.976 11.922 0.691 1.00 45.43 157 ALA B N 1
ATOM 3193 C CA . ALA B 1 157 ? -24.394 11.633 2.071 1.00 47.31 157 ALA B CA 1
ATOM 3194 C C . ALA B 1 157 ? -23.589 10.469 2.686 1.00 49.52 157 ALA B C 1
ATOM 3195 O O . ALA B 1 157 ? -22.811 9.816 1.993 1.00 49.44 157 ALA B O 1
ATOM 3197 N N . LYS B 1 158 ? -23.772 10.221 3.983 1.00 53.30 158 LYS B N 1
ATOM 3198 C CA . LYS B 1 158 ? -23.058 9.140 4.668 1.00 57.37 158 LYS B CA 1
ATOM 3199 C C . LYS B 1 158 ? -23.978 7.957 4.881 1.00 59.88 158 LYS B C 1
ATOM 3200 O O . LYS B 1 158 ? -24.522 7.392 3.935 1.00 59.69 158 LYS B O 1
ATOM 3206 N N . GLU B 1 159 ? -24.199 7.644 6.150 1.00 63.25 159 GLU B N 1
ATOM 3207 C CA . GLU B 1 159 ? -25.048 6.536 6.541 1.00 65.83 159 GLU B CA 1
ATOM 3208 C C . GLU B 1 159 ? -26.434 6.931 6.134 1.00 66.35 159 GLU B C 1
ATOM 3209 O O . GLU B 1 159 ? -27.417 6.476 6.705 1.00 66.98 159 GLU B O 1
ATOM 3215 N N . GLU B 1 160 ? -26.494 7.778 5.113 1.00 66.51 160 GLU B N 1
ATOM 3216 C CA . GLU B 1 160 ? -27.766 8.271 4.664 1.00 66.73 160 GLU B CA 1
ATOM 3217 C C . GLU B 1 160 ? -28.424 7.424 3.635 1.00 66.50 160 GLU B C 1
ATOM 3218 O O . GLU B 1 160 ? -27.829 7.003 2.683 1.00 66.76 160 GLU B O 1
ATOM 3224 N N . THR B 1 161 ? -29.698 7.226 3.868 1.00 66.46 161 THR B N 1
ATOM 3225 C CA . THR B 1 161 ? -30.607 6.595 2.940 1.00 65.68 161 THR B CA 1
ATOM 3226 C C . THR B 1 161 ? -31.733 7.393 3.500 1.00 64.69 161 THR B C 1
ATOM 3227 O O . THR B 1 161 ? -31.793 7.593 4.706 1.00 65.26 161 THR B O 1
ATOM 3231 N N . ARG B 1 162 ? -32.548 7.891 2.585 1.00 63.18 162 ARG B N 1
ATOM 3232 C CA . ARG B 1 162 ? -33.709 8.746 2.821 1.00 61.42 162 ARG B CA 1
ATOM 3233 C C . ARG B 1 162 ? -33.932 9.478 1.483 1.00 58.84 162 ARG B C 1
ATOM 3234 O O . ARG B 1 162 ? -33.084 9.433 0.588 1.00 57.88 162 ARG B O 1
ATOM 3242 N N . PRO B 1 163 ? -35.090 10.136 1.319 1.00 57.98 163 PRO B N 1
ATOM 3243 C CA . PRO B 1 163 ? -35.376 10.853 0.068 1.00 56.97 163 PRO B CA 1
ATOM 3244 C C . PRO B 1 163 ? -34.381 11.987 -0.113 1.00 55.42 163 PRO B C 1
ATOM 3245 O O . PRO B 1 163 ? -34.463 13.013 0.526 1.00 54.49 163 PRO B O 1
ATOM 3249 N N . GLY B 1 164 ? -33.392 11.712 -0.952 1.00 53.76 164 GLY B N 1
ATOM 3250 C CA . GLY B 1 164 ? -32.279 12.627 -1.185 1.00 51.76 164 GLY B CA 1
ATOM 3251 C C . GLY B 1 164 ? -32.262 13.917 -2.031 1.00 49.30 164 GLY B C 1
ATOM 3252 O O . GLY B 1 164 ? -31.198 14.549 -2.130 1.00 48.56 164 GLY B O 1
ATOM 3253 N N . GLU B 1 165 ? -33.375 14.337 -2.632 1.00 47.85 165 GLU B N 1
ATOM 3254 C CA . GLU B 1 165 ? -33.384 15.550 -3.427 1.00 46.61 165 GLU B CA 1
ATOM 3255 C C . GLU B 1 165 ? -33.305 16.757 -2.533 1.00 45.69 165 GLU B C 1
ATOM 3256 O O . GLU B 1 165 ? -34.115 16.925 -1.631 1.00 44.81 165 GLU B O 1
ATOM 3262 N N . ARG B 1 166 ? -32.335 17.611 -2.797 1.00 44.58 166 ARG B N 1
ATOM 3263 C CA . ARG B 1 166 ? -32.213 18.826 -2.027 1.00 44.01 166 ARG B CA 1
ATOM 3264 C C . ARG B 1 166 ? -31.930 19.901 -3.038 1.00 42.13 166 ARG B C 1
ATOM 3265 O O . ARG B 1 166 ? -31.671 19.610 -4.207 1.00 41.77 166 ARG B O 1
ATOM 3273 N N . GLU B 1 167 ? -31.983 21.143 -2.594 1.00 41.36 167 GLU B N 1
ATOM 3274 C CA . GLU B 1 167 ? -31.729 22.234 -3.496 1.00 39.73 167 GLU B CA 1
ATOM 3275 C C . GLU B 1 167 ? -30.697 23.149 -2.871 1.00 37.98 167 GLU B C 1
ATOM 3276 O O . GLU B 1 167 ? -30.987 23.871 -1.921 1.00 37.14 167 GLU B O 1
ATOM 3282 N N . LEU B 1 168 ? -29.483 23.095 -3.414 1.00 36.64 168 LEU B N 1
ATOM 3283 C CA . LEU B 1 168 ? -28.390 23.919 -2.922 1.00 34.36 168 LEU B CA 1
ATOM 3284 C C . LEU B 1 168 ? -28.625 25.309 -3.460 1.00 34.03 168 LEU B C 1
ATOM 3285 O O . LEU B 1 168 ? -28.631 25.506 -4.673 1.00 31.99 168 LEU B O 1
ATOM 3290 N N . LEU B 1 169 ? -28.811 26.263 -2.553 1.00 32.84 169 LEU B N 1
ATOM 3291 C CA . LEU B 1 169 ? -29.087 27.647 -2.923 1.00 34.73 169 LEU B CA 1
ATOM 3292 C C . LEU B 1 169 ? -27.816 28.428 -3.172 1.00 35.35 169 LEU B C 1
ATOM 3293 O O . LEU B 1 169 ? -27.762 29.325 -4.014 1.00 35.60 169 LEU B O 1
ATOM 3298 N N . GLU B 1 170 ? -26.790 28.109 -2.397 1.00 35.07 170 GLU B N 1
ATOM 3299 C CA . GLU B 1 170 ? -25.485 28.781 -2.556 1.00 32.96 170 GLU B CA 1
ATOM 3300 C C . GLU B 1 170 ? -24.305 27.841 -2.343 1.00 33.06 170 GLU B C 1
ATOM 3301 O O . GLU B 1 170 ? -24.459 26.962 -1.457 1.00 33.29 170 GLU B O 1
ATOM 3307 N N . ALA B 1 171 ? -23.129 28.053 -3.052 1.00 32.80 171 ALA B N 1
ATOM 3308 C CA . ALA B 1 171 ? -21.858 27.152 -3.028 1.00 32.39 171 ALA B CA 1
ATOM 3309 C C . ALA B 1 171 ? -20.818 27.958 -3.585 1.00 33.53 171 ALA B C 1
ATOM 3310 O O . ALA B 1 171 ? -20.615 27.994 -4.803 1.00 34.28 171 ALA B O 1
ATOM 3312 N N . ARG B 1 172 ? -20.174 28.651 -2.667 1.00 32.05 172 ARG B N 1
ATOM 3313 C CA . ARG B 1 172 ? -19.133 29.565 -3.045 1.00 30.51 172 ARG B CA 1
ATOM 3314 C C . ARG B 1 172 ? -17.817 29.381 -2.331 1.00 29.25 172 ARG B C 1
ATOM 3315 O O . ARG B 1 172 ? -17.750 28.915 -1.191 1.00 28.32 172 ARG B O 1
ATOM 3323 N N . LEU B 1 173 ? -16.765 29.756 -3.050 1.00 28.39 173 LEU B N 1
ATOM 3324 C CA . L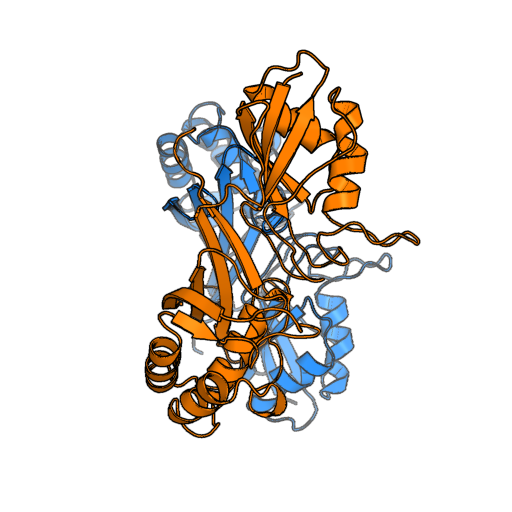EU B 1 173 ? -15.395 29.668 -2.571 1.00 28.05 173 LEU B CA 1
ATOM 3325 C C . LEU B 1 173 ? -14.808 31.066 -2.378 1.00 28.43 173 LEU B C 1
ATOM 3326 O O . LEU B 1 173 ? -14.880 31.922 -3.265 1.00 27.85 173 LEU B O 1
ATOM 3331 N N . GLN B 1 174 ? -14.239 31.283 -1.195 1.00 29.66 174 GLN B N 1
ATOM 3332 C CA . GLN B 1 174 ? -13.610 32.553 -0.804 1.00 32.42 174 GLN B CA 1
ATOM 3333 C C . GLN B 1 174 ? -12.173 32.300 -0.362 1.00 31.75 174 GLN B C 1
ATOM 3334 O O . GLN B 1 174 ? -11.915 31.320 0.323 1.00 30.29 174 GLN B O 1
ATOM 3340 N N . VAL B 1 175 ? -11.240 33.161 -0.762 1.00 31.40 175 VAL B N 1
ATOM 3341 C CA . VAL B 1 175 ? -9.860 33.043 -0.311 1.00 32.79 175 VAL B CA 1
ATOM 3342 C C . VAL B 1 175 ? -9.653 34.313 0.496 1.00 34.09 175 VAL B C 1
ATOM 3343 O O . VAL B 1 175 ? -9.912 35.409 0.012 1.00 33.62 175 VAL B O 1
ATOM 3347 N N . ALA B 1 176 ? -9.214 34.148 1.733 1.00 36.39 176 ALA B N 1
ATOM 3348 C CA . ALA B 1 176 ? -8.946 35.272 2.616 1.00 40.80 176 ALA B CA 1
ATOM 3349 C C . ALA B 1 176 ? -7.533 35.045 3.125 1.00 45.17 176 ALA B C 1
ATOM 3350 O O . ALA B 1 176 ? -7.253 34.051 3.793 1.00 43.39 176 ALA B O 1
ATOM 3352 N N . GLU B 1 177 ? -6.636 35.957 2.774 1.00 50.28 177 GLU B N 1
ATOM 3353 C CA . GLU B 1 177 ? -5.225 35.856 3.154 1.00 54.87 177 GLU B CA 1
ATOM 3354 C C . GLU B 1 177 ? -4.924 36.284 4.637 1.00 56.39 177 GLU B C 1
ATOM 3355 O O . GLU B 1 177 ? -4.253 37.292 4.913 1.00 57.95 177 GLU B O 1
ATOM 3361 N N . GLY B 1 178 ? -5.352 35.441 5.580 1.00 57.83 178 GLY B N 1
ATOM 3362 C CA . GLY B 1 178 ? -5.160 35.701 7.003 1.00 60.66 178 GLY B CA 1
ATOM 3363 C C . GLY B 1 178 ? -3.702 35.691 7.377 1.00 61.80 178 GLY B C 1
ATOM 3364 O O . GLY B 1 178 ? -2.872 35.443 6.524 1.00 61.89 178 GLY B O 1
ATOM 3365 N N . GLU B 1 179 ? -3.374 35.969 8.630 1.00 62.53 179 GLU B N 1
ATOM 3366 C CA . GLU B 1 179 ? -1.973 35.977 9.035 1.00 63.08 179 GLU B CA 1
ATOM 3367 C C . GLU B 1 179 ? -1.497 34.556 9.373 1.00 62.34 179 GLU B C 1
ATOM 3368 O O . GLU B 1 179 ? -0.360 34.168 9.054 1.00 62.77 179 GLU B O 1
ATOM 3374 N N . ALA B 1 180 ? -2.390 33.786 9.990 1.00 60.13 180 ALA B N 1
ATOM 3375 C CA . ALA B 1 180 ? -2.108 32.414 10.363 1.00 55.70 180 ALA B CA 1
ATOM 3376 C C . ALA B 1 180 ? -1.899 31.721 9.046 1.00 52.34 180 ALA B C 1
ATOM 3377 O O . ALA B 1 180 ? -1.575 30.544 8.974 1.00 52.18 180 ALA B O 1
ATOM 3379 N N . GLY B 1 181 ? -2.116 32.494 7.995 1.00 48.59 181 GLY B N 1
ATOM 3380 C CA . GLY B 1 181 ? -1.963 31.969 6.661 1.00 44.11 181 GLY B CA 1
ATOM 3381 C C . GLY B 1 181 ? -3.196 32.083 5.773 1.00 41.62 181 GLY B C 1
ATOM 3382 O O . GLY B 1 181 ? -4.295 32.442 6.230 1.00 40.54 181 GLY B O 1
ATOM 3383 N N . LEU B 1 182 ? -2.991 31.740 4.502 1.00 37.89 182 LEU B N 1
ATOM 3384 C CA . LEU B 1 182 ? -4.013 31.783 3.472 1.00 35.44 182 LEU B CA 1
ATOM 3385 C C . LEU B 1 182 ? -5.080 30.742 3.731 1.00 33.38 182 LEU B C 1
ATOM 3386 O O . LEU B 1 182 ? -4.766 29.600 4.034 1.00 31.24 182 LEU B O 1
ATOM 3391 N N . GLU B 1 183 ? -6.340 31.156 3.623 1.00 30.63 183 GLU B N 1
ATOM 3392 C CA . GLU B 1 183 ? -7.467 30.266 3.854 1.00 29.36 183 GLU B CA 1
ATOM 3393 C C . GLU B 1 183 ? -8.429 30.205 2.681 1.00 28.57 183 GLU B C 1
ATOM 3394 O O . GLU B 1 183 ? -8.749 31.226 2.082 1.00 29.52 183 GLU B O 1
ATOM 3400 N N . VAL B 1 184 ? -8.898 29.003 2.369 1.00 27.52 184 VAL B N 1
ATOM 3401 C CA . VAL B 1 184 ? -9.879 28.826 1.303 1.00 25.64 184 VAL B CA 1
ATOM 3402 C C . VAL B 1 184 ? -11.117 28.443 2.080 1.00 25.06 184 VAL B C 1
ATOM 3403 O O . VAL B 1 184 ? -11.093 27.500 2.850 1.00 23.95 184 VAL B O 1
ATOM 3407 N N . ARG B 1 185 ? -12.188 29.196 1.886 1.00 24.60 185 ARG B N 1
ATOM 3408 C CA . ARG B 1 185 ? -13.426 28.956 2.604 1.00 25.23 185 ARG B CA 1
ATOM 3409 C C . ARG B 1 185 ? -14.561 28.550 1.643 1.00 24.16 185 ARG B C 1
ATOM 3410 O O . ARG B 1 185 ? -14.812 29.218 0.638 1.00 24.45 185 ARG B O 1
ATOM 3418 N N . LEU B 1 186 ? -15.208 27.422 1.946 1.00 22.35 186 LEU B N 1
ATOM 3419 C CA . LEU B 1 186 ? -16.308 26.897 1.143 1.00 22.15 186 LEU B CA 1
ATOM 3420 C C . LEU B 1 186 ? -17.594 27.134 1.927 1.00 21.95 186 LEU B C 1
ATOM 3421 O O . LEU B 1 186 ? -17.722 26.732 3.091 1.00 19.90 186 LEU B O 1
ATOM 3426 N N . TYR B 1 187 ? -18.537 27.815 1.289 1.00 21.21 187 TYR B N 1
ATOM 3427 C CA . TYR B 1 187 ? -19.793 28.136 1.941 1.00 22.80 187 TYR B CA 1
ATOM 3428 C C . TYR B 1 187 ? -20.945 27.441 1.225 1.00 25.16 187 TYR B C 1
ATOM 3429 O O . TYR B 1 187 ? -20.970 27.374 -0.009 1.00 25.74 187 TYR B O 1
ATOM 3438 N N . PHE B 1 188 ? -21.880 26.901 2.002 1.00 25.34 188 PHE B N 1
ATOM 3439 C CA . PHE B 1 188 ? -23.015 26.199 1.440 1.00 25.46 188 PHE B CA 1
ATOM 3440 C C . PHE B 1 188 ? -24.285 26.600 2.158 1.00 27.43 188 PHE B C 1
ATOM 3441 O O . PHE B 1 188 ? -24.341 26.579 3.397 1.00 28.83 188 PHE B O 1
ATOM 3449 N N . ARG B 1 189 ? -25.299 26.969 1.379 1.00 28.29 189 ARG B N 1
ATOM 3450 C CA . ARG B 1 189 ? -26.584 27.355 1.945 1.00 28.48 189 ARG B CA 1
ATOM 3451 C C . ARG B 1 189 ? -27.726 26.614 1.244 1.00 31.62 189 ARG B C 1
ATOM 3452 O O . ARG B 1 189 ? -27.795 26.589 0.002 1.00 31.66 189 ARG B O 1
ATOM 3460 N N . GLY B 1 190 ? -28.604 26.003 2.045 1.00 30.95 190 GLY B N 1
ATOM 3461 C CA . GLY B 1 190 ? -29.749 25.268 1.514 1.00 33.44 190 GLY B CA 1
ATOM 3462 C C . GLY B 1 190 ? -30.847 25.068 2.566 1.00 35.45 190 GLY B C 1
ATOM 3463 O O . GLY B 1 190 ? -30.572 25.184 3.763 1.00 32.83 190 GLY B O 1
ATOM 3464 N N . LYS B 1 191 ? -32.081 24.758 2.157 1.00 35.56 191 LYS B N 1
ATOM 3465 C CA . LYS B 1 191 ? -33.149 24.567 3.149 1.00 37.92 191 LYS B CA 1
ATOM 3466 C C . LYS B 1 191 ? -32.706 23.572 4.207 1.00 36.69 191 LYS B C 1
ATOM 3467 O O . LYS B 1 191 ? -32.833 23.825 5.406 1.00 37.22 191 LYS B O 1
ATOM 3473 N N . SER B 1 192 ? -32.229 22.422 3.750 1.00 34.88 192 SER B N 1
ATOM 3474 C CA . SER B 1 192 ? -31.724 21.411 4.656 1.00 34.88 192 SER B CA 1
ATOM 3475 C C . SER B 1 192 ? -30.722 20.573 3.888 1.00 34.84 192 SER B C 1
ATOM 3476 O O . SER B 1 192 ? -30.677 20.608 2.658 1.00 35.75 192 SER B O 1
ATOM 3479 N N . PHE B 1 193 ? -29.915 19.833 4.637 1.00 34.01 193 PHE B N 1
ATOM 3480 C CA . PHE B 1 193 ? -28.888 18.982 4.068 1.00 33.04 193 PHE B CA 1
ATOM 3481 C C . PHE B 1 193 ? -28.995 17.548 4.539 1.00 35.25 193 PHE B C 1
ATOM 3482 O O . PHE B 1 193 ? -29.457 17.274 5.650 1.00 36.09 193 PHE B O 1
ATOM 3490 N N . LEU B 1 194 ? -28.553 16.633 3.684 1.00 36.15 194 LEU B N 1
ATOM 3491 C CA . LEU B 1 194 ? -28.520 15.216 4.016 1.00 37.09 194 LEU B CA 1
ATOM 3492 C C . LEU B 1 194 ? -27.421 15.121 5.073 1.00 37.63 194 LEU B C 1
ATOM 3493 O O . LEU B 1 194 ? -26.564 15.990 5.157 1.00 39.19 194 LEU B O 1
ATOM 3498 N N . ARG B 1 195 ? -27.452 14.078 5.888 1.00 38.73 195 ARG B N 1
ATOM 3499 C CA . ARG B 1 195 ? -26.434 13.916 6.906 1.00 39.59 195 ARG B CA 1
ATOM 3500 C C . ARG B 1 195 ? -25.126 13.517 6.190 1.00 38.00 195 ARG B C 1
ATOM 3501 O O . ARG B 1 195 ? -25.116 12.634 5.333 1.00 38.04 195 ARG B O 1
ATOM 3509 N N . GLY B 1 196 ? -24.043 14.236 6.495 1.00 35.94 196 GLY B N 1
ATOM 3510 C CA . GLY B 1 196 ? -22.743 13.952 5.892 1.00 33.84 196 GLY B CA 1
ATOM 3511 C C . GLY B 1 196 ? -22.452 14.643 4.563 1.00 33.03 196 GLY B C 1
ATOM 3512 O O . GLY B 1 196 ? -21.312 14.677 4.090 1.00 32.69 196 GLY B O 1
ATOM 3513 N N . GLN B 1 197 ? -23.499 15.191 3.962 1.00 31.95 197 GLN B N 1
ATOM 3514 C CA . GLN B 1 197 ? -23.431 15.859 2.674 1.00 32.05 197 GLN B CA 1
ATOM 3515 C C . GLN B 1 197 ? -22.358 16.937 2.536 1.00 32.50 197 GLN B C 1
ATOM 3516 O O . GLN B 1 197 ? -21.490 16.828 1.665 1.00 33.72 197 GLN B O 1
ATOM 3522 N N . VAL B 1 198 ? -22.399 17.976 3.371 1.00 30.57 198 VAL B N 1
ATOM 3523 C CA . VAL B 1 198 ? -21.396 19.033 3.256 1.00 28.66 198 VAL B CA 1
ATOM 3524 C C . VAL B 1 198 ? -19.969 18.493 3.323 1.00 27.73 198 VAL B C 1
ATOM 3525 O O . VAL B 1 198 ? -19.127 18.844 2.488 1.00 28.21 198 VAL B O 1
ATOM 3529 N N . ARG B 1 199 ? -19.686 17.630 4.296 1.00 27.41 199 ARG B N 1
ATOM 3530 C CA . ARG B 1 199 ? -18.332 17.063 4.408 1.00 27.24 199 ARG B CA 1
ATOM 3531 C C . ARG B 1 199 ? -18.053 16.221 3.156 1.00 27.19 199 ARG B C 1
ATOM 3532 O O . ARG B 1 199 ? -16.900 16.143 2.689 1.00 27.00 199 ARG B O 1
ATOM 3540 N N . GLY B 1 200 ? -19.109 15.616 2.603 1.00 27.08 200 GLY B N 1
ATOM 3541 C CA . GLY B 1 200 ? -18.956 14.823 1.388 1.00 27.02 200 GLY B CA 1
ATOM 3542 C C . GLY B 1 200 ? -18.576 15.695 0.200 1.00 25.19 200 GLY B C 1
ATOM 3543 O O . GLY B 1 200 ? -17.574 15.435 -0.472 1.00 23.98 200 GLY B O 1
ATOM 3544 N N . MET B 1 201 ? -19.352 16.758 -0.020 1.00 25.34 201 MET B N 1
ATOM 3545 C CA . MET B 1 201 ? -19.079 17.675 -1.106 1.00 23.44 201 MET B CA 1
ATOM 3546 C C . MET B 1 201 ? -17.668 18.222 -0.970 1.00 25.04 201 MET B C 1
ATOM 3547 O O . MET B 1 201 ? -16.923 18.227 -1.953 1.00 24.95 201 MET B O 1
ATOM 3552 N N . VAL B 1 202 ? -17.289 18.626 0.243 1.00 26.52 202 VAL B N 1
ATOM 3553 C CA . VAL B 1 202 ? -15.951 19.180 0.501 1.00 24.91 202 VAL B CA 1
ATOM 3554 C C . VAL B 1 202 ? -14.786 18.237 0.180 1.00 27.11 202 VAL B C 1
ATOM 3555 O O . VAL B 1 202 ? -13.765 18.680 -0.374 1.00 26.73 202 VAL B O 1
ATOM 3559 N N . GLY B 1 203 ? -14.918 16.956 0.526 1.00 28.89 203 GLY B N 1
ATOM 3560 C CA . GLY B 1 203 ? -13.845 16.016 0.230 1.00 29.24 203 GLY B CA 1
ATOM 3561 C C . GLY B 1 203 ? -13.646 15.792 -1.260 1.00 30.00 203 GLY B C 1
ATOM 3562 O O . GLY B 1 203 ? -12.520 15.621 -1.724 1.00 29.52 203 GLY B O 1
ATOM 3563 N N . THR B 1 204 ? -14.724 15.819 -2.032 1.00 31.42 204 THR B N 1
ATOM 3564 C CA . THR B 1 204 ? -14.551 15.610 -3.451 1.00 32.41 204 THR B CA 1
ATOM 3565 C C . THR B 1 204 ? -13.973 16.890 -4.086 1.00 31.01 204 THR B C 1
ATOM 3566 O O . THR B 1 204 ? -13.057 16.817 -4.901 1.00 30.71 204 THR B O 1
ATOM 3570 N N . LEU B 1 205 ? -14.436 18.055 -3.637 1.00 30.76 205 LEU B N 1
ATOM 3571 C CA . LEU B 1 205 ? -13.937 19.343 -4.138 1.00 30.45 205 LEU B CA 1
ATOM 3572 C C . LEU B 1 205 ? -12.451 19.508 -3.886 1.00 29.87 205 LEU B C 1
ATOM 3573 O O . LEU B 1 205 ? -11.721 20.103 -4.685 1.00 29.17 205 LEU B O 1
ATOM 3578 N N . LEU B 1 206 ? -12.018 18.968 -2.758 1.00 29.94 206 LEU B N 1
ATOM 3579 C CA . LEU B 1 206 ? -10.621 19.016 -2.374 1.00 30.87 206 LEU B CA 1
ATOM 3580 C C . LEU B 1 206 ? -9.857 18.171 -3.376 1.00 30.02 206 LEU B C 1
ATOM 3581 O O . LEU B 1 206 ? -8.781 18.545 -3.818 1.00 27.64 206 LEU B O 1
ATOM 3586 N N . GLU B 1 207 ? -10.445 17.041 -3.756 1.00 30.63 207 GLU B N 1
ATOM 3587 C CA . GLU B 1 207 ? -9.810 16.173 -4.740 1.00 32.47 207 GLU B CA 1
ATOM 3588 C C . GLU B 1 207 ? -9.714 16.926 -6.054 1.00 31.38 207 GLU B C 1
ATOM 3589 O O . GLU B 1 207 ? -8.713 16.845 -6.763 1.00 30.33 207 GLU B O 1
ATOM 3595 N N . VAL B 1 208 ? -10.751 17.688 -6.361 1.00 30.48 208 VAL B N 1
ATOM 3596 C CA . VAL B 1 208 ? -10.727 18.487 -7.577 1.00 30.95 208 VAL B CA 1
ATOM 3597 C C . VAL B 1 208 ? -9.553 19.471 -7.511 1.00 31.85 208 VAL B C 1
ATOM 3598 O O . VAL B 1 208 ? -8.743 19.556 -8.450 1.00 30.68 208 VAL B O 1
ATOM 3602 N N . GLY B 1 209 ? -9.446 20.171 -6.384 1.00 33.08 209 GLY B N 1
ATOM 3603 C CA . GLY B 1 209 ? -8.356 21.117 -6.182 1.00 33.19 209 GLY B CA 1
ATOM 3604 C C . GLY B 1 209 ? -6.944 20.588 -6.340 1.00 34.70 209 GLY B C 1
ATOM 3605 O O . GLY B 1 209 ? -6.046 21.325 -6.725 1.00 35.17 209 GLY B O 1
ATOM 3606 N N . LEU B 1 210 ? -6.776 19.298 -6.092 1.00 37.43 210 LEU B N 1
ATOM 3607 C CA . LEU B 1 210 ? -5.487 18.651 -6.246 1.00 41.85 210 LEU B CA 1
ATOM 3608 C C . LEU B 1 210 ? -5.719 17.977 -7.581 1.00 45.14 210 LEU B C 1
ATOM 3609 O O . LEU B 1 210 ? -6.085 18.666 -8.521 1.00 45.40 210 LEU B O 1
ATOM 3614 N N . GLY B 1 211 ? -5.660 16.653 -7.625 1.00 48.75 211 GLY B N 1
ATOM 3615 C CA . GLY B 1 211 ? -5.873 15.947 -8.881 1.00 49.47 211 GLY B CA 1
ATOM 3616 C C . GLY B 1 211 ? -6.941 14.895 -8.701 1.00 52.15 211 GLY B C 1
ATOM 3617 O O . GLY B 1 211 ? -6.831 14.093 -7.788 1.00 52.52 211 GLY B O 1
ATOM 3618 N N . LYS B 1 212 ? -7.963 14.905 -9.545 1.00 53.81 212 LYS B N 1
ATOM 3619 C CA . LYS B 1 212 ? -9.082 13.962 -9.439 1.00 54.50 212 LYS B CA 1
ATOM 3620 C C . LYS B 1 212 ? -9.854 14.367 -10.694 1.00 56.47 212 LYS B C 1
ATOM 3621 O O . LYS B 1 212 ? -10.197 15.543 -10.803 1.00 55.17 212 LYS B O 1
ATOM 3627 N N . ARG B 1 213 ? -10.088 13.455 -11.633 1.00 58.78 213 ARG B N 1
ATOM 3628 C CA . ARG B 1 213 ? -10.797 13.836 -12.847 1.00 59.07 213 ARG B CA 1
ATOM 3629 C C . ARG B 1 213 ? -11.460 15.163 -12.615 1.00 58.08 213 ARG B C 1
ATOM 3630 O O . ARG B 1 213 ? -12.174 15.212 -11.651 1.00 59.66 213 ARG B O 1
ATOM 3638 N N . PRO B 1 214 ? -11.271 16.212 -13.453 1.00 56.77 214 PRO B N 1
ATOM 3639 C CA . PRO B 1 214 ? -11.872 17.569 -13.426 1.00 54.66 214 PRO B CA 1
ATOM 3640 C C . PRO B 1 214 ? -13.298 17.844 -12.797 1.00 51.99 214 PRO B C 1
ATOM 3641 O O . PRO B 1 214 ? -14.004 16.909 -12.427 1.00 51.39 214 PRO B O 1
ATOM 3645 N N . PRO B 1 215 ? -13.716 19.112 -12.659 1.00 49.38 215 PRO B N 1
ATOM 3646 C CA . PRO B 1 215 ? -15.062 19.203 -12.065 1.00 48.01 215 PRO B CA 1
ATOM 3647 C C . PRO B 1 215 ? -16.057 18.245 -12.711 1.00 47.06 215 PRO B C 1
ATOM 3648 O O . PRO B 1 215 ? -17.019 17.793 -12.088 1.00 46.76 215 PRO B O 1
ATOM 3652 N N . GLU B 1 216 ? -15.812 17.927 -13.985 1.00 45.82 216 GLU B N 1
ATOM 3653 C CA . GLU B 1 216 ? -16.708 17.044 -14.721 1.00 46.61 216 GLU B CA 1
ATOM 3654 C C . GLU B 1 216 ? -17.193 15.827 -13.939 1.00 45.60 216 GLU B C 1
ATOM 3655 O O . GLU B 1 216 ? -18.373 15.500 -13.969 1.00 45.74 216 GLU B O 1
ATOM 3661 N N . SER B 1 217 ? -16.300 15.157 -13.226 1.00 44.96 217 SER B N 1
ATOM 3662 C CA . SER B 1 217 ? -16.717 13.979 -12.482 1.00 44.83 217 SER B CA 1
ATOM 3663 C C . SER B 1 217 ? -17.887 14.216 -11.525 1.00 44.10 217 SER B C 1
ATOM 3664 O O . SER B 1 217 ? -18.659 13.307 -11.263 1.00 44.38 217 SER B O 1
ATOM 3667 N N . LEU B 1 218 ? -18.067 15.438 -11.036 1.00 42.47 218 LEU B N 1
ATOM 3668 C CA . LEU B 1 218 ? -19.185 15.658 -10.120 1.00 42.35 218 LEU B CA 1
ATOM 3669 C C . LEU B 1 218 ? -20.551 15.460 -10.803 1.00 42.55 218 LEU B C 1
ATOM 3670 O O . LEU B 1 218 ? -21.540 15.211 -10.129 1.00 42.03 218 LEU B O 1
ATOM 3675 N N . LYS B 1 219 ? -20.642 15.558 -12.131 1.00 42.98 219 LYS B N 1
ATOM 3676 C CA . LYS B 1 219 ? -21.973 15.341 -12.733 1.00 43.94 219 LYS B CA 1
ATOM 3677 C C . LYS B 1 219 ? -22.454 13.885 -12.593 1.00 43.18 219 LYS B C 1
ATOM 3678 O O . LYS B 1 219 ? -23.641 13.623 -12.406 1.00 42.96 219 LYS B O 1
ATOM 3684 N N . ALA B 1 220 ? -21.530 12.934 -12.657 1.00 43.21 220 ALA B N 1
ATOM 3685 C CA . ALA B 1 220 ? -21.900 11.532 -12.492 1.00 44.38 220 ALA B CA 1
ATOM 3686 C C . ALA B 1 220 ? -22.450 11.287 -11.090 1.00 45.06 220 ALA B C 1
ATOM 3687 O O . ALA B 1 220 ? -23.515 10.682 -10.928 1.00 43.49 220 ALA B O 1
ATOM 3689 N N . ILE B 1 221 ? -21.736 11.757 -10.070 1.00 46.25 221 ILE B N 1
ATOM 3690 C CA . ILE B 1 221 ? -22.217 11.540 -8.715 1.00 47.13 221 ILE B CA 1
ATOM 3691 C C . ILE B 1 221 ? -23.593 12.198 -8.461 1.00 45.86 221 ILE B C 1
ATOM 3692 O O . ILE B 1 221 ? -24.411 11.669 -7.713 1.00 46.70 221 ILE B O 1
ATOM 3697 N N . LEU B 1 222 ? -23.871 13.321 -9.120 1.00 45.67 222 LEU B N 1
ATOM 3698 C CA . LEU B 1 222 ? -25.174 13.989 -8.962 1.00 46.94 222 LEU B CA 1
ATOM 3699 C C . LEU B 1 222 ? -26.229 13.198 -9.748 1.00 47.33 222 LEU B C 1
ATOM 3700 O O . LEU B 1 222 ? -27.366 13.069 -9.310 1.00 45.83 222 LEU B O 1
ATOM 3705 N N . LYS B 1 223 ? -25.841 12.665 -10.906 1.00 47.49 223 LYS B N 1
ATOM 3706 C CA . LYS B 1 223 ? -26.754 11.886 -11.766 1.00 48.88 223 LYS B CA 1
ATOM 3707 C C . LYS B 1 223 ? -27.175 10.532 -11.159 1.00 47.98 223 LYS B C 1
ATOM 3708 O O . LYS B 1 223 ? -28.361 10.276 -10.945 1.00 46.77 223 LYS B O 1
ATOM 3714 N N . THR B 1 224 ? -26.187 9.674 -10.903 1.00 48.18 224 THR B N 1
ATOM 3715 C CA . THR B 1 224 ? -26.401 8.340 -10.359 1.00 47.91 224 THR B CA 1
ATOM 3716 C C . THR B 1 224 ? -26.682 8.331 -8.845 1.00 48.97 224 THR B C 1
ATOM 3717 O O . THR B 1 224 ? -27.388 7.441 -8.351 1.00 49.83 224 THR B O 1
ATOM 3721 N N . ALA B 1 225 ? -26.129 9.317 -8.131 1.00 48.54 225 ALA B N 1
ATOM 3722 C CA . ALA B 1 225 ? -26.244 9.458 -6.667 1.00 48.03 225 ALA B CA 1
ATOM 3723 C C . ALA B 1 225 ? -25.608 8.269 -5.958 1.00 48.42 225 ALA B C 1
ATOM 3724 O O . ALA B 1 225 ? -26.102 7.781 -4.945 1.00 48.43 225 ALA B O 1
ATOM 3726 N N . ASP B 1 226 ? -24.505 7.817 -6.541 1.00 48.83 226 ASP B N 1
ATOM 3727 C CA . ASP B 1 226 ? -23.735 6.678 -6.073 1.00 50.40 226 ASP B CA 1
ATOM 3728 C C . ASP B 1 226 ? -22.533 7.126 -5.219 1.00 51.17 226 ASP B C 1
ATOM 3729 O O . ASP B 1 226 ? -21.532 7.623 -5.740 1.00 50.42 226 ASP B O 1
ATOM 3734 N N . ARG B 1 227 ? -22.646 6.942 -3.906 1.00 52.59 227 ARG B N 1
ATOM 3735 C CA . ARG B 1 227 ? -21.607 7.310 -2.938 1.00 53.19 227 ARG B CA 1
ATOM 3736 C C . ARG B 1 227 ? -20.163 6.862 -3.239 1.00 52.15 227 ARG B C 1
ATOM 3737 O O . ARG B 1 227 ? -19.224 7.595 -2.940 1.00 51.84 227 ARG B O 1
ATOM 3745 N N . ARG B 1 228 ? -19.976 5.670 -3.800 1.00 50.93 228 ARG B N 1
ATOM 3746 C CA . ARG B 1 228 ? -18.636 5.150 -4.103 1.00 50.02 228 ARG B CA 1
ATOM 3747 C C . ARG B 1 228 ? -17.863 5.993 -5.141 1.00 49.04 228 ARG B C 1
ATOM 3748 O O . ARG B 1 228 ? -16.657 5.807 -5.329 1.00 48.32 228 ARG B O 1
ATOM 3756 N N . LEU B 1 229 ? -18.549 6.933 -5.793 1.00 48.47 229 LEU B N 1
ATOM 3757 C CA . LEU B 1 229 ? -17.926 7.794 -6.802 1.00 48.84 229 LEU B CA 1
ATOM 3758 C C . LEU B 1 229 ? -17.378 9.097 -6.212 1.00 48.56 229 LEU B C 1
ATOM 3759 O O . LEU B 1 229 ? -16.622 9.801 -6.876 1.00 49.59 229 LEU B O 1
ATOM 3764 N N . ALA B 1 230 ? -17.750 9.407 -4.968 1.00 48.50 230 ALA B N 1
ATOM 3765 C CA . ALA B 1 230 ? -17.281 10.633 -4.317 1.00 48.16 230 ALA B CA 1
ATOM 3766 C C . ALA B 1 230 ? -15.931 10.388 -3.666 1.00 47.55 230 ALA B C 1
ATOM 3767 O O . ALA B 1 230 ? -15.432 9.270 -3.673 1.00 48.46 230 ALA B O 1
ATOM 3769 N N . GLY B 1 231 ? -15.350 11.432 -3.094 1.00 46.84 231 GLY B N 1
ATOM 3770 C CA . GLY B 1 231 ? -14.059 11.275 -2.455 1.00 45.36 231 GLY B CA 1
ATOM 3771 C C . GLY B 1 231 ? -14.339 11.029 -1.000 1.00 43.93 231 GLY B C 1
ATOM 3772 O O . GLY B 1 231 ? -15.499 10.874 -0.648 1.00 43.80 231 GLY B O 1
ATOM 3773 N N . PRO B 1 232 ? -13.318 11.010 -0.135 1.00 43.36 232 PRO B N 1
ATOM 3774 C CA . PRO B 1 232 ? -13.540 10.764 1.295 1.00 43.46 232 PRO B CA 1
ATOM 3775 C C . PRO B 1 232 ? -14.152 11.991 2.001 1.00 43.04 232 PRO B C 1
ATOM 3776 O O . PRO B 1 232 ? -14.012 13.110 1.521 1.00 41.70 232 PRO B O 1
ATOM 3780 N N . THR B 1 233 ? -14.872 11.758 3.097 1.00 42.31 233 THR B N 1
ATOM 3781 C CA . THR B 1 233 ? -15.530 12.837 3.832 1.00 41.01 233 THR B CA 1
ATOM 3782 C C . THR B 1 233 ? -14.427 13.743 4.395 1.00 38.07 233 THR B C 1
ATOM 3783 O O . THR B 1 233 ? -13.427 13.212 4.869 1.00 37.43 233 THR B O 1
ATOM 3787 N N . ALA B 1 234 ? -14.573 15.068 4.317 1.00 34.18 234 ALA B N 1
ATOM 3788 C CA . ALA B 1 234 ? -13.533 15.943 4.838 1.00 29.68 234 ALA B CA 1
ATOM 3789 C C . ALA B 1 234 ? -13.539 15.879 6.364 1.00 25.81 234 ALA B C 1
ATOM 3790 O O . ALA B 1 234 ? -14.572 15.611 6.975 1.00 25.25 234 ALA B O 1
ATOM 3792 N N . PRO B 1 235 ? -12.363 16.058 6.993 1.00 24.73 235 PRO B N 1
ATOM 3793 C CA . PRO B 1 235 ? -12.326 16.003 8.458 1.00 24.79 235 PRO B CA 1
ATOM 3794 C C . PRO B 1 235 ? -13.282 17.000 9.078 1.00 25.08 235 PRO B C 1
ATOM 3795 O O . PRO B 1 235 ? -13.520 18.063 8.517 1.00 24.36 235 PRO B O 1
ATOM 3799 N N . ALA B 1 236 ? -13.828 16.616 10.227 1.00 24.05 236 ALA B N 1
ATOM 3800 C CA . ALA B 1 236 ? -14.809 17.419 10.945 1.00 23.45 236 ALA B CA 1
ATOM 3801 C C . ALA B 1 236 ? -14.337 18.772 11.529 1.00 22.96 236 ALA B C 1
ATOM 3802 O O . ALA B 1 236 ? -15.123 19.720 11.569 1.00 22.51 236 ALA B O 1
ATOM 3804 N N . HIS B 1 237 ? -13.084 18.880 11.989 1.00 22.25 237 HIS B N 1
ATOM 3805 C CA . HIS B 1 237 ? -12.629 20.122 12.621 1.00 21.62 237 HIS B CA 1
ATOM 3806 C C . HIS B 1 237 ? -12.593 21.378 11.756 1.00 20.99 237 HIS B C 1
ATOM 3807 O O . HIS B 1 237 ? -12.411 22.472 12.286 1.00 18.64 237 HIS B O 1
ATOM 3814 N N . GLY B 1 238 ? -12.774 21.237 10.444 1.00 19.12 238 GLY B N 1
ATOM 3815 C CA . GLY B 1 238 ? -12.778 22.409 9.589 1.00 18.51 238 GLY B CA 1
ATOM 3816 C C . GLY B 1 238 ? -14.188 22.806 9.219 1.00 18.56 238 GLY B C 1
ATOM 3817 O O . GLY B 1 238 ? -14.367 23.751 8.472 1.00 19.18 238 GLY B O 1
ATOM 3818 N N . LEU B 1 239 ? -15.183 22.052 9.687 1.00 18.76 239 LEU B N 1
ATOM 3819 C CA . LEU B 1 239 ? -16.585 22.369 9.372 1.00 18.19 239 LEU B CA 1
ATOM 3820 C C . LEU B 1 239 ? -17.308 23.180 10.471 1.00 19.94 239 LEU B C 1
ATOM 3821 O O . LEU B 1 239 ? -17.175 22.888 11.670 1.00 21.32 239 LEU B O 1
ATOM 3826 N N . TYR B 1 240 ? -18.103 24.172 10.052 1.00 19.59 240 TYR B N 1
ATOM 3827 C CA . TYR B 1 240 ? -18.857 25.043 10.966 1.00 19.91 240 TYR B CA 1
ATOM 3828 C C . TYR B 1 240 ? -20.291 25.245 10.507 1.00 20.24 240 TYR B C 1
ATOM 3829 O O . TYR B 1 240 ? -20.527 25.613 9.357 1.00 18.81 240 TYR B O 1
ATOM 3838 N N . PHE B 1 241 ? -21.243 25.061 11.416 1.00 20.69 241 PHE B N 1
ATOM 3839 C CA . PHE B 1 241 ? -22.644 25.319 11.078 1.00 18.83 241 PHE B CA 1
ATOM 3840 C C . PHE B 1 241 ? -22.712 26.833 11.288 1.00 20.35 241 PHE B C 1
ATOM 3841 O O . PHE B 1 241 ? -22.459 27.301 12.387 1.00 20.41 241 PHE B O 1
ATOM 3849 N N . VAL B 1 242 ? -23.027 27.603 10.255 1.00 18.98 242 VAL B N 1
ATOM 3850 C CA . VAL B 1 242 ? -23.051 29.043 10.419 1.00 20.72 242 VAL B CA 1
ATOM 3851 C C . VAL B 1 242 ? -24.330 29.625 11.056 1.00 22.94 242 VAL B C 1
ATOM 3852 O O . VAL B 1 242 ? -24.236 30.325 12.074 1.00 24.06 242 VAL B O 1
ATOM 3856 N N . GLU B 1 243 ? -25.508 29.352 10.488 1.00 23.23 243 GLU B N 1
ATOM 3857 C CA . GLU B 1 243 ? -26.754 29.917 11.022 1.00 25.28 243 GLU B CA 1
ATOM 3858 C C . GLU B 1 243 ? -27.980 29.312 10.327 1.00 26.10 243 GLU B C 1
ATOM 3859 O O . GLU B 1 243 ? -27.840 28.618 9.332 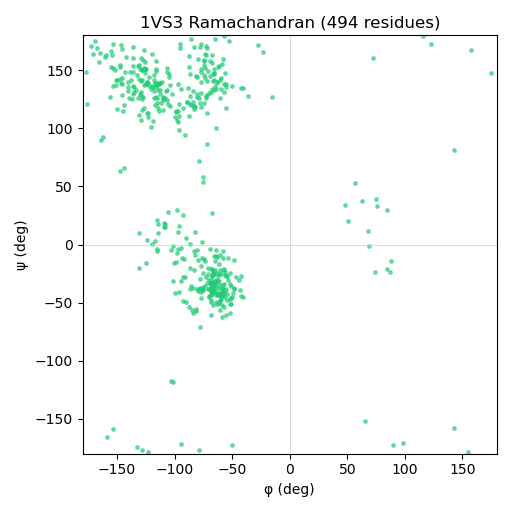1.00 26.57 243 GLU B O 1
ATOM 3865 N N . ALA B 1 244 ? -29.178 29.586 10.838 1.00 26.89 244 ALA B N 1
ATOM 3866 C CA . ALA B 1 244 ? -30.414 29.112 10.211 1.00 26.62 244 ALA B CA 1
ATOM 3867 C C . ALA B 1 244 ? -31.283 30.351 10.124 1.00 26.79 244 ALA B C 1
ATOM 3868 O O . ALA B 1 244 ? -31.126 31.251 10.930 1.00 25.13 244 ALA B O 1
ATOM 3870 N N . ALA B 1 245 ? -32.164 30.413 9.140 1.00 28.12 245 ALA B N 1
ATOM 3871 C CA . ALA B 1 245 ? -33.045 31.556 9.029 1.00 30.28 245 ALA B CA 1
ATOM 3872 C C . ALA B 1 245 ? -34.456 31.053 9.182 1.00 30.27 245 ALA B C 1
ATOM 3873 O O . ALA B 1 245 ? -34.778 29.941 8.775 1.00 30.89 245 ALA B O 1
ATOM 3875 N N . TYR B 1 246 ? -35.281 31.893 9.794 1.00 32.08 246 TYR B N 1
ATOM 3876 C CA . TYR B 1 246 ? -36.682 31.594 10.053 1.00 35.72 246 TYR B CA 1
ATOM 3877 C C . TYR B 1 246 ? -37.532 32.749 9.530 1.00 40.04 246 TYR B C 1
ATOM 3878 O O . TYR B 1 246 ? -37.089 33.893 9.521 1.00 39.68 246 TYR B O 1
ATOM 3887 N N . PRO B 1 247 ? -38.770 32.472 9.100 1.00 44.02 247 PRO B N 1
ATOM 3888 C CA . PRO B 1 247 ? -39.629 33.553 8.597 1.00 47.07 247 PRO B CA 1
ATOM 3889 C C . PRO B 1 247 ? -39.970 34.506 9.758 1.00 50.65 247 PRO B C 1
ATOM 3890 O O . PRO B 1 247 ? -40.103 34.069 10.917 1.00 50.86 247 PRO B O 1
ATOM 3894 N N . GLU B 1 248 ? -40.108 35.798 9.471 1.00 55.53 248 GLU B N 1
ATOM 3895 C CA . GLU B 1 248 ? -40.440 36.728 10.543 1.00 60.56 248 GLU B CA 1
ATOM 3896 C C . GLU B 1 248 ? -41.723 36.161 11.158 1.00 63.17 248 GLU B C 1
ATOM 3897 O O . GLU B 1 248 ? -42.716 35.990 10.464 1.00 64.12 248 GLU B O 1
ATOM 3903 N N . GLU B 1 249 ? -41.619 35.786 12.440 1.00 66.18 249 GLU B N 1
ATOM 3904 C CA . GLU B 1 249 ? -42.677 35.144 13.235 1.00 68.91 249 GLU B CA 1
ATOM 3905 C C . GLU B 1 249 ? -42.664 33.737 12.715 1.00 70.53 249 GLU B C 1
ATOM 3906 O O . GLU B 1 249 ? -43.580 33.360 11.965 1.00 71.15 249 GLU B O 1
#